Protein AF-A0A6I6FYN0-F1 (afdb_monomer)

Structure (mmCIF, N/CA/C/O backbone):
data_AF-A0A6I6FYN0-F1
#
_entry.id   AF-A0A6I6FYN0-F1
#
loop_
_atom_site.group_PDB
_atom_site.id
_atom_site.type_symbol
_atom_site.label_atom_id
_atom_site.label_alt_id
_atom_site.label_comp_id
_atom_site.label_asym_id
_atom_site.label_entity_id
_atom_site.label_seq_id
_atom_site.pdbx_PDB_ins_code
_atom_site.Cartn_x
_atom_site.Cartn_y
_atom_site.Cartn_z
_atom_site.occupancy
_atom_site.B_iso_or_equiv
_atom_site.auth_seq_id
_atom_site.auth_comp_id
_atom_site.auth_asym_id
_atom_site.auth_atom_id
_atom_site.pdbx_PDB_model_num
ATOM 1 N N . MET A 1 1 ? 8.498 13.682 -36.045 1.00 72.69 1 MET A N 1
ATOM 2 C CA . MET A 1 1 ? 9.141 12.798 -35.054 1.00 72.69 1 MET A CA 1
ATOM 3 C C . MET A 1 1 ? 9.109 13.540 -33.734 1.00 72.69 1 MET A C 1
ATOM 5 O O . MET A 1 1 ? 9.710 14.605 -33.679 1.00 72.69 1 MET A O 1
ATOM 9 N N . THR A 1 2 ? 8.340 13.063 -32.753 1.00 88.19 2 THR A N 1
ATOM 10 C CA . THR A 1 2 ? 8.022 13.858 -31.556 1.00 88.19 2 THR A CA 1
ATOM 11 C C . THR A 1 2 ? 8.066 12.993 -30.301 1.00 88.19 2 THR A C 1
ATOM 13 O O . THR A 1 2 ? 7.284 12.049 -30.195 1.00 88.19 2 THR A O 1
ATOM 16 N N . ALA A 1 3 ? 8.958 13.315 -29.365 1.00 92.88 3 ALA A N 1
ATOM 17 C CA . ALA A 1 3 ? 9.001 12.710 -28.037 1.00 92.88 3 ALA A CA 1
ATOM 18 C C . ALA A 1 3 ? 7.974 13.378 -27.110 1.00 92.88 3 ALA A C 1
ATOM 20 O O . ALA A 1 3 ? 7.922 14.606 -27.014 1.00 92.88 3 ALA A O 1
ATOM 21 N N . MET A 1 4 ? 7.154 12.580 -26.430 1.00 96.56 4 MET A N 1
ATOM 22 C CA . MET A 1 4 ? 6.106 13.081 -25.539 1.00 96.56 4 MET A CA 1
ATOM 23 C C . MET A 1 4 ? 6.605 13.076 -24.093 1.00 96.56 4 MET A C 1
ATOM 25 O O . MET A 1 4 ? 6.746 12.009 -23.505 1.00 96.56 4 MET A O 1
ATOM 29 N N . PHE A 1 5 ? 6.846 14.250 -23.515 1.00 95.75 5 PHE A N 1
ATOM 30 C CA . PHE A 1 5 ? 7.183 14.422 -22.101 1.00 95.75 5 PHE A CA 1
ATOM 31 C C . PHE A 1 5 ? 5.893 14.441 -21.291 1.00 95.75 5 PHE A C 1
ATOM 33 O O . PHE A 1 5 ? 5.166 15.433 -21.296 1.00 95.75 5 PHE A O 1
ATOM 40 N N . VAL A 1 6 ? 5.574 13.322 -20.651 1.00 95.44 6 VAL A N 1
ATOM 41 C CA . VAL A 1 6 ? 4.287 13.091 -19.998 1.00 95.44 6 VAL A CA 1
ATOM 42 C C . VAL A 1 6 ? 4.438 13.226 -18.492 1.00 95.44 6 VAL A C 1
ATOM 44 O O . VAL A 1 6 ? 5.145 12.440 -17.865 1.00 95.44 6 VAL A O 1
ATOM 47 N N . GLY A 1 7 ? 3.740 14.206 -17.918 1.00 92.50 7 GLY A N 1
ATOM 48 C CA . GLY A 1 7 ? 3.570 14.315 -16.475 1.00 92.50 7 GLY A CA 1
ATOM 49 C C . GLY A 1 7 ? 2.727 13.166 -15.943 1.00 92.50 7 GLY A C 1
ATOM 50 O O . GLY A 1 7 ? 1.570 13.020 -16.339 1.00 92.50 7 GLY A O 1
ATOM 51 N N . VAL A 1 8 ? 3.294 12.372 -15.039 1.00 88.12 8 VAL A N 1
ATOM 52 C CA . VAL A 1 8 ? 2.579 11.269 -14.369 1.00 88.12 8 VAL A CA 1
ATOM 53 C C . VAL A 1 8 ? 1.748 11.740 -13.177 1.00 88.12 8 VAL A C 1
ATOM 55 O O . VAL A 1 8 ? 1.083 10.941 -12.529 1.00 88.12 8 VAL A O 1
ATOM 58 N N . GLY A 1 9 ? 1.771 13.043 -12.891 1.00 83.94 9 GLY A N 1
ATOM 59 C CA . GLY A 1 9 ? 1.093 13.617 -11.747 1.00 83.94 9 GLY A CA 1
ATOM 60 C C . GLY A 1 9 ? 1.705 13.130 -10.443 1.00 83.94 9 GLY A C 1
ATOM 61 O O . GLY A 1 9 ? 2.921 12.952 -10.332 1.00 83.94 9 GLY A O 1
ATOM 62 N N . THR A 1 10 ? 0.866 12.907 -9.443 1.00 80.38 10 THR A N 1
ATOM 63 C CA . THR A 1 10 ? 1.329 12.459 -8.136 1.00 80.38 10 THR A CA 1
ATOM 64 C C . THR A 1 10 ? 1.976 11.091 -8.212 1.00 80.38 10 THR A C 1
ATOM 66 O O . THR A 1 10 ? 2.974 10.923 -7.538 1.00 80.38 10 THR A O 1
ATOM 69 N N . GLY A 1 11 ? 1.529 10.160 -9.056 1.00 71.56 11 GLY A N 1
ATOM 70 C CA . GLY A 1 11 ? 2.138 8.835 -9.243 1.00 71.56 11 GLY A CA 1
ATOM 71 C C . GLY A 1 11 ? 1.112 7.709 -9.375 1.00 71.56 11 GLY A C 1
ATOM 72 O O . GLY A 1 11 ? 1.402 6.713 -10.033 1.00 71.56 11 GLY A O 1
ATOM 73 N N . ASP A 1 12 ? -0.092 7.894 -8.834 1.00 78.00 12 ASP A N 1
ATOM 74 C CA . ASP A 1 12 ? -1.197 6.949 -9.014 1.00 78.00 12 ASP A CA 1
ATOM 75 C C . ASP A 1 12 ? -1.782 7.073 -10.428 1.00 78.00 12 ASP A C 1
ATOM 77 O O . ASP A 1 12 ? -1.873 8.167 -11.002 1.00 78.00 12 ASP A O 1
ATOM 81 N N . ALA A 1 13 ? -2.152 5.938 -11.029 1.00 79.69 13 ALA A N 1
ATOM 82 C CA . ALA A 1 13 ? -2.562 5.917 -12.432 1.00 79.69 13 ALA A CA 1
ATOM 83 C C . ALA A 1 13 ? -3.918 6.602 -12.679 1.00 79.69 13 ALA A C 1
ATOM 85 O O . ALA A 1 13 ? -4.194 7.021 -13.806 1.00 79.69 13 ALA A O 1
ATOM 86 N N . ASP A 1 14 ? -4.756 6.735 -11.651 1.00 84.06 14 ASP A N 1
ATOM 87 C CA . ASP A 1 14 ? -6.076 7.368 -11.721 1.00 84.06 14 ASP A CA 1
ATOM 88 C C . ASP A 1 14 ? -6.014 8.903 -11.813 1.00 84.06 14 ASP A C 1
ATOM 90 O O . ASP A 1 14 ? -6.942 9.527 -12.333 1.00 84.06 14 ASP A O 1
ATOM 94 N N . LEU A 1 15 ? -4.896 9.510 -11.406 1.00 86.19 15 LEU A N 1
ATOM 95 C CA . LEU A 1 15 ? -4.621 10.941 -11.560 1.00 86.19 15 LEU A CA 1
ATOM 96 C C . LEU A 1 15 ? -3.874 11.285 -12.855 1.00 86.19 15 LEU A C 1
ATOM 98 O O . LEU A 1 15 ? -3.553 12.453 -13.107 1.00 86.19 15 LEU A O 1
ATOM 102 N N . LEU A 1 16 ? -3.637 10.303 -13.729 1.00 90.25 16 LEU A N 1
ATOM 103 C CA . LEU A 1 16 ? -3.167 10.576 -15.081 1.00 90.25 16 LEU A CA 1
ATOM 104 C C . LEU A 1 16 ? -4.226 11.335 -15.875 1.00 90.25 16 LEU A C 1
ATOM 106 O O . LEU A 1 16 ? -5.413 11.010 -15.885 1.00 90.25 16 LEU A O 1
ATOM 110 N N . THR A 1 17 ? -3.778 12.306 -16.670 1.00 92.88 17 THR A N 1
ATOM 111 C CA . THR A 1 17 ? -4.678 12.908 -17.652 1.00 92.88 17 THR A CA 1
ATOM 112 C C . THR A 1 17 ? -5.102 11.860 -18.682 1.00 92.88 17 THR A C 1
ATOM 114 O O . THR A 1 17 ? -4.326 10.989 -19.082 1.00 92.88 17 THR A O 1
ATOM 117 N N . VAL A 1 18 ? -6.320 11.988 -19.215 1.00 93.19 18 VAL A N 1
ATOM 118 C CA . VAL A 1 18 ? -6.810 11.109 -20.296 1.00 93.19 18 VAL A CA 1
ATOM 119 C C . VAL A 1 18 ? -5.844 11.098 -21.492 1.00 93.19 18 VAL A C 1
ATOM 121 O O . VAL A 1 18 ? -5.673 10.076 -22.155 1.00 93.19 18 VAL A O 1
ATOM 124 N N . ARG A 1 19 ? -5.173 12.227 -21.766 1.00 92.38 19 ARG A N 1
ATOM 125 C CA . ARG A 1 19 ? -4.144 12.317 -22.811 1.00 92.38 19 ARG A CA 1
ATOM 126 C C . ARG A 1 19 ? -2.906 11.483 -22.465 1.00 92.38 19 ARG A C 1
ATOM 128 O O . ARG A 1 19 ? -2.425 10.776 -23.345 1.00 92.38 19 ARG A O 1
ATOM 135 N N . ALA A 1 20 ? -2.414 11.549 -21.227 1.00 94.81 20 ALA A N 1
ATOM 136 C CA . ALA A 1 20 ? -1.283 10.747 -20.758 1.00 94.81 20 ALA A CA 1
ATOM 137 C C . ALA A 1 20 ? -1.573 9.243 -20.871 1.00 94.81 20 ALA A C 1
ATOM 139 O O . ALA A 1 20 ? -0.805 8.522 -21.505 1.00 94.81 20 ALA A O 1
ATOM 140 N N . SER A 1 21 ? -2.724 8.797 -20.357 1.00 93.25 21 SER A N 1
ATOM 141 C CA . SER A 1 21 ? -3.153 7.392 -20.416 1.00 93.25 21 SER A CA 1
ATOM 142 C C . SER A 1 21 ? -3.234 6.865 -21.859 1.00 93.25 21 SER A C 1
ATOM 144 O O . SER A 1 21 ? -2.680 5.813 -22.170 1.00 93.25 21 SER A O 1
ATOM 146 N N . ARG A 1 22 ? -3.822 7.636 -22.788 1.00 94.12 22 ARG A N 1
ATOM 147 C CA . ARG A 1 22 ? -3.873 7.268 -24.219 1.00 94.12 22 ARG A CA 1
ATOM 148 C C . ARG A 1 22 ? -2.492 7.183 -24.867 1.00 94.12 22 ARG A C 1
ATOM 150 O O . ARG A 1 22 ? -2.252 6.309 -25.690 1.00 94.12 22 ARG A O 1
ATOM 157 N N . LEU A 1 23 ? -1.585 8.099 -24.529 1.00 95.25 23 LEU A N 1
ATOM 158 C CA . LEU A 1 23 ? -0.229 8.086 -25.080 1.00 95.25 23 LEU A CA 1
ATOM 159 C C . LEU A 1 23 ? 0.578 6.891 -24.578 1.00 95.25 23 LEU A C 1
ATOM 161 O O . LEU A 1 23 ? 1.295 6.294 -25.377 1.00 95.25 23 LEU A O 1
ATOM 165 N N . LEU A 1 24 ? 0.427 6.536 -23.301 1.00 94.44 24 LEU A N 1
ATOM 166 C CA . LEU A 1 24 ? 1.002 5.333 -22.701 1.00 94.44 24 LEU A CA 1
ATOM 167 C C . LEU A 1 24 ? 0.481 4.065 -23.384 1.00 94.44 24 LEU A C 1
ATOM 169 O O . LEU A 1 24 ? 1.285 3.258 -23.847 1.00 94.44 24 LEU A O 1
ATOM 173 N N . ALA A 1 25 ? -0.839 3.945 -23.545 1.00 93.44 25 ALA A N 1
ATOM 174 C CA . ALA A 1 25 ? -1.487 2.799 -24.189 1.00 93.44 25 ALA A CA 1
ATOM 175 C C . ALA A 1 25 ? -1.099 2.599 -25.666 1.00 93.44 25 ALA A C 1
ATOM 177 O O . ALA A 1 25 ? -1.212 1.494 -26.187 1.00 93.44 25 ALA A O 1
ATOM 178 N N . ASP A 1 26 ? -0.607 3.643 -26.334 1.00 94.25 26 ASP A N 1
ATOM 179 C CA . ASP A 1 26 ? -0.205 3.607 -27.744 1.00 94.25 26 ASP A CA 1
ATOM 180 C C . ASP A 1 26 ? 1.320 3.681 -27.950 1.00 94.25 26 ASP A C 1
ATOM 182 O O . ASP A 1 26 ? 1.783 3.765 -29.095 1.00 94.25 26 ASP A O 1
ATOM 186 N N . CYS A 1 27 ? 2.125 3.726 -26.884 1.00 95.81 27 CYS A N 1
ATOM 187 C CA . CYS A 1 27 ? 3.565 3.935 -27.027 1.00 95.81 27 CYS A CA 1
ATOM 188 C C . CYS A 1 27 ? 4.294 2.682 -27.545 1.00 95.81 27 CYS A C 1
ATOM 190 O O . CYS A 1 27 ? 3.915 1.543 -27.267 1.00 95.81 27 CYS A O 1
ATOM 192 N N . GLY A 1 28 ? 5.354 2.908 -28.325 1.00 94.56 28 GLY A N 1
ATOM 193 C CA . GLY A 1 28 ? 6.297 1.863 -28.744 1.00 94.56 28 GLY A CA 1
ATOM 194 C C . GLY A 1 28 ? 7.523 1.796 -27.834 1.00 94.56 28 GLY A C 1
ATOM 195 O O . GLY A 1 28 ? 8.063 0.720 -27.598 1.00 94.56 28 GLY A O 1
ATOM 196 N N . THR A 1 29 ? 7.924 2.935 -27.263 1.00 97.19 29 THR A N 1
ATOM 197 C CA . THR A 1 29 ? 8.996 3.028 -26.268 1.00 97.19 29 THR A CA 1
ATOM 198 C C . THR A 1 29 ? 8.580 4.001 -25.161 1.00 97.19 29 THR A C 1
ATOM 200 O O . THR A 1 29 ? 8.118 5.106 -25.449 1.00 97.19 29 THR A O 1
ATOM 203 N N . CYS A 1 30 ? 8.763 3.602 -23.902 1.00 96.62 30 CYS A N 1
ATOM 204 C CA . CYS A 1 30 ? 8.491 4.403 -22.713 1.00 96.62 30 CYS A CA 1
ATOM 205 C C . CYS A 1 30 ? 9.757 4.511 -21.852 1.00 96.62 30 CYS A C 1
ATOM 207 O O . CYS A 1 30 ? 10.247 3.509 -21.331 1.00 96.62 30 CYS A O 1
ATOM 209 N N . LEU A 1 31 ? 10.273 5.729 -21.697 1.00 95.69 31 LEU A N 1
ATOM 210 C CA . LEU A 1 31 ? 11.415 6.071 -20.856 1.00 95.69 31 LEU A CA 1
ATOM 211 C C . LEU A 1 31 ? 10.910 6.616 -19.518 1.00 95.69 31 LEU A C 1
ATOM 213 O O . LEU A 1 31 ? 10.039 7.483 -19.502 1.00 95.69 31 LEU A O 1
ATOM 217 N N . PHE A 1 32 ? 11.473 6.176 -18.401 1.00 91.81 32 PHE A N 1
ATOM 218 C CA . PHE A 1 32 ? 11.080 6.602 -17.052 1.00 91.81 32 PHE A CA 1
ATOM 219 C C . PHE A 1 32 ? 12.300 6.620 -16.132 1.00 91.81 32 PHE A C 1
ATOM 221 O O . PHE A 1 32 ? 13.275 5.940 -16.413 1.00 91.81 32 PHE A O 1
ATOM 228 N N . GLU A 1 33 ? 12.278 7.399 -15.054 1.00 82.62 33 GLU A N 1
ATOM 229 C CA . GLU A 1 33 ? 13.375 7.443 -14.080 1.00 82.62 33 GLU A CA 1
ATOM 230 C C . GLU A 1 33 ? 12.961 6.711 -12.801 1.00 82.62 33 GLU A C 1
ATOM 232 O O . GLU A 1 33 ? 12.175 7.229 -12.011 1.00 82.62 33 GLU A O 1
ATOM 237 N N . GLY A 1 34 ? 13.468 5.489 -12.623 1.00 72.94 34 GLY A N 1
ATOM 238 C CA . GLY A 1 34 ? 13.186 4.645 -11.466 1.00 72.94 34 GLY A CA 1
ATOM 239 C C . GLY A 1 34 ? 11.761 4.084 -11.462 1.00 72.94 34 GLY A C 1
ATOM 240 O O .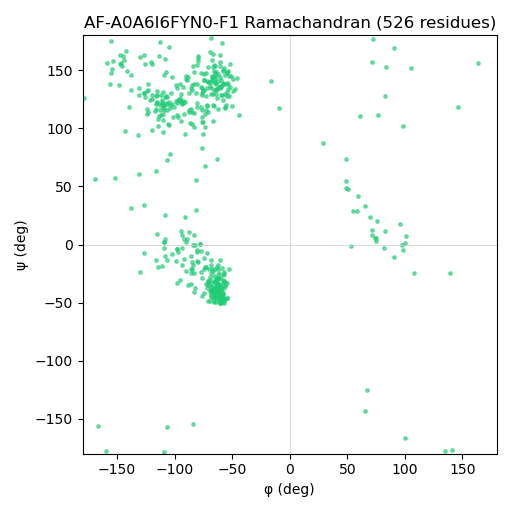 GLY A 1 34 ? 10.845 4.609 -12.082 1.00 72.94 34 GLY A O 1
ATOM 241 N N . VAL A 1 35 ? 11.543 2.969 -10.762 1.00 58.19 35 VAL A N 1
ATOM 242 C CA . VAL A 1 35 ? 10.230 2.283 -10.752 1.00 58.19 35 VAL A CA 1
ATOM 243 C C . VAL A 1 35 ? 9.355 2.616 -9.539 1.00 58.19 35 VAL A C 1
ATOM 245 O O . VAL A 1 35 ? 8.225 2.130 -9.454 1.00 58.19 35 VAL A O 1
ATOM 248 N N . HIS A 1 36 ? 9.850 3.408 -8.580 1.00 58.75 36 HIS A N 1
ATOM 249 C CA . HIS A 1 36 ? 9.108 3.684 -7.346 1.00 58.75 36 HIS A CA 1
ATOM 250 C C . HIS A 1 36 ? 7.836 4.486 -7.649 1.00 58.75 36 HIS A C 1
ATOM 252 O O . HIS A 1 36 ? 7.905 5.583 -8.193 1.00 58.75 36 HIS A O 1
ATOM 258 N N . GLY A 1 37 ? 6.671 3.923 -7.321 1.00 63.09 37 GLY A N 1
ATOM 259 C CA . GLY A 1 37 ? 5.376 4.566 -7.564 1.00 63.09 37 GLY A CA 1
ATOM 260 C C . GLY A 1 37 ? 4.937 4.633 -9.033 1.00 63.09 37 GLY A C 1
ATOM 261 O O . GLY A 1 37 ? 3.936 5.270 -9.308 1.00 63.09 37 GLY A O 1
ATOM 262 N N . LEU A 1 38 ? 5.638 3.985 -9.976 1.00 72.81 38 LEU A N 1
ATOM 263 C CA . LEU A 1 38 ? 5.268 3.987 -11.404 1.00 72.81 38 LEU A CA 1
ATOM 264 C C . LEU A 1 38 ? 4.737 2.643 -11.913 1.00 72.81 38 LEU A C 1
ATOM 266 O O . LEU A 1 38 ? 4.437 2.519 -13.097 1.00 72.81 38 LEU A O 1
ATOM 270 N N . HIS A 1 39 ? 4.616 1.622 -11.060 1.00 74.75 39 HIS A N 1
ATOM 271 C CA . HIS A 1 39 ? 4.225 0.276 -11.497 1.00 74.75 39 HIS A CA 1
ATOM 272 C C . HIS A 1 39 ? 2.876 0.259 -12.230 1.00 74.75 39 HIS A C 1
ATOM 274 O O . HIS A 1 39 ? 2.771 -0.312 -13.315 1.00 74.75 39 HIS A O 1
ATOM 280 N N . GLU A 1 40 ? 1.868 0.927 -11.669 1.00 77.94 40 GLU A N 1
ATOM 281 C CA . GLU A 1 40 ? 0.536 1.001 -12.266 1.00 77.94 40 GLU A CA 1
ATOM 282 C C . GLU A 1 40 ? 0.543 1.831 -13.558 1.00 77.94 40 GLU A C 1
ATOM 284 O O . GLU A 1 40 ? 0.005 1.398 -14.575 1.00 77.94 40 GLU A O 1
ATOM 289 N N . VAL A 1 41 ? 1.259 2.959 -13.577 1.00 85.69 41 VAL A N 1
ATOM 290 C CA . VAL A 1 41 ? 1.433 3.801 -14.773 1.00 85.69 41 VAL A CA 1
ATOM 291 C C . VAL A 1 41 ? 2.103 3.028 -15.915 1.00 85.69 41 VAL A C 1
ATOM 293 O O . VAL A 1 41 ? 1.633 3.064 -17.051 1.00 85.69 41 VAL A O 1
ATOM 296 N N . LEU A 1 42 ? 3.175 2.286 -15.624 1.00 87.62 42 LEU A N 1
ATOM 297 C CA . LEU A 1 42 ? 3.899 1.478 -16.609 1.00 87.62 42 LEU A CA 1
ATOM 298 C C . LEU A 1 42 ? 3.078 0.282 -17.102 1.00 87.62 42 LEU A C 1
ATOM 300 O O . LEU A 1 42 ? 3.300 -0.181 -18.219 1.00 87.62 42 LEU A O 1
ATOM 304 N N . SER A 1 43 ? 2.114 -0.201 -16.312 1.00 86.38 43 SER A N 1
ATOM 305 C CA . SER A 1 43 ? 1.208 -1.281 -16.723 1.00 86.38 43 SER A CA 1
ATOM 306 C C . SER A 1 43 ? 0.233 -0.869 -17.834 1.00 86.38 43 SER A C 1
ATOM 308 O O . SER A 1 43 ? -0.306 -1.732 -18.524 1.00 86.38 43 SER A O 1
ATOM 310 N N . LEU A 1 44 ? 0.047 0.441 -18.050 1.00 88.94 44 LEU A N 1
ATOM 311 C CA . LEU A 1 44 ? -0.749 0.976 -19.157 1.00 88.94 44 LEU A CA 1
ATOM 312 C C . LEU A 1 44 ? -0.034 0.855 -20.507 1.00 88.94 44 LEU A C 1
ATOM 314 O O . LEU A 1 44 ? -0.684 0.938 -21.548 1.00 88.94 44 LEU A O 1
ATOM 318 N N . CYS A 1 45 ? 1.289 0.673 -20.512 1.00 92.69 45 CYS A N 1
ATOM 319 C CA . CYS A 1 45 ? 2.047 0.469 -21.739 1.00 92.69 45 CYS A CA 1
ATOM 320 C C . CYS A 1 45 ? 1.685 -0.878 -22.391 1.00 92.69 45 CYS A C 1
ATOM 322 O O . CYS A 1 45 ? 1.526 -1.885 -21.696 1.00 92.69 45 CYS A O 1
ATOM 324 N N . PRO A 1 46 ? 1.632 -0.958 -23.733 1.00 90.62 46 PRO A N 1
ATOM 325 C CA . PRO A 1 46 ? 1.469 -2.223 -24.435 1.00 90.62 46 PRO A CA 1
ATOM 326 C C . PRO A 1 46 ? 2.521 -3.263 -24.028 1.00 90.62 46 PRO A C 1
ATOM 328 O O . PRO A 1 46 ? 3.684 -2.904 -23.856 1.00 90.62 46 PRO A O 1
ATOM 331 N N . PRO A 1 47 ? 2.200 -4.571 -24.047 1.00 87.06 47 PRO A N 1
ATOM 332 C CA . PRO A 1 47 ? 3.187 -5.630 -23.794 1.00 87.06 47 PRO A CA 1
ATOM 333 C C . PRO A 1 47 ? 4.395 -5.605 -24.744 1.00 87.06 47 PRO A C 1
ATOM 335 O O . PRO A 1 47 ? 5.460 -6.122 -24.423 1.00 87.06 47 PRO A O 1
ATOM 338 N N . ARG A 1 48 ? 4.216 -5.018 -25.934 1.00 87.75 48 ARG A N 1
ATOM 339 C CA . ARG A 1 48 ? 5.259 -4.836 -26.956 1.00 87.75 48 ARG A CA 1
ATOM 34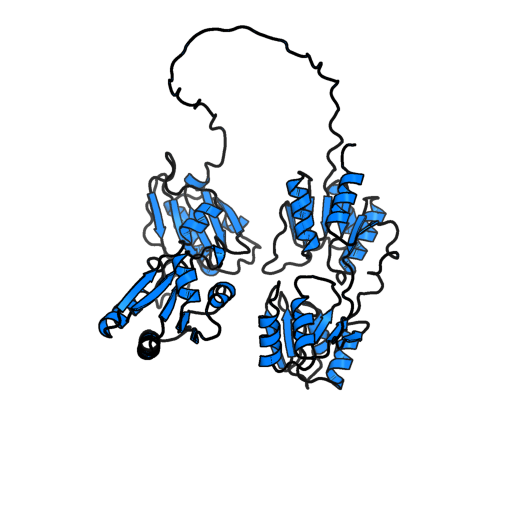0 C C . ARG A 1 48 ? 6.096 -3.568 -26.772 1.00 87.75 48 ARG A C 1
ATOM 342 O O . ARG A 1 48 ? 7.051 -3.384 -27.518 1.00 87.75 48 ARG A O 1
ATOM 349 N N . ALA A 1 49 ? 5.702 -2.673 -25.868 1.00 93.50 49 ALA A N 1
ATOM 350 C CA . ALA A 1 49 ? 6.402 -1.419 -25.662 1.00 93.50 49 ALA A CA 1
ATOM 351 C C . ALA A 1 49 ? 7.745 -1.677 -24.972 1.00 93.50 49 ALA A C 1
ATOM 353 O O . ALA A 1 49 ? 7.835 -2.424 -23.996 1.00 93.50 49 ALA A O 1
ATOM 354 N N . ARG A 1 50 ? 8.805 -1.038 -25.465 1.00 94.94 50 ARG A N 1
ATOM 355 C CA . ARG A 1 50 ? 10.119 -1.072 -24.826 1.00 94.94 50 ARG A CA 1
ATOM 356 C C . ARG A 1 50 ? 10.108 -0.141 -23.615 1.00 94.94 50 ARG A C 1
ATOM 358 O O . ARG A 1 50 ? 9.980 1.069 -23.768 1.00 94.94 50 ARG A O 1
ATOM 365 N N . LEU A 1 51 ? 10.265 -0.701 -22.421 1.00 94.12 51 LEU A N 1
ATOM 366 C CA . LEU A 1 51 ? 10.387 0.053 -21.173 1.00 94.12 51 LEU A CA 1
ATOM 367 C C . LEU A 1 51 ? 11.872 0.304 -20.869 1.00 94.12 51 LEU A C 1
ATOM 369 O O . LEU A 1 51 ? 12.648 -0.650 -20.796 1.00 94.12 51 LEU A O 1
ATOM 373 N N . VAL A 1 52 ? 12.272 1.568 -20.715 1.00 94.25 52 VAL A N 1
ATOM 374 C CA . VAL A 1 52 ? 13.669 1.974 -20.482 1.00 94.25 52 VAL A CA 1
ATOM 375 C C . VAL A 1 52 ? 13.761 2.787 -19.193 1.00 94.25 52 VAL A C 1
ATOM 377 O O . VAL A 1 52 ? 13.231 3.894 -19.116 1.00 94.25 52 VAL A O 1
ATOM 380 N N . ASP A 1 53 ? 14.452 2.240 -18.195 1.00 91.12 53 ASP A N 1
ATOM 381 C CA . ASP A 1 53 ? 14.784 2.967 -16.970 1.00 91.12 53 ASP A CA 1
ATOM 382 C C . ASP A 1 53 ? 16.003 3.861 -17.225 1.00 91.12 53 ASP A C 1
ATOM 384 O O . ASP A 1 53 ? 17.082 3.370 -17.560 1.00 91.12 53 ASP A O 1
ATOM 388 N N . THR A 1 54 ? 15.821 5.170 -17.081 1.00 90.25 54 THR A N 1
ATOM 389 C CA . THR A 1 54 ? 16.838 6.197 -17.304 1.00 90.25 54 THR A CA 1
ATOM 390 C C . THR A 1 54 ? 17.590 6.586 -16.036 1.00 90.25 54 THR A C 1
ATOM 392 O O . THR A 1 54 ? 18.334 7.565 -16.053 1.00 90.25 54 THR A O 1
ATOM 395 N N . THR A 1 55 ? 17.395 5.871 -14.925 1.00 85.44 55 THR A N 1
ATOM 396 C CA . THR A 1 55 ? 18.081 6.165 -13.659 1.00 85.44 55 THR A CA 1
ATOM 397 C C . THR A 1 55 ? 19.595 6.171 -13.853 1.00 85.44 55 THR A C 1
ATOM 399 O O . THR A 1 55 ? 20.193 5.171 -14.246 1.00 85.44 55 THR A O 1
ATOM 402 N N . GLY A 1 56 ? 20.226 7.311 -13.564 1.00 84.75 56 GLY A N 1
ATOM 403 C CA . GLY A 1 56 ? 21.673 7.487 -13.701 1.00 84.75 56 GLY A CA 1
ATOM 404 C C . GLY A 1 56 ? 22.178 7.614 -15.143 1.00 84.75 56 GLY A C 1
ATOM 405 O O . GLY A 1 56 ? 23.390 7.685 -15.341 1.00 84.75 56 GLY A O 1
ATOM 406 N N . MET A 1 57 ? 21.291 7.667 -16.143 1.00 88.44 57 MET A N 1
ATOM 407 C CA . MET A 1 57 ? 21.690 7.896 -17.531 1.00 88.44 57 MET A CA 1
ATOM 408 C C . MET A 1 57 ? 22.049 9.373 -17.766 1.00 88.44 57 MET A C 1
ATOM 410 O O . MET A 1 57 ? 21.274 10.264 -17.409 1.00 88.44 57 MET A O 1
ATOM 414 N N . PRO A 1 58 ? 23.187 9.665 -18.418 1.00 89.75 58 PRO A N 1
ATOM 415 C CA . PRO A 1 58 ? 23.473 10.994 -18.941 1.00 89.75 58 PRO A CA 1
ATOM 416 C C . PRO A 1 58 ? 22.397 11.464 -19.930 1.00 89.75 58 PRO A C 1
ATOM 418 O O . PRO A 1 58 ? 21.847 10.674 -20.696 1.00 89.75 58 PRO A O 1
ATOM 421 N N . VAL A 1 59 ? 22.161 12.780 -19.996 1.00 90.44 59 VAL A N 1
ATOM 422 C CA . VAL A 1 59 ? 21.189 13.376 -20.938 1.00 90.44 59 VAL A CA 1
ATOM 423 C C . VAL A 1 59 ? 21.491 13.002 -22.394 1.00 90.44 59 VAL A C 1
ATOM 425 O O . VAL A 1 59 ? 20.566 12.782 -23.171 1.00 90.44 59 VAL A O 1
ATOM 428 N N . SER A 1 60 ? 22.769 12.885 -22.771 1.00 91.69 60 SER A N 1
ATOM 429 C CA . SER A 1 60 ? 23.172 12.434 -24.111 1.00 91.69 60 SER A CA 1
ATOM 430 C C . SER A 1 60 ? 22.614 11.058 -24.461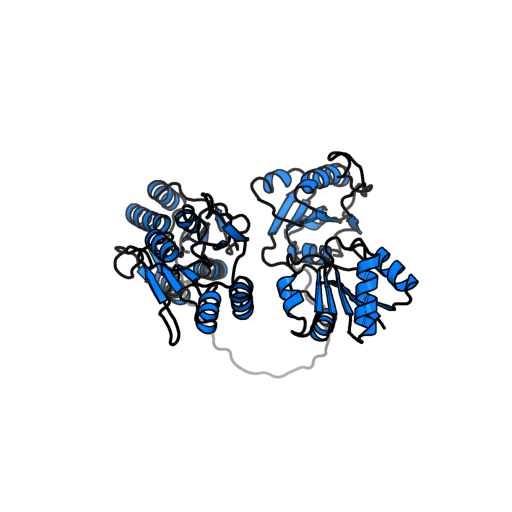 1.00 91.69 60 SER A C 1
ATOM 432 O O . SER A 1 60 ? 22.204 10.834 -25.599 1.00 91.69 60 SER A O 1
ATOM 434 N N . ASP A 1 61 ? 22.565 10.162 -23.481 1.00 94.38 61 ASP A N 1
ATOM 435 C CA . ASP A 1 61 ? 22.193 8.765 -23.671 1.00 94.38 61 ASP A CA 1
ATOM 436 C C . ASP A 1 61 ? 20.670 8.635 -23.701 1.00 94.38 61 ASP A C 1
ATOM 438 O O . ASP A 1 61 ? 20.127 7.915 -24.535 1.00 94.38 61 ASP A O 1
ATOM 442 N N . VAL A 1 62 ? 19.967 9.422 -22.878 1.00 93.25 62 VAL A N 1
ATOM 443 C CA . VAL A 1 62 ? 18.504 9.568 -22.961 1.00 93.25 62 VAL A CA 1
ATOM 444 C C . VAL A 1 62 ? 18.098 10.094 -24.342 1.00 93.25 62 VAL A C 1
ATOM 446 O O . VAL A 1 62 ? 17.202 9.546 -24.982 1.00 93.25 62 VAL A O 1
ATOM 449 N N . VAL A 1 63 ? 18.791 11.116 -24.854 1.00 93.38 63 VAL A N 1
ATOM 450 C CA . VAL A 1 63 ? 18.549 11.649 -26.204 1.00 93.38 63 VAL A CA 1
ATOM 451 C C . VAL A 1 63 ? 18.862 10.612 -27.282 1.00 93.38 63 VAL A C 1
ATOM 453 O O . VAL A 1 63 ? 18.107 10.499 -28.249 1.00 93.38 63 VAL A O 1
ATOM 456 N N . ALA A 1 64 ? 19.941 9.840 -27.136 1.00 94.00 64 ALA A N 1
ATOM 457 C CA . ALA A 1 64 ? 20.279 8.766 -28.066 1.00 94.00 64 ALA A CA 1
ATOM 458 C C . ALA A 1 64 ? 19.184 7.689 -28.112 1.00 94.00 64 ALA A C 1
ATOM 460 O O . ALA A 1 64 ? 18.755 7.313 -29.202 1.00 94.00 64 ALA A O 1
ATOM 461 N N . GLU A 1 65 ? 18.663 7.278 -26.955 1.00 95.44 65 GLU A N 1
ATOM 462 C CA . GLU A 1 65 ? 17.550 6.329 -26.852 1.00 95.44 65 GLU A CA 1
ATOM 463 C C . GLU A 1 65 ? 16.272 6.854 -27.512 1.00 95.44 65 GLU A C 1
ATOM 465 O O . GLU A 1 65 ? 15.630 6.150 -28.297 1.00 95.44 65 GLU A O 1
ATOM 470 N N . ILE A 1 66 ? 15.925 8.122 -27.266 1.00 94.69 66 ILE A N 1
ATOM 471 C CA . ILE A 1 66 ? 14.772 8.768 -27.905 1.00 94.69 66 ILE A CA 1
ATOM 472 C C . ILE A 1 66 ? 14.944 8.791 -29.430 1.00 94.69 66 ILE A C 1
ATOM 474 O O . ILE A 1 66 ? 13.992 8.503 -30.161 1.00 94.69 66 ILE A O 1
ATOM 478 N N . ARG A 1 67 ? 16.145 9.111 -29.928 1.00 93.19 67 ARG A N 1
ATOM 479 C CA . ARG A 1 67 ? 16.450 9.130 -31.368 1.00 93.19 67 ARG A CA 1
ATOM 480 C C . ARG A 1 67 ? 16.353 7.749 -31.992 1.00 93.19 67 ARG A C 1
ATOM 482 O O . ARG A 1 67 ? 15.762 7.618 -33.060 1.00 93.19 67 ARG A O 1
ATOM 489 N N . GLU A 1 68 ? 16.915 6.738 -31.341 1.00 93.88 68 GLU A N 1
ATOM 490 C CA . GLU A 1 68 ? 16.900 5.367 -31.840 1.00 93.88 68 GLU A CA 1
ATOM 491 C C . GLU A 1 68 ? 15.469 4.827 -31.907 1.00 93.88 68 GLU A C 1
ATOM 493 O O . GLU A 1 68 ? 15.036 4.352 -32.957 1.00 93.88 68 GLU A O 1
ATOM 498 N N . ALA A 1 69 ? 14.701 4.980 -30.824 1.00 93.88 69 ALA A N 1
ATOM 499 C CA . ALA A 1 69 ? 13.298 4.579 -30.779 1.00 93.88 69 ALA A CA 1
ATOM 500 C C . ALA A 1 69 ? 12.467 5.282 -31.846 1.00 93.88 69 ALA A C 1
ATOM 502 O O . ALA A 1 69 ? 11.708 4.654 -32.588 1.00 93.88 69 ALA A O 1
ATOM 503 N N . SER A 1 70 ? 12.690 6.579 -32.004 1.00 88.94 70 SER A N 1
ATOM 504 C CA . SER A 1 70 ? 12.019 7.336 -33.042 1.00 88.94 70 SER A CA 1
ATOM 505 C C . SER A 1 70 ? 12.419 6.891 -34.456 1.00 88.94 70 SER A C 1
ATOM 507 O O . SER A 1 70 ? 11.568 6.846 -35.343 1.00 88.94 70 SER A O 1
ATOM 509 N N . GLY A 1 71 ? 13.687 6.528 -34.683 1.00 87.81 71 GLY A N 1
ATOM 510 C CA . GLY A 1 71 ? 14.180 5.985 -35.954 1.00 87.81 71 GLY A CA 1
ATOM 511 C C . GLY A 1 71 ? 13.532 4.651 -36.341 1.00 87.81 71 GLY A C 1
ATOM 512 O O . GLY A 1 71 ? 13.390 4.366 -37.528 1.00 87.81 71 GLY A O 1
ATOM 513 N N . ARG A 1 72 ? 13.064 3.875 -35.354 1.00 91.19 72 ARG A N 1
ATOM 514 C CA . ARG A 1 72 ? 12.250 2.661 -35.559 1.00 91.19 72 ARG A CA 1
ATOM 515 C C . ARG A 1 72 ? 10.767 2.949 -35.828 1.00 91.19 72 ARG A C 1
ATOM 517 O O . ARG A 1 72 ? 10.013 2.023 -36.110 1.00 91.19 72 ARG A O 1
ATOM 524 N N . GLY A 1 73 ? 10.345 4.212 -35.758 1.00 89.38 73 GLY A N 1
ATOM 525 C CA . GLY A 1 73 ? 8.947 4.619 -35.895 1.00 89.38 73 GLY A CA 1
ATOM 526 C C . GLY A 1 73 ? 8.129 4.499 -34.607 1.00 89.38 73 GLY A C 1
ATOM 527 O O . GLY A 1 73 ? 6.904 4.618 -34.665 1.00 89.38 73 GLY A O 1
ATOM 528 N N . ASP A 1 74 ? 8.769 4.285 -33.450 1.00 92.50 74 ASP A N 1
ATOM 529 C CA . ASP A 1 74 ? 8.062 4.196 -32.175 1.00 92.50 74 ASP A CA 1
ATOM 530 C C . ASP A 1 74 ? 7.454 5.549 -31.796 1.00 92.50 74 ASP A C 1
ATOM 532 O O . ASP A 1 74 ? 8.071 6.611 -31.921 1.00 92.50 74 ASP A O 1
ATOM 536 N N . ARG A 1 75 ? 6.248 5.510 -31.226 1.00 94.69 75 ARG A N 1
ATOM 537 C CA . ARG A 1 75 ? 5.763 6.620 -30.406 1.00 94.69 75 ARG A CA 1
ATOM 538 C C . ARG A 1 75 ? 6.524 6.584 -29.082 1.00 94.69 75 ARG A C 1
ATOM 540 O O . ARG A 1 75 ? 6.348 5.643 -28.307 1.00 94.69 75 ARG A O 1
ATOM 547 N N . VAL A 1 76 ? 7.361 7.593 -28.851 1.00 97.31 76 VAL A N 1
ATOM 548 C CA . VAL A 1 76 ? 8.219 7.685 -27.665 1.00 97.31 76 VAL A CA 1
ATOM 549 C C . VAL A 1 76 ? 7.537 8.509 -26.576 1.00 97.31 76 VAL A C 1
ATOM 551 O O . VAL A 1 76 ? 7.177 9.667 -26.799 1.00 97.31 76 VAL A O 1
ATOM 554 N N . VAL A 1 77 ? 7.384 7.913 -25.397 1.00 97.50 77 VAL A N 1
ATOM 555 C CA . VAL A 1 77 ? 6.905 8.570 -24.176 1.00 97.50 77 VAL A CA 1
ATOM 556 C C . VAL A 1 77 ? 8.064 8.677 -23.189 1.00 97.50 77 VAL A C 1
ATOM 558 O O . VAL A 1 77 ? 8.762 7.699 -22.947 1.00 97.50 77 VAL A O 1
ATOM 561 N N . ARG A 1 78 ? 8.269 9.861 -22.615 1.00 95.38 78 ARG A N 1
ATOM 562 C CA . ARG A 1 78 ? 9.206 10.138 -21.524 1.00 95.38 78 ARG A CA 1
ATOM 563 C C . ARG A 1 78 ? 8.391 10.544 -20.302 1.00 95.38 78 ARG A C 1
ATOM 565 O O . ARG A 1 78 ? 7.798 11.620 -20.292 1.00 95.38 78 ARG A O 1
ATOM 572 N N . LEU A 1 79 ? 8.326 9.671 -19.303 1.00 93.69 79 LEU A N 1
ATOM 573 C CA . LEU A 1 79 ? 7.614 9.925 -18.056 1.00 93.69 79 LEU A CA 1
ATOM 574 C C . LEU A 1 79 ? 8.411 10.866 -17.170 1.00 93.69 79 LEU A C 1
ATOM 576 O O . LEU A 1 79 ? 9.597 10.643 -16.930 1.00 93.69 79 LEU A O 1
ATOM 580 N N . ILE A 1 80 ? 7.722 11.894 -16.685 1.00 90.06 80 ILE A N 1
ATOM 581 C CA . ILE A 1 80 ? 8.245 12.900 -15.773 1.00 90.06 80 ILE A CA 1
ATOM 582 C C . ILE A 1 80 ? 7.389 12.875 -14.500 1.00 90.06 80 ILE A C 1
ATOM 584 O O . ILE A 1 80 ? 6.166 13.023 -14.612 1.00 90.06 80 ILE A O 1
ATOM 588 N N . PRO A 1 81 ? 7.985 12.684 -13.307 1.00 79.38 81 PRO A N 1
ATOM 589 C CA . PRO A 1 81 ? 7.276 12.789 -12.034 1.00 79.38 81 PRO A CA 1
ATOM 590 C C . PRO A 1 81 ? 6.554 14.133 -11.885 1.00 79.38 81 PRO A C 1
ATOM 592 O O . PRO A 1 81 ? 7.102 15.179 -12.236 1.00 79.38 81 PRO A O 1
ATOM 595 N N . GLY A 1 82 ? 5.335 14.123 -11.343 1.00 79.75 82 GLY A N 1
ATOM 596 C CA . GLY A 1 82 ? 4.571 15.349 -11.143 1.00 79.75 82 GLY A CA 1
ATOM 597 C C . GLY A 1 82 ? 4.153 15.990 -12.461 1.00 79.75 82 GLY A C 1
ATOM 598 O O . GLY A 1 82 ? 3.498 15.389 -13.319 1.00 79.75 82 GLY A O 1
ATOM 599 N N . GLU A 1 83 ? 4.531 17.253 -12.595 1.00 87.25 83 GLU A N 1
ATOM 600 C CA . GLU A 1 83 ? 4.208 18.098 -13.729 1.00 87.25 83 GLU A CA 1
ATOM 601 C C . GLU A 1 83 ? 5.522 18.548 -14.408 1.00 87.25 83 GLU A C 1
ATOM 603 O O . GLU A 1 83 ? 6.426 19.034 -13.720 1.00 87.25 83 GLU A O 1
ATOM 608 N N . PRO A 1 84 ? 5.671 18.385 -15.742 1.00 88.25 84 PRO A N 1
ATOM 609 C CA . PRO A 1 84 ? 6.947 18.617 -16.420 1.00 88.25 84 PRO A CA 1
ATOM 610 C C . PRO A 1 84 ? 7.492 20.049 -16.350 1.00 88.25 84 PRO A C 1
ATOM 612 O O . PRO A 1 84 ? 8.707 20.223 -16.399 1.00 88.25 84 PRO A O 1
ATOM 615 N N . SER A 1 85 ? 6.639 21.072 -16.246 1.00 83.81 85 SER A N 1
ATOM 616 C CA . SER A 1 85 ? 7.060 22.471 -16.087 1.00 83.81 85 SER A CA 1
ATOM 617 C C . SER A 1 85 ? 7.612 22.787 -14.688 1.00 83.81 85 SER A C 1
ATOM 619 O O . SER A 1 85 ? 8.371 23.743 -14.531 1.00 83.81 85 SER A O 1
ATOM 621 N N . MET A 1 86 ? 7.296 21.958 -13.690 1.00 78.38 86 MET A N 1
ATOM 622 C CA . MET A 1 86 ? 7.758 22.064 -12.303 1.00 78.38 86 MET A CA 1
ATOM 623 C C . MET A 1 86 ? 8.890 21.081 -11.955 1.00 78.38 86 MET A C 1
ATOM 625 O O . MET A 1 86 ? 9.496 21.207 -10.888 1.00 78.38 86 MET A O 1
ATOM 629 N N . TYR A 1 87 ? 9.224 20.140 -12.847 1.00 71.50 87 TYR A N 1
ATOM 630 C CA . TYR A 1 87 ? 10.267 19.132 -12.627 1.00 71.50 87 TYR A CA 1
ATOM 631 C C . TYR A 1 87 ? 11.661 19.586 -13.099 1.00 71.50 87 TYR A C 1
ATOM 633 O O . TYR A 1 87 ? 11.834 20.220 -14.146 1.00 71.50 87 TYR A O 1
ATOM 641 N N . ARG A 1 88 ? 12.710 19.225 -12.347 1.00 69.75 88 ARG A N 1
ATOM 642 C CA . ARG A 1 88 ? 14.102 19.537 -12.715 1.00 69.75 88 ARG A CA 1
ATOM 643 C C . ARG A 1 88 ? 14.581 18.598 -13.829 1.00 69.75 88 ARG A C 1
ATOM 645 O O . ARG A 1 88 ? 14.443 17.393 -13.726 1.00 69.75 88 ARG A O 1
ATOM 652 N N . GLY A 1 89 ? 15.233 19.144 -14.857 1.00 76.75 89 GLY A N 1
ATOM 653 C CA . GLY A 1 89 ? 15.944 18.354 -15.879 1.00 76.75 89 GLY A CA 1
ATOM 654 C C . GLY A 1 89 ? 15.268 18.322 -17.250 1.00 76.75 89 GLY A C 1
ATOM 655 O O . GLY A 1 89 ? 15.972 18.262 -18.257 1.00 76.75 89 GLY A O 1
ATOM 656 N N . VAL A 1 90 ? 13.945 18.526 -17.323 1.00 86.81 90 VAL A N 1
ATOM 657 C CA . VAL A 1 90 ? 13.195 18.566 -18.597 1.00 86.81 90 VAL A CA 1
ATOM 658 C C . VAL A 1 90 ? 13.790 19.587 -19.568 1.00 86.81 90 VAL A C 1
ATOM 660 O O . VAL A 1 90 ? 14.053 19.264 -20.721 1.00 86.81 90 VAL A O 1
ATOM 663 N N . ALA A 1 91 ? 14.098 20.801 -19.101 1.00 86.94 91 ALA A N 1
ATOM 664 C CA . ALA A 1 91 ? 14.673 21.847 -19.950 1.00 86.94 91 ALA A CA 1
ATOM 665 C C . ALA A 1 91 ? 16.053 21.478 -20.533 1.00 86.94 91 ALA A C 1
ATOM 667 O O . ALA A 1 91 ? 16.423 21.962 -21.601 1.00 86.94 91 ALA A O 1
ATOM 668 N N . GLN A 1 92 ? 16.837 20.652 -19.833 1.00 87.69 92 GLN A N 1
ATOM 669 C CA . GLN A 1 92 ? 18.135 20.195 -20.327 1.00 87.69 92 GLN A CA 1
ATOM 670 C C . GLN A 1 92 ? 17.965 19.119 -21.403 1.00 87.69 92 GLN A C 1
ATOM 672 O O . GLN A 1 92 ? 18.618 19.213 -22.441 1.00 87.69 92 GLN A O 1
ATOM 677 N N . GLU A 1 93 ? 17.072 18.150 -21.182 1.00 90.62 93 GLU A N 1
ATOM 678 C CA . GLU A 1 93 ? 16.720 17.136 -22.184 1.00 90.62 93 GLU A CA 1
ATOM 679 C C . GLU A 1 93 ? 16.126 17.790 -23.442 1.00 90.62 93 GLU A C 1
ATOM 681 O O . GLU A 1 93 ? 16.566 17.497 -24.549 1.00 90.62 93 GLU A O 1
ATOM 686 N N . VAL A 1 94 ? 15.207 18.749 -23.280 1.00 91.25 94 VAL A N 1
ATOM 687 C CA . VAL A 1 94 ? 14.592 19.512 -24.380 1.00 91.25 94 VAL A CA 1
ATOM 688 C C . VAL A 1 94 ? 15.639 20.226 -25.236 1.00 91.25 94 VAL A C 1
ATOM 690 O O . VAL A 1 94 ? 15.654 20.033 -26.449 1.00 91.25 94 VAL A O 1
ATOM 693 N N . ARG A 1 95 ? 16.571 20.978 -24.632 1.00 92.62 95 ARG A N 1
ATOM 694 C CA . ARG A 1 95 ? 17.647 21.644 -25.392 1.00 92.62 95 ARG A CA 1
ATOM 695 C C . ARG A 1 95 ? 18.519 20.648 -26.156 1.00 92.62 95 ARG A C 1
ATOM 697 O O . ARG A 1 95 ? 18.949 20.928 -27.272 1.00 92.62 95 ARG A O 1
ATOM 704 N N . ALA A 1 96 ? 18.796 19.492 -25.557 1.00 92.69 96 ALA A N 1
ATOM 705 C CA . ALA A 1 96 ? 19.595 18.454 -26.196 1.00 92.69 96 ALA A CA 1
ATOM 706 C C . ALA A 1 96 ? 18.835 17.763 -27.348 1.00 92.69 96 ALA A C 1
ATOM 708 O O . ALA A 1 96 ? 19.439 17.453 -28.374 1.00 92.69 96 ALA A O 1
ATOM 709 N N . LEU A 1 97 ? 17.516 17.584 -27.225 1.00 91.94 97 LEU A N 1
ATOM 710 C CA . LEU A 1 97 ? 16.651 17.097 -28.304 1.00 91.94 97 LEU A CA 1
ATOM 711 C C . LEU A 1 97 ? 16.564 18.094 -29.463 1.00 91.94 97 LEU A C 1
ATOM 713 O O . LEU A 1 97 ? 16.693 17.688 -30.617 1.00 91.94 97 LEU A O 1
ATOM 717 N N . GLU A 1 98 ? 16.416 19.387 -29.168 1.00 93.00 98 GLU A N 1
ATOM 718 C CA . GLU A 1 98 ? 16.408 20.458 -30.171 1.00 93.00 98 GLU A CA 1
ATOM 719 C C . GLU A 1 98 ? 17.727 20.509 -30.946 1.00 93.00 98 GLU A C 1
ATOM 721 O O . GLU A 1 98 ? 17.719 20.518 -32.177 1.00 93.00 98 GLU A O 1
ATOM 726 N N . ALA A 1 99 ? 18.862 20.440 -30.243 1.00 92.62 99 ALA A N 1
ATOM 727 C CA . ALA A 1 99 ? 20.183 20.360 -30.866 1.00 92.62 99 ALA A CA 1
ATOM 728 C C . ALA A 1 99 ? 20.352 19.106 -31.745 1.00 92.62 99 ALA A C 1
ATOM 730 O O . ALA A 1 99 ? 21.100 19.125 -32.722 1.00 92.62 99 ALA A O 1
ATOM 731 N N . ALA A 1 100 ? 19.643 18.022 -31.422 1.00 88.56 100 ALA A N 1
ATOM 732 C CA . ALA A 1 100 ? 19.635 16.784 -32.191 1.00 88.56 100 ALA A CA 1
ATOM 733 C C . ALA A 1 100 ? 18.554 16.730 -33.292 1.00 88.56 100 ALA A C 1
ATOM 735 O O . ALA A 1 100 ? 18.427 15.701 -33.962 1.00 88.56 100 ALA A O 1
ATOM 736 N N . GLY A 1 101 ? 17.773 17.801 -33.482 1.00 89.88 101 GLY A N 1
ATOM 737 C CA . GLY A 1 101 ? 16.703 17.872 -34.481 1.00 89.88 101 GLY A CA 1
ATOM 738 C C . GLY A 1 101 ? 15.492 16.979 -34.179 1.00 89.88 101 GLY A C 1
ATOM 739 O O . GLY A 1 101 ? 14.768 16.596 -35.099 1.00 89.88 101 GLY A O 1
ATOM 740 N N . VAL A 1 102 ? 15.271 16.616 -32.913 1.00 89.88 102 VAL A N 1
ATOM 741 C CA . VAL A 1 102 ? 14.140 15.786 -32.478 1.00 89.88 102 VAL A CA 1
ATOM 742 C C . VAL A 1 102 ? 13.022 16.681 -31.954 1.00 89.88 102 VAL A C 1
ATOM 744 O O . VAL A 1 102 ? 13.224 17.467 -31.030 1.00 89.88 102 VAL A O 1
ATOM 747 N N . GLY A 1 103 ? 11.823 16.550 -32.524 1.00 92.06 103 GLY A N 1
ATOM 748 C CA . GLY A 1 103 ? 10.647 17.248 -32.013 1.00 92.06 103 GLY A CA 1
ATOM 749 C C . GLY A 1 103 ? 10.255 16.735 -30.629 1.00 92.06 103 GLY A C 1
ATOM 750 O O . GLY A 1 103 ? 10.471 15.570 -30.292 1.00 92.06 103 GLY A O 1
ATOM 751 N N . TRP A 1 104 ? 9.625 17.585 -29.831 1.00 94.31 104 TRP A N 1
ATOM 752 C CA . TRP A 1 104 ? 9.166 17.233 -28.493 1.00 94.31 104 TRP A CA 1
ATOM 753 C C . TRP A 1 104 ? 7.844 17.932 -28.180 1.00 94.31 104 TRP A C 1
ATOM 755 O O . TRP A 1 104 ? 7.483 18.925 -28.812 1.00 94.31 104 TRP A O 1
ATOM 765 N N . GLN A 1 105 ? 7.097 17.389 -27.223 1.00 95.12 105 GLN A N 1
ATOM 766 C CA . GLN A 1 105 ? 5.876 18.004 -26.721 1.00 95.12 105 GLN A CA 1
ATOM 767 C C . GLN A 1 105 ? 5.683 17.661 -25.245 1.00 95.12 105 GLN A C 1
ATOM 769 O O . GLN A 1 105 ? 5.839 16.507 -24.852 1.00 95.12 105 GLN A O 1
ATOM 774 N N . ILE A 1 106 ? 5.285 18.650 -24.443 1.00 95.06 106 ILE A N 1
ATOM 775 C CA . ILE A 1 106 ? 4.869 18.433 -23.055 1.00 95.06 106 ILE A CA 1
ATOM 776 C C . ILE A 1 106 ? 3.385 18.062 -23.004 1.00 95.06 106 ILE A C 1
ATOM 778 O O . ILE A 1 106 ? 2.528 18.682 -23.641 1.00 95.06 106 ILE A O 1
ATOM 782 N N . VAL A 1 107 ? 3.084 17.040 -22.214 1.00 95.62 107 VAL A N 1
ATOM 783 C CA . VAL A 1 107 ? 1.740 16.654 -21.805 1.00 95.62 107 VAL A CA 1
ATOM 784 C C . VAL A 1 107 ? 1.644 16.929 -20.307 1.00 95.62 107 VAL A C 1
ATOM 786 O O . VAL A 1 107 ? 2.335 16.261 -19.534 1.00 95.62 107 VAL A O 1
ATOM 789 N N . PRO A 1 108 ? 0.834 17.918 -19.892 1.00 93.38 108 PRO A N 1
ATOM 790 C CA . PRO A 1 108 ? 0.762 18.313 -18.493 1.00 93.38 108 PRO A CA 1
ATOM 791 C C . PRO A 1 108 ? 0.192 17.181 -17.631 1.00 93.38 108 PRO A C 1
ATOM 793 O O . PRO A 1 108 ? -0.660 16.407 -18.083 1.00 93.38 108 PRO A O 1
ATOM 796 N N . GLY A 1 109 ? 0.674 17.117 -16.392 1.00 91.19 109 GLY A N 1
ATOM 797 C CA . GLY A 1 109 ? 0.178 16.238 -15.334 1.00 91.19 109 GLY A CA 1
ATOM 798 C C . GLY A 1 109 ? -0.480 17.037 -14.210 1.00 91.19 109 GLY A C 1
ATOM 799 O O . GLY A 1 109 ? -0.446 18.269 -14.215 1.00 91.19 109 GLY A O 1
ATOM 800 N N . VAL A 1 110 ? -1.070 16.337 -13.241 1.00 91.00 110 VAL A N 1
ATOM 801 C CA . VAL A 1 110 ? -1.609 16.964 -12.025 1.00 91.00 110 VAL A CA 1
ATOM 802 C C . VAL A 1 110 ? -0.443 17.413 -11.131 1.00 91.00 110 VAL A C 1
ATOM 804 O O . VAL A 1 110 ? 0.354 16.571 -10.716 1.00 91.00 110 VAL A O 1
ATOM 807 N N . PRO A 1 111 ? -0.306 18.711 -10.805 1.00 89.69 111 PRO A N 1
ATOM 808 C CA . PRO A 1 111 ? 0.752 19.176 -9.918 1.00 89.69 111 PRO A CA 1
ATOM 809 C C . PRO A 1 111 ? 0.635 18.570 -8.523 1.00 89.69 111 PRO A C 1
ATOM 811 O O . PRO A 1 111 ? -0.452 18.560 -7.944 1.00 89.69 111 PRO A O 1
ATOM 814 N N . VAL A 1 112 ? 1.769 18.211 -7.921 1.00 88.12 112 VAL A N 1
ATOM 815 C CA . VAL A 1 112 ? 1.831 17.775 -6.516 1.00 88.12 112 VAL A CA 1
ATOM 816 C C . VAL A 1 112 ? 1.282 18.850 -5.558 1.00 88.12 112 VAL A C 1
ATOM 818 O O . VAL A 1 112 ? 0.657 18.538 -4.551 1.00 88.12 112 VAL A O 1
ATOM 821 N N . VAL A 1 113 ? 1.430 20.128 -5.929 1.00 90.44 113 VAL A N 1
ATOM 822 C CA . VAL A 1 113 ? 0.870 21.290 -5.220 1.00 90.44 113 VAL A CA 1
ATOM 823 C C . VAL A 1 113 ? -0.661 21.289 -5.237 1.00 90.44 113 VAL A C 1
ATOM 825 O O . VAL A 1 113 ? -1.288 21.543 -4.213 1.00 90.44 113 VAL A O 1
ATOM 828 N N . ALA A 1 114 ? -1.270 20.976 -6.384 1.00 90.88 114 ALA A N 1
ATOM 829 C CA . ALA A 1 114 ? -2.724 20.916 -6.514 1.00 90.88 114 ALA A CA 1
ATOM 830 C C . ALA A 1 114 ? -3.296 19.722 -5.739 1.00 90.88 114 ALA A C 1
ATOM 832 O O . ALA A 1 114 ? -4.314 19.857 -5.065 1.00 90.88 114 ALA A O 1
ATOM 833 N N . ALA A 1 115 ? -2.608 18.578 -5.782 1.00 89.88 115 ALA A N 1
ATOM 834 C CA . ALA A 1 115 ? -2.975 17.411 -4.990 1.00 89.88 115 ALA A CA 1
ATOM 835 C C . ALA A 1 115 ? -2.882 17.689 -3.480 1.00 89.88 115 ALA A C 1
ATOM 837 O O . ALA A 1 115 ? -3.809 17.368 -2.744 1.00 89.88 115 ALA A O 1
ATOM 838 N N . ALA A 1 116 ? -1.824 18.367 -3.021 1.00 90.50 116 ALA A N 1
ATOM 839 C CA . ALA A 1 116 ? -1.687 18.754 -1.619 1.00 90.50 116 ALA A CA 1
ATOM 840 C C . ALA A 1 116 ? -2.782 19.736 -1.167 1.00 90.50 116 ALA A C 1
ATOM 842 O O . ALA A 1 116 ? -3.326 19.588 -0.075 1.00 90.50 116 ALA A O 1
ATOM 843 N N . ALA A 1 117 ? -3.149 20.709 -2.007 1.00 90.50 117 ALA A N 1
ATOM 844 C CA . ALA A 1 117 ? -4.259 21.616 -1.720 1.00 90.50 117 ALA A CA 1
ATOM 845 C C . ALA A 1 117 ? -5.596 20.865 -1.585 1.00 90.50 117 ALA A C 1
ATOM 847 O O . ALA A 1 117 ? -6.344 21.109 -0.639 1.00 90.50 117 ALA A O 1
ATOM 848 N N . ALA A 1 118 ? -5.858 19.903 -2.479 1.00 89.81 118 ALA A N 1
ATOM 849 C CA . ALA A 1 118 ? -7.044 19.052 -2.418 1.00 89.81 118 ALA A CA 1
ATOM 850 C C . ALA A 1 118 ? -7.077 18.192 -1.141 1.00 89.81 118 ALA A C 1
ATOM 852 O O . ALA A 1 118 ? -8.110 18.139 -0.476 1.00 89.81 118 ALA A O 1
ATOM 853 N N . ALA A 1 119 ? -5.946 17.591 -0.760 1.00 86.44 119 ALA A N 1
ATOM 854 C CA . ALA A 1 119 ? -5.802 16.803 0.467 1.00 86.44 119 ALA A CA 1
ATOM 855 C C . ALA A 1 119 ? -6.055 17.634 1.736 1.00 86.44 119 ALA A C 1
ATOM 857 O O . ALA A 1 119 ? -6.729 17.200 2.670 1.00 86.44 119 ALA A O 1
ATOM 858 N N . LEU A 1 120 ? -5.551 18.871 1.755 1.00 84.81 120 LEU A N 1
ATOM 859 C CA . LEU A 1 120 ? -5.769 19.829 2.842 1.00 84.81 120 LEU A CA 1
ATOM 860 C C . LEU A 1 120 ? -7.185 20.429 2.834 1.00 84.81 120 LEU A C 1
ATOM 862 O O . LEU A 1 120 ? -7.588 21.055 3.816 1.00 84.81 120 LEU A O 1
ATOM 866 N N . GLY A 1 121 ? -7.950 20.228 1.757 1.00 84.75 121 GLY A N 1
ATOM 867 C CA . GLY A 1 121 ? -9.279 20.803 1.577 1.00 84.75 121 GLY A CA 1
ATOM 868 C C . GLY A 1 121 ? -9.256 22.327 1.474 1.00 84.75 121 GLY A C 1
ATOM 869 O O . GLY A 1 121 ? -10.185 22.970 1.958 1.00 84.75 121 GLY A O 1
ATOM 870 N N . ILE A 1 122 ? -8.193 22.895 0.894 1.00 83.19 122 ILE A N 1
ATOM 871 C CA . ILE A 1 122 ? -8.040 24.341 0.722 1.00 83.19 122 ILE A CA 1
ATOM 872 C C . ILE A 1 122 ? -8.169 24.762 -0.736 1.00 83.19 122 ILE A C 1
ATOM 874 O O . ILE A 1 122 ? -7.712 24.092 -1.663 1.00 83.19 122 ILE A O 1
ATOM 878 N N . GLU A 1 123 ? -8.736 25.943 -0.923 1.00 84.38 123 GLU A N 1
ATOM 879 C CA . GLU A 1 123 ? -8.752 26.634 -2.200 1.00 84.38 123 GLU A CA 1
ATOM 880 C C . GLU A 1 123 ? -7.560 27.592 -2.282 1.00 84.38 123 GLU A C 1
ATOM 882 O O . GLU A 1 123 ? -7.422 28.523 -1.490 1.00 84.38 123 GLU A O 1
ATOM 887 N N . LEU A 1 124 ? -6.701 27.386 -3.281 1.00 84.06 124 LEU A N 1
ATOM 888 C CA . LEU A 1 124 ? -5.516 28.220 -3.515 1.00 84.06 124 LEU A CA 1
ATOM 889 C C . LEU A 1 124 ? -5.851 29.649 -3.983 1.00 84.06 124 LEU A C 1
ATOM 891 O O . LEU A 1 124 ? -4.968 30.499 -4.009 1.00 84.06 124 LEU A O 1
ATOM 895 N N . ALA A 1 125 ? -7.101 29.902 -4.377 1.00 83.00 125 ALA A N 1
ATOM 896 C CA . ALA A 1 125 ? -7.566 31.174 -4.930 1.00 83.00 125 ALA A CA 1
ATOM 897 C C . ALA A 1 125 ? -8.941 31.600 -4.367 1.00 83.00 125 ALA A C 1
ATOM 899 O O . ALA A 1 125 ? -9.731 32.221 -5.079 1.00 83.00 125 ALA A O 1
ATOM 900 N N . ALA A 1 126 ? -9.250 31.240 -3.114 1.00 79.31 126 ALA A N 1
ATOM 901 C CA . ALA A 1 126 ? -10.530 31.583 -2.487 1.00 79.31 126 ALA A CA 1
ATOM 902 C C . ALA A 1 126 ? -10.692 33.105 -2.289 1.00 79.31 126 ALA A C 1
ATOM 904 O O . ALA A 1 126 ? -9.725 33.775 -1.910 1.00 79.31 126 ALA A O 1
ATOM 905 N N . PRO A 1 127 ? -11.906 33.668 -2.438 1.00 72.12 127 PRO A N 1
ATOM 906 C CA . PRO A 1 127 ? -12.220 35.003 -1.929 1.00 72.12 127 PRO A CA 1
ATOM 907 C C . PRO A 1 127 ? -11.981 35.063 -0.413 1.00 72.12 127 PRO A C 1
ATOM 909 O O . PRO A 1 127 ? -12.503 34.235 0.324 1.00 72.12 127 PRO A O 1
ATOM 912 N N . GLY A 1 128 ? -11.160 36.005 0.060 1.00 70.06 128 GLY A N 1
ATOM 913 C CA . GLY A 1 128 ? -10.735 36.044 1.471 1.00 70.06 128 GLY A CA 1
ATOM 914 C C . GLY A 1 128 ? -9.691 34.981 1.856 1.00 70.06 128 GLY A C 1
ATOM 915 O O . GLY A 1 128 ? -9.300 34.908 3.018 1.00 70.06 128 GLY A O 1
ATOM 916 N N . GLY A 1 129 ? -9.230 34.180 0.890 1.00 72.25 129 GLY A N 1
ATOM 917 C CA . GLY A 1 129 ? -8.112 33.249 1.016 1.00 72.25 129 GLY A CA 1
ATOM 918 C C . GLY A 1 129 ? -6.753 33.924 0.803 1.00 72.25 129 GLY A C 1
ATOM 919 O O . GLY A 1 129 ? -6.612 35.131 1.031 1.00 72.25 129 GLY A O 1
ATOM 920 N N . PRO A 1 130 ? -5.722 33.169 0.381 1.00 78.31 130 PRO A N 1
ATOM 921 C CA . PRO A 1 130 ? -4.387 33.723 0.278 1.00 78.31 130 PRO A CA 1
ATOM 922 C C . PRO A 1 130 ? -4.290 34.761 -0.840 1.00 78.31 130 PRO A C 1
ATOM 924 O O . PRO A 1 130 ? -4.763 34.538 -1.953 1.00 78.31 130 PRO A O 1
ATOM 927 N N . GLY A 1 131 ? -3.648 35.897 -0.547 1.00 77.00 131 GLY A N 1
ATOM 928 C CA . GLY A 1 131 ? -3.434 36.969 -1.528 1.00 77.00 131 GLY A CA 1
ATOM 929 C C . GLY A 1 131 ? -2.537 36.528 -2.686 1.00 77.00 131 GLY A C 1
ATOM 930 O O . GLY A 1 131 ? -2.708 36.971 -3.822 1.00 77.00 131 GLY A O 1
ATOM 931 N N . SER A 1 132 ? -1.608 35.615 -2.406 1.00 86.19 132 SER A N 1
ATOM 932 C CA . SER A 1 132 ? -0.782 34.945 -3.401 1.00 86.19 132 SER A CA 1
ATOM 933 C C . SER A 1 132 ? -0.316 33.562 -2.929 1.00 86.19 132 SER A C 1
ATOM 935 O O . SER A 1 132 ? -0.290 33.263 -1.731 1.00 86.19 132 SER A O 1
ATOM 937 N N . VAL A 1 133 ? 0.044 32.708 -3.893 1.00 89.44 133 VAL A N 1
ATOM 938 C CA . VAL A 1 133 ? 0.594 31.366 -3.653 1.00 89.44 133 VAL A CA 1
ATOM 939 C C . VAL A 1 133 ? 2.022 31.306 -4.180 1.00 89.44 133 VAL A C 1
ATOM 941 O O . VAL A 1 133 ? 2.256 31.423 -5.384 1.00 89.44 133 VAL A O 1
ATOM 944 N N . HIS A 1 134 ? 2.975 31.085 -3.280 1.00 89.44 134 HIS A N 1
ATOM 945 C CA . HIS A 1 134 ? 4.401 31.006 -3.589 1.00 89.44 134 HIS A CA 1
ATOM 946 C C . HIS A 1 134 ? 4.828 29.545 -3.638 1.00 89.44 134 HIS A C 1
ATOM 948 O O . HIS A 1 134 ? 4.879 28.886 -2.603 1.00 89.44 134 HIS A O 1
ATOM 954 N N . ILE A 1 135 ? 5.142 29.027 -4.827 1.00 89.19 135 ILE A N 1
ATOM 955 C CA . ILE A 1 135 ? 5.678 27.667 -4.982 1.00 89.19 135 ILE A CA 1
ATOM 956 C C . ILE A 1 135 ? 7.200 27.747 -4.952 1.00 89.19 135 ILE A C 1
ATOM 958 O O . ILE A 1 135 ? 7.825 28.298 -5.861 1.00 89.19 135 ILE A O 1
ATOM 962 N N . VAL A 1 136 ? 7.798 27.195 -3.903 1.00 87.94 136 VAL A N 1
ATOM 963 C CA . VAL A 1 136 ? 9.207 27.405 -3.581 1.00 87.94 136 VAL A CA 1
ATOM 964 C C . VAL A 1 136 ? 9.908 26.071 -3.421 1.00 87.94 136 VAL A C 1
ATOM 966 O O . VAL A 1 136 ? 9.440 25.200 -2.706 1.00 87.94 136 VAL A O 1
ATOM 969 N N . ARG A 1 137 ? 11.050 25.880 -4.078 1.00 78.38 137 ARG A N 1
ATOM 970 C CA . ARG A 1 137 ? 11.808 24.632 -3.939 1.00 78.38 137 ARG A CA 1
ATOM 971 C C . ARG A 1 137 ? 12.787 24.717 -2.765 1.00 78.38 137 ARG A C 1
ATOM 973 O O . ARG A 1 137 ? 13.424 25.762 -2.617 1.00 78.38 137 ARG A O 1
ATOM 980 N N . PRO A 1 138 ? 13.012 23.616 -2.028 1.00 70.06 138 PRO A N 1
ATOM 981 C CA . PRO A 1 138 ? 14.180 23.511 -1.163 1.00 70.06 138 PRO A CA 1
ATOM 982 C C . PRO A 1 138 ? 15.444 23.562 -2.041 1.00 70.06 138 PRO A C 1
ATOM 984 O O . PRO A 1 138 ? 15.494 22.936 -3.111 1.00 70.06 138 PRO A O 1
ATOM 987 N N . SER A 1 139 ? 16.447 24.363 -1.667 1.00 59.50 139 SER A N 1
ATOM 988 C CA . SER A 1 139 ? 17.676 24.451 -2.466 1.00 59.50 139 SER A CA 1
ATOM 989 C C . SER A 1 139 ? 18.474 23.149 -2.424 1.00 59.50 139 SER A C 1
ATOM 991 O O . SER A 1 139 ? 18.330 22.310 -1.543 1.00 59.50 139 SER A O 1
ATOM 993 N N . HIS A 1 140 ? 19.330 22.979 -3.427 1.00 52.75 140 HIS A N 1
ATOM 994 C CA . HIS A 1 140 ? 20.396 21.987 -3.427 1.00 52.75 140 HIS A CA 1
ATOM 995 C C . HIS A 1 140 ? 21.568 22.665 -4.129 1.00 52.75 140 HIS A C 1
ATOM 997 O O . HIS A 1 140 ? 21.563 22.770 -5.360 1.00 52.75 140 HIS A O 1
ATOM 1003 N N . GLU A 1 141 ? 22.509 23.223 -3.366 1.00 41.47 141 GLU A N 1
ATOM 1004 C CA . GLU A 1 141 ? 23.769 23.678 -3.949 1.00 41.47 141 GLU A CA 1
ATOM 1005 C C . GLU A 1 141 ? 24.694 22.470 -4.128 1.00 41.47 141 GLU A C 1
ATOM 1007 O O . GLU A 1 141 ? 24.999 21.775 -3.153 1.00 41.47 141 GLU A O 1
ATOM 1012 N N . PRO A 1 142 ? 25.155 22.185 -5.357 1.00 35.69 142 PRO A N 1
ATOM 1013 C CA . PRO A 1 142 ? 26.176 21.173 -5.570 1.00 35.69 142 PRO A CA 1
ATOM 1014 C C . PRO A 1 142 ? 27.466 21.583 -4.843 1.00 35.69 142 PRO A C 1
ATOM 1016 O O . PRO A 1 142 ? 28.072 22.592 -5.187 1.00 35.69 142 PRO A O 1
ATOM 1019 N N . GLY A 1 143 ? 27.887 20.792 -3.851 1.00 39.22 143 GLY A N 1
ATOM 1020 C CA . GLY A 1 143 ? 29.132 21.008 -3.098 1.00 39.22 143 GLY A CA 1
ATOM 1021 C C . GLY A 1 143 ? 28.978 21.678 -1.728 1.00 39.22 143 GLY A C 1
ATOM 1022 O O . GLY A 1 143 ? 29.983 21.871 -1.047 1.00 39.22 143 GLY A O 1
ATOM 1023 N N . ALA A 1 144 ? 27.757 21.993 -1.294 1.00 39.81 144 ALA A N 1
ATOM 1024 C CA . ALA A 1 144 ? 27.505 22.520 0.043 1.00 39.81 144 ALA A CA 1
ATOM 1025 C C . ALA A 1 144 ? 27.619 21.425 1.124 1.00 39.81 144 ALA A C 1
ATOM 1027 O O . ALA A 1 144 ? 27.185 20.286 0.932 1.00 39.81 144 ALA A O 1
ATOM 1028 N N . SER A 1 145 ? 28.192 21.778 2.280 1.00 43.72 145 SER A N 1
ATOM 1029 C CA . SER A 1 145 ? 28.183 20.925 3.476 1.00 43.72 145 SER A CA 1
ATOM 1030 C C . SER A 1 145 ? 26.726 20.657 3.911 1.00 43.72 145 SER A C 1
ATOM 1032 O O . SER A 1 145 ? 25.867 21.497 3.632 1.00 43.72 145 SER A O 1
ATOM 1034 N N . PRO A 1 146 ? 26.395 19.545 4.601 1.00 44.31 146 PRO A N 1
ATOM 1035 C CA . PRO A 1 146 ? 25.009 19.164 4.919 1.00 44.31 146 PRO A CA 1
ATOM 1036 C C . PRO A 1 146 ? 24.164 20.242 5.622 1.00 44.31 146 PRO A C 1
ATOM 1038 O O . PRO A 1 146 ? 22.944 20.184 5.558 1.00 44.31 146 PRO A O 1
ATOM 1041 N N . SER A 1 147 ? 24.796 21.226 6.270 1.00 46.88 147 SER A N 1
ATOM 1042 C CA . SER A 1 147 ? 24.147 22.364 6.934 1.00 46.88 147 SER A CA 1
ATOM 1043 C C . SER A 1 147 ? 23.807 23.552 6.021 1.00 46.88 147 SER A C 1
ATOM 1045 O O . SER A 1 147 ? 23.011 24.397 6.414 1.00 46.88 147 SER A O 1
ATOM 1047 N N . ASP A 1 148 ? 24.412 23.654 4.834 1.00 41.78 148 ASP A N 1
ATOM 1048 C CA . ASP A 1 148 ? 24.253 24.798 3.918 1.00 41.78 148 ASP A CA 1
ATOM 1049 C C . ASP A 1 148 ? 23.241 24.539 2.787 1.00 41.78 148 ASP A C 1
ATOM 1051 O O . ASP A 1 148 ? 22.792 25.476 2.125 1.00 41.78 148 ASP A O 1
ATOM 1055 N N . GLY A 1 149 ? 22.860 23.274 2.575 1.00 48.31 149 GLY A N 1
ATOM 1056 C CA . GLY A 1 149 ? 22.011 22.814 1.472 1.00 48.31 149 GLY A CA 1
ATOM 1057 C C . GLY A 1 149 ? 20.499 22.865 1.714 1.00 48.31 149 GLY A C 1
ATOM 1058 O O . GLY A 1 149 ? 19.766 22.295 0.915 1.00 48.31 149 GLY A O 1
ATOM 1059 N N . GLU A 1 150 ? 20.022 23.501 2.787 1.00 54.03 150 GLU A N 1
ATOM 1060 C CA . GLU A 1 150 ? 18.594 23.512 3.168 1.00 54.03 150 GLU A CA 1
ATOM 1061 C C . GLU A 1 150 ? 17.889 24.859 2.945 1.00 54.03 150 GLU A C 1
ATOM 1063 O O . GLU A 1 150 ? 16.710 24.968 3.263 1.00 54.03 150 GLU A O 1
ATOM 1068 N N . ARG A 1 151 ? 18.567 25.856 2.354 1.00 61.84 151 ARG A N 1
ATOM 1069 C CA . ARG A 1 151 ? 18.026 27.219 2.227 1.00 61.84 151 ARG A CA 1
ATOM 1070 C C . ARG A 1 151 ? 16.904 27.374 1.197 1.00 61.84 151 ARG A C 1
ATOM 1072 O O . ARG A 1 151 ? 17.069 27.046 0.026 1.00 61.84 151 ARG A O 1
ATOM 1079 N N . LEU A 1 152 ? 15.783 27.950 1.591 1.00 66.12 152 LEU A N 1
ATOM 1080 C CA . LEU A 1 152 ? 14.726 28.505 0.767 1.00 66.12 152 LEU A CA 1
ATOM 1081 C C . LEU A 1 152 ? 15.189 29.877 0.244 1.00 66.12 152 LEU A C 1
ATOM 1083 O O . LEU A 1 152 ? 15.942 30.590 0.916 1.00 66.12 152 LEU A O 1
ATOM 1087 N N . PRO A 1 153 ? 14.776 30.274 -0.969 1.00 70.44 153 PRO A N 1
ATOM 1088 C CA . PRO A 1 153 ? 14.940 31.649 -1.421 1.00 70.44 153 PRO A CA 1
ATOM 1089 C C . PRO A 1 153 ? 14.181 32.617 -0.495 1.00 70.44 153 PRO A C 1
ATOM 1091 O O . PRO A 1 153 ? 13.290 32.183 0.237 1.00 70.44 153 PRO A O 1
ATOM 1094 N N . PRO A 1 154 ? 14.495 33.927 -0.541 1.00 75.69 154 PRO A N 1
ATOM 1095 C CA . PRO A 1 154 ? 13.800 34.931 0.254 1.00 75.69 154 PRO A CA 1
ATOM 1096 C C . PRO A 1 154 ? 12.285 34.800 0.101 1.00 75.69 154 PRO A C 1
ATOM 1098 O O . PRO A 1 154 ? 11.752 34.909 -1.005 1.00 75.69 154 PRO A O 1
ATOM 1101 N N . LEU A 1 155 ? 11.615 34.537 1.218 1.00 79.25 155 LEU A N 1
ATOM 1102 C CA . LEU A 1 155 ? 10.169 34.418 1.276 1.00 79.25 155 LEU A CA 1
ATOM 1103 C C . LEU A 1 155 ? 9.556 35.789 1.573 1.00 79.25 155 LEU A C 1
ATOM 1105 O O . LEU A 1 155 ? 10.148 36.571 2.324 1.00 79.25 155 LEU A O 1
ATOM 1109 N N . PRO A 1 156 ? 8.381 36.096 1.010 1.00 72.50 156 PRO A N 1
ATOM 1110 C CA . PRO A 1 156 ? 7.652 37.295 1.383 1.00 72.50 156 PRO A CA 1
ATOM 1111 C C . PRO A 1 156 ? 7.287 37.245 2.870 1.00 72.50 156 PRO A C 1
ATOM 1113 O O . PRO A 1 156 ? 6.860 36.215 3.389 1.00 72.50 156 PRO A O 1
ATOM 1116 N N . THR A 1 157 ? 7.490 38.368 3.555 1.00 67.00 157 THR A N 1
ATOM 1117 C CA . THR A 1 157 ? 7.225 38.528 4.988 1.00 67.00 157 THR A CA 1
ATOM 1118 C C . THR A 1 157 ? 5.949 39.340 5.194 1.00 67.00 157 THR A C 1
ATOM 1120 O O . THR A 1 157 ? 5.892 40.493 4.763 1.00 67.00 157 THR A O 1
ATOM 1123 N N . GLY A 1 158 ? 4.976 38.773 5.912 1.00 59.81 158 GLY A N 1
ATOM 1124 C CA . GLY A 1 158 ? 3.715 39.431 6.277 1.00 59.81 158 GLY A CA 1
ATOM 1125 C C . GLY A 1 158 ? 2.639 39.396 5.181 1.00 59.81 158 GLY A C 1
ATOM 1126 O O . GLY A 1 158 ? 2.877 39.802 4.050 1.00 59.81 158 GLY A O 1
ATOM 1127 N N . GLY A 1 159 ? 1.431 38.939 5.534 1.00 63.53 159 GLY A N 1
ATOM 1128 C CA . GLY A 1 159 ? 0.267 38.884 4.641 1.00 63.53 159 GLY A CA 1
ATOM 1129 C C . GLY A 1 159 ? -0.577 37.619 4.824 1.00 63.53 159 GLY A C 1
ATOM 1130 O O . GLY A 1 159 ? -0.290 36.791 5.684 1.00 63.53 159 GLY A O 1
ATOM 1131 N N . ALA A 1 160 ? -1.618 37.468 3.999 1.00 70.12 160 ALA A N 1
ATOM 1132 C CA . ALA A 1 160 ? -2.452 36.263 3.935 1.00 70.12 160 ALA A CA 1
ATOM 1133 C C . ALA A 1 160 ? -1.850 35.151 3.043 1.00 70.12 160 ALA A C 1
ATOM 1135 O O . ALA A 1 160 ? -2.526 34.175 2.743 1.00 70.12 160 ALA A O 1
ATOM 1136 N N . ASP A 1 161 ? -0.612 35.309 2.573 1.00 84.69 161 ASP A N 1
ATOM 1137 C CA . ASP A 1 161 ? -0.009 34.474 1.531 1.00 84.69 161 ASP A CA 1
ATOM 1138 C C . ASP A 1 161 ? 0.204 33.013 1.949 1.00 84.69 161 ASP A C 1
ATOM 1140 O O . ASP A 1 161 ? 0.484 32.701 3.107 1.00 84.69 161 ASP A O 1
ATOM 1144 N N . LEU A 1 162 ? 0.130 32.112 0.967 1.00 89.00 162 LEU A N 1
ATOM 1145 C CA . LEU A 1 162 ? 0.411 30.691 1.139 1.00 89.00 162 LEU A CA 1
ATOM 1146 C C . LEU A 1 162 ? 1.755 30.347 0.496 1.00 89.00 162 LEU A C 1
ATOM 1148 O O . LEU A 1 162 ? 1.940 30.501 -0.709 1.00 89.00 162 LEU A O 1
ATOM 1152 N N . THR A 1 163 ? 2.696 29.837 1.283 1.00 92.19 163 THR A N 1
ATOM 1153 C CA . THR A 1 163 ? 3.940 29.253 0.769 1.00 92.19 163 THR A CA 1
ATOM 1154 C C . THR A 1 163 ? 3.785 27.746 0.647 1.00 92.19 163 THR A C 1
ATOM 1156 O O . THR A 1 163 ? 3.437 27.081 1.619 1.00 92.19 163 THR A O 1
ATOM 1159 N N . VAL A 1 164 ? 4.060 27.205 -0.537 1.00 92.00 164 VAL A N 1
ATOM 1160 C CA . VAL A 1 164 ? 4.043 25.771 -0.818 1.00 92.00 164 VAL A CA 1
ATOM 1161 C C . VAL A 1 164 ? 5.444 25.317 -1.196 1.00 92.00 164 VAL A C 1
ATOM 1163 O O . VAL A 1 164 ? 6.013 25.775 -2.186 1.00 92.00 164 VAL A O 1
ATOM 1166 N N . VAL A 1 165 ? 5.983 24.379 -0.427 1.00 91.25 165 VAL A N 1
ATOM 1167 C CA . VAL A 1 165 ? 7.284 23.760 -0.656 1.00 91.25 165 VAL A CA 1
ATOM 1168 C C . VAL A 1 165 ? 7.059 22.309 -1.078 1.00 91.25 165 VAL A C 1
ATOM 1170 O O . VAL A 1 165 ? 6.820 21.460 -0.216 1.00 91.25 165 VAL A O 1
ATOM 1173 N N . PRO A 1 166 ? 7.055 22.003 -2.390 1.00 88.69 166 PRO A N 1
ATOM 1174 C CA . PRO A 1 166 ? 6.933 20.638 -2.868 1.00 88.69 166 PRO A CA 1
ATOM 1175 C C . PRO A 1 166 ? 8.268 19.897 -2.787 1.00 88.69 166 PRO A C 1
ATOM 1177 O O . PRO A 1 166 ? 9.345 20.496 -2.758 1.00 88.69 166 PRO A O 1
ATOM 1180 N N . HIS A 1 167 ? 8.170 18.576 -2.842 1.00 83.25 167 HIS A N 1
ATOM 1181 C CA . HIS A 1 167 ? 9.291 17.649 -2.889 1.00 83.25 167 HIS A CA 1
ATOM 1182 C C . HIS A 1 167 ? 10.254 17.720 -1.692 1.00 83.25 167 HIS A C 1
ATOM 1184 O O . HIS A 1 167 ? 11.478 17.706 -1.844 1.00 83.25 167 HIS A O 1
ATOM 1190 N N . VAL A 1 168 ? 9.700 17.855 -0.485 1.00 83.88 168 VAL A N 1
ATOM 1191 C CA . VAL A 1 168 ? 10.466 17.927 0.764 1.00 83.88 168 VAL A CA 1
ATOM 1192 C C . VAL A 1 168 ? 10.751 16.518 1.271 1.00 83.88 168 VAL A C 1
ATOM 1194 O O . VAL A 1 168 ? 9.839 15.771 1.622 1.00 83.88 168 VAL A O 1
ATOM 1197 N N . GLY A 1 169 ? 12.031 16.152 1.332 1.00 78.25 169 GLY A N 1
ATOM 1198 C CA . GLY A 1 169 ? 12.461 14.889 1.922 1.00 78.25 169 GLY A CA 1
ATOM 1199 C C . GLY A 1 169 ? 12.507 14.931 3.460 1.00 78.25 169 GLY A C 1
ATOM 1200 O O . GLY A 1 169 ? 12.668 16.007 4.044 1.00 78.25 169 GLY A O 1
ATOM 1201 N N . PRO A 1 170 ? 12.488 13.770 4.146 1.00 75.06 170 PRO A N 1
ATOM 1202 C CA . PRO A 1 170 ? 12.498 13.699 5.615 1.00 75.06 170 PRO A CA 1
ATOM 1203 C C . PRO A 1 170 ? 13.676 14.429 6.271 1.00 75.06 170 PRO A C 1
ATOM 1205 O O . PRO A 1 170 ? 13.534 15.024 7.334 1.00 75.06 170 PRO A O 1
ATOM 1208 N N . ARG A 1 171 ? 14.846 14.417 5.617 1.00 75.06 171 ARG A N 1
ATOM 1209 C CA . ARG A 1 171 ? 16.044 15.118 6.105 1.00 75.06 171 ARG A CA 1
ATOM 1210 C C . ARG A 1 171 ? 15.923 16.639 5.997 1.00 75.06 171 ARG A C 1
ATOM 1212 O O . ARG A 1 171 ? 16.470 17.327 6.840 1.00 75.06 171 ARG A O 1
ATOM 1219 N N . GLN A 1 172 ? 15.196 17.139 4.996 1.00 78.50 172 GLN A N 1
ATOM 1220 C CA . GLN A 1 172 ? 15.078 18.570 4.691 1.00 78.50 172 GLN A CA 1
ATOM 1221 C C . GLN A 1 172 ? 13.974 19.259 5.496 1.00 78.50 172 GLN A C 1
ATOM 1223 O O . GLN A 1 172 ? 13.987 20.477 5.645 1.00 78.50 172 GLN A O 1
ATOM 1228 N N . LEU A 1 173 ? 13.010 18.493 6.006 1.00 82.56 173 LEU A N 1
ATOM 1229 C CA . LEU A 1 173 ? 11.817 19.016 6.663 1.00 82.56 173 LEU A CA 1
ATOM 1230 C C . LEU A 1 173 ? 12.138 19.975 7.820 1.00 82.56 173 LEU A C 1
ATOM 1232 O O . LEU A 1 173 ? 11.558 21.056 7.906 1.00 82.56 173 LEU A O 1
ATOM 1236 N N . ALA A 1 174 ? 13.085 19.605 8.686 1.00 82.75 174 ALA A N 1
ATOM 1237 C CA . ALA A 1 174 ? 13.480 20.442 9.817 1.00 82.75 174 ALA A CA 1
ATOM 1238 C C . ALA A 1 174 ? 14.093 21.780 9.367 1.00 82.75 174 ALA A C 1
ATOM 1240 O O . ALA A 1 174 ? 13.862 22.805 10.009 1.00 82.75 174 ALA A O 1
ATOM 1241 N N . GLY A 1 175 ? 14.856 21.779 8.269 1.00 83.56 175 GLY A N 1
ATOM 1242 C CA . GLY A 1 175 ? 15.385 22.990 7.642 1.00 83.56 175 GLY A CA 1
ATOM 1243 C C . GLY A 1 175 ? 14.281 23.871 7.068 1.00 83.56 175 GLY A C 1
ATOM 1244 O O . GLY A 1 175 ? 14.196 25.046 7.413 1.00 83.56 175 GLY A O 1
ATOM 1245 N N . VAL A 1 176 ? 13.373 23.274 6.292 1.00 87.62 176 VAL A N 1
ATOM 1246 C CA . VAL A 1 176 ? 12.225 23.969 5.689 1.00 87.62 176 VAL A CA 1
ATOM 1247 C C . VAL A 1 176 ? 11.362 24.650 6.755 1.00 87.62 176 VAL A C 1
ATOM 1249 O O . VAL A 1 176 ? 11.071 25.836 6.629 1.00 87.62 176 VAL A O 1
ATOM 1252 N N . ILE A 1 177 ? 10.996 23.953 7.838 1.00 87.81 177 ILE A N 1
ATOM 1253 C CA . ILE A 1 177 ? 10.202 24.544 8.932 1.00 87.81 177 ILE A CA 1
ATOM 1254 C C . ILE A 1 177 ? 10.943 25.732 9.559 1.00 87.81 177 ILE A C 1
ATOM 1256 O O . ILE A 1 177 ? 10.361 26.804 9.726 1.00 87.81 177 ILE A O 1
ATOM 1260 N N . ARG A 1 178 ? 12.237 25.566 9.865 1.00 86.81 178 ARG A N 1
ATOM 1261 C CA . ARG A 1 178 ? 13.068 26.606 10.495 1.00 86.81 178 ARG A CA 1
ATOM 1262 C C . ARG A 1 178 ? 13.111 27.895 9.677 1.00 86.81 178 ARG A C 1
ATOM 1264 O O . ARG A 1 178 ? 13.211 28.972 10.252 1.00 86.81 178 ARG A O 1
ATOM 1271 N N . GLU A 1 179 ? 13.038 27.788 8.359 1.00 86.50 179 GLU A N 1
ATOM 1272 C CA . GLU A 1 179 ? 13.112 28.931 7.449 1.00 86.50 179 GLU A CA 1
ATOM 1273 C C . GLU A 1 179 ? 11.757 29.553 7.123 1.00 86.50 179 GLU A C 1
ATOM 1275 O O . GLU A 1 179 ? 11.686 30.741 6.811 1.00 86.50 179 GLU A O 1
ATOM 1280 N N . LEU A 1 180 ? 10.673 28.791 7.267 1.00 89.06 180 LEU A N 1
ATOM 1281 C CA . LEU A 1 180 ? 9.318 29.331 7.203 1.00 89.06 180 LEU A CA 1
ATOM 1282 C C . LEU A 1 180 ? 8.985 30.180 8.442 1.00 89.06 180 LEU A C 1
ATOM 1284 O O . LEU A 1 180 ? 8.250 31.159 8.318 1.00 89.06 180 LEU A O 1
ATOM 1288 N N . VAL A 1 181 ? 9.544 29.858 9.619 1.00 89.06 181 VAL A N 1
ATOM 1289 C CA . VAL A 1 181 ? 9.253 30.562 10.887 1.00 89.06 181 VAL A CA 1
ATOM 1290 C C . VAL A 1 181 ? 9.546 32.073 10.826 1.00 89.06 181 VAL A C 1
ATOM 1292 O O . VAL A 1 181 ? 8.665 32.837 11.213 1.00 89.06 181 VAL A O 1
ATOM 1295 N N . PRO A 1 182 ? 10.704 32.561 10.334 1.00 86.12 182 PRO A N 1
ATOM 1296 C CA . PRO A 1 182 ? 10.946 34.000 10.195 1.00 86.12 182 PRO A CA 1
ATOM 1297 C C . PRO A 1 182 ? 9.994 34.714 9.227 1.00 86.12 182 PRO A C 1
ATOM 1299 O O . PRO A 1 182 ? 9.745 35.904 9.399 1.00 86.12 182 PRO A O 1
ATOM 1302 N N . ALA A 1 183 ? 9.486 34.011 8.209 1.00 85.00 183 ALA A N 1
ATOM 1303 C CA . ALA A 1 183 ? 8.627 34.594 7.179 1.00 85.00 183 ALA A CA 1
ATOM 1304 C C . ALA A 1 183 ? 7.156 34.683 7.611 1.00 85.00 183 ALA A C 1
ATOM 1306 O O . ALA A 1 183 ? 6.491 35.689 7.361 1.00 85.00 183 ALA A O 1
ATOM 1307 N N . HIS A 1 184 ? 6.671 33.637 8.284 1.00 86.62 184 HIS A N 1
ATOM 1308 C CA . HIS A 1 184 ? 5.256 33.447 8.611 1.00 86.62 184 HIS A CA 1
ATOM 1309 C C . HIS A 1 184 ? 4.931 33.584 10.104 1.00 86.62 184 HIS A C 1
ATOM 1311 O O . HIS A 1 184 ? 3.780 33.810 10.465 1.00 86.62 184 HIS A O 1
ATOM 1317 N N . GLY A 1 185 ? 5.930 33.477 10.979 1.00 88.00 185 GLY A N 1
ATOM 1318 C CA . GLY A 1 185 ? 5.761 33.425 12.431 1.00 88.00 185 GLY A CA 1
ATOM 1319 C C . GLY A 1 185 ? 5.448 32.011 12.953 1.00 88.00 185 GLY A C 1
ATOM 1320 O O . GLY A 1 185 ? 4.869 31.195 12.237 1.00 88.00 185 GLY A O 1
ATOM 1321 N N . PRO A 1 186 ? 5.809 31.692 14.211 1.00 89.25 186 PRO A N 1
ATOM 1322 C CA . PRO A 1 186 ? 5.656 30.345 14.778 1.00 89.25 186 PRO A CA 1
ATOM 1323 C C . PRO A 1 186 ? 4.194 29.898 14.931 1.00 89.25 186 PRO A C 1
ATOM 1325 O O . PRO A 1 186 ? 3.911 28.707 14.849 1.00 89.25 186 PRO A O 1
ATOM 1328 N N . GLU A 1 187 ? 3.261 30.838 15.094 1.00 88.75 187 GLU A N 1
ATOM 1329 C CA . GLU A 1 187 ? 1.824 30.553 15.222 1.00 88.75 187 GLU A CA 1
ATOM 1330 C C . GLU A 1 187 ? 1.131 30.312 13.871 1.00 88.75 187 GLU A C 1
ATOM 1332 O O . GLU A 1 187 ? -0.047 29.960 13.831 1.00 88.75 187 GLU A O 1
ATOM 1337 N N . CYS A 1 188 ? 1.833 30.507 12.747 1.00 89.31 188 CYS A N 1
ATOM 1338 C CA . CYS A 1 188 ? 1.243 30.312 11.429 1.00 89.31 188 CYS A CA 1
ATOM 1339 C C . CYS A 1 188 ? 0.852 28.850 11.219 1.00 89.31 188 CYS A C 1
ATOM 1341 O O . CYS A 1 188 ? 1.642 27.936 11.481 1.00 89.31 188 CYS A O 1
ATOM 1343 N N . THR A 1 189 ? -0.365 28.639 10.719 1.00 89.38 189 THR A N 1
ATOM 1344 C CA . THR A 1 189 ? -0.859 27.311 10.376 1.00 89.38 189 THR A CA 1
ATOM 1345 C C . THR A 1 189 ? -0.034 26.711 9.242 1.00 89.38 189 THR A C 1
ATOM 1347 O O . THR A 1 189 ? 0.239 27.350 8.223 1.00 89.38 189 THR A O 1
ATOM 1350 N N . VAL A 1 190 ? 0.336 25.449 9.420 1.00 91.56 190 VAL A N 1
ATOM 1351 C CA . VAL A 1 190 ? 1.086 24.659 8.451 1.00 91.56 190 VAL A CA 1
ATOM 1352 C C . VAL A 1 190 ? 0.406 23.309 8.259 1.00 91.56 190 VAL A C 1
ATOM 1354 O O . VAL A 1 190 ? -0.006 22.648 9.214 1.00 91.56 190 VAL A O 1
ATOM 1357 N N . GLY A 1 191 ? 0.271 22.913 7.000 1.00 90.19 191 GLY A N 1
ATOM 1358 C CA . GLY A 1 191 ? -0.213 21.616 6.566 1.00 90.19 191 GLY A CA 1
ATOM 1359 C C . GLY A 1 191 ? 0.899 20.880 5.836 1.00 90.19 191 GLY A C 1
ATOM 1360 O O . GLY A 1 191 ? 1.502 21.423 4.915 1.00 90.19 191 GLY A O 1
ATOM 1361 N N . ILE A 1 192 ? 1.174 19.645 6.232 1.00 89.88 192 ILE A N 1
ATOM 1362 C CA . ILE A 1 192 ? 2.142 18.775 5.571 1.00 89.88 192 ILE A CA 1
ATOM 1363 C C . ILE A 1 192 ? 1.386 17.593 4.996 1.00 89.88 192 ILE A C 1
ATOM 1365 O O . ILE A 1 192 ? 0.718 16.861 5.727 1.00 89.88 192 ILE A O 1
ATOM 1369 N N . VAL A 1 193 ? 1.496 17.421 3.683 1.00 88.06 193 VAL A N 1
ATOM 1370 C CA . VAL A 1 193 ? 0.906 16.292 2.968 1.00 88.06 193 VAL A CA 1
ATOM 1371 C C . VAL A 1 193 ? 2.022 15.372 2.508 1.00 88.06 193 VAL A C 1
ATOM 1373 O O . VAL A 1 193 ? 2.871 15.754 1.703 1.00 88.06 193 VAL A O 1
ATOM 1376 N N . VAL A 1 194 ? 2.031 14.157 3.039 1.00 84.44 194 VAL A N 1
ATOM 1377 C CA . VAL A 1 194 ? 2.935 13.083 2.628 1.00 84.44 194 VAL A CA 1
ATOM 1378 C C . VAL A 1 194 ? 2.279 12.342 1.476 1.00 84.44 194 VAL A C 1
ATOM 1380 O O . VAL A 1 194 ? 1.121 11.949 1.609 1.00 84.44 194 VAL A O 1
ATOM 1383 N N . ALA A 1 195 ? 3.015 12.132 0.381 1.00 80.62 195 ALA A N 1
ATOM 1384 C CA . ALA A 1 195 ? 2.529 11.404 -0.793 1.00 80.62 195 ALA A CA 1
ATOM 1385 C C . ALA A 1 195 ? 1.132 11.876 -1.279 1.00 80.62 195 ALA A C 1
ATOM 1387 O O . ALA A 1 195 ? 0.215 11.060 -1.384 1.00 80.62 195 ALA A O 1
ATOM 1388 N N . PRO A 1 196 ? 0.947 13.184 -1.551 1.00 84.75 196 PRO A N 1
ATOM 1389 C CA . PRO A 1 196 ? -0.347 13.736 -1.951 1.00 84.75 196 PRO A CA 1
ATOM 1390 C C . PRO A 1 196 ? -0.864 13.040 -3.209 1.00 84.75 196 PRO A C 1
ATOM 1392 O O . PRO A 1 196 ? -0.091 12.794 -4.131 1.00 84.75 196 PRO A O 1
ATOM 1395 N N . GLY A 1 197 ? -2.157 12.733 -3.247 1.00 78.19 197 GLY A N 1
ATOM 1396 C CA . GLY A 1 197 ? -2.823 12.017 -4.329 1.00 78.19 197 GLY A CA 1
ATOM 1397 C C . GLY A 1 197 ? -2.234 10.633 -4.598 1.00 78.19 197 GLY A C 1
ATOM 1398 O O . GLY A 1 197 ? -2.230 10.215 -5.751 1.00 78.19 197 GLY A O 1
ATOM 1399 N N . ARG A 1 198 ? -1.658 9.967 -3.590 1.00 76.50 198 ARG A N 1
ATOM 1400 C CA . ARG A 1 198 ? -1.238 8.564 -3.682 1.00 76.50 198 ARG A CA 1
ATOM 1401 C C . ARG A 1 198 ? -1.932 7.697 -2.639 1.00 76.50 198 ARG A C 1
ATOM 1403 O O . ARG A 1 198 ? -2.299 8.173 -1.561 1.00 76.50 198 ARG A O 1
ATOM 1410 N N . GLU A 1 199 ? -2.018 6.394 -2.896 1.00 67.19 199 GLU A N 1
ATOM 1411 C CA . GLU A 1 199 ? -2.390 5.423 -1.866 1.00 67.19 199 GLU A CA 1
ATOM 1412 C C . GLU A 1 199 ? -1.432 5.535 -0.659 1.00 67.19 199 GLU A C 1
ATOM 1414 O O . GLU A 1 199 ? -0.225 5.300 -0.759 1.00 67.19 199 GLU A O 1
ATOM 1419 N N . GLY A 1 200 ? -1.978 5.880 0.512 1.00 69.75 200 GLY A N 1
ATOM 1420 C CA . GLY A 1 200 ? -1.188 6.145 1.719 1.00 69.75 200 GLY A CA 1
ATOM 1421 C C . GLY A 1 200 ? -0.870 7.621 1.967 1.00 69.75 200 GLY A C 1
ATOM 1422 O O . GLY A 1 200 ? 0.023 7.896 2.767 1.00 69.75 200 GLY A O 1
ATOM 1423 N N . GLU A 1 201 ? -1.593 8.544 1.323 1.00 81.19 201 GLU A N 1
ATOM 1424 C CA . GLU A 1 201 ? -1.597 9.970 1.659 1.00 81.19 201 GLU A CA 1
ATOM 1425 C C . GLU A 1 201 ? -1.821 10.197 3.166 1.00 81.19 201 GLU A C 1
ATOM 1427 O O . GLU A 1 201 ? -2.728 9.623 3.777 1.00 81.19 201 GLU A O 1
ATOM 1432 N N . ILE A 1 202 ? -0.986 11.047 3.771 1.00 79.12 202 ILE A N 1
ATOM 1433 C CA . ILE A 1 202 ? -1.127 11.475 5.169 1.00 79.12 202 ILE A CA 1
ATOM 1434 C C . ILE A 1 202 ? -1.126 12.993 5.209 1.00 79.12 202 ILE A C 1
ATOM 1436 O O . ILE A 1 202 ? -0.211 13.630 4.692 1.00 79.12 202 ILE A O 1
ATOM 1440 N N . THR A 1 203 ? -2.108 13.564 5.898 1.00 83.94 203 THR A N 1
ATOM 1441 C CA . THR A 1 203 ? -2.194 15.001 6.144 1.00 83.94 203 THR A CA 1
ATOM 1442 C C . THR A 1 203 ? -1.956 15.286 7.620 1.00 83.94 203 THR A C 1
ATOM 1444 O O . THR A 1 203 ? -2.676 14.782 8.481 1.00 83.94 203 THR A O 1
ATOM 1447 N N . VAL A 1 204 ? -0.961 16.117 7.915 1.00 80.00 204 VAL A N 1
ATOM 1448 C CA . VAL A 1 204 ? -0.672 16.610 9.265 1.00 80.00 204 VAL A CA 1
ATOM 1449 C C . VAL A 1 204 ? -0.871 18.117 9.273 1.00 80.00 204 VAL A C 1
ATOM 1451 O O . VAL A 1 204 ? -0.305 18.812 8.436 1.00 80.00 204 VAL A O 1
ATOM 1454 N N . VAL A 1 205 ? -1.668 18.627 10.210 1.00 84.69 205 VAL A N 1
ATOM 1455 C CA . VAL A 1 205 ? -1.904 20.067 10.376 1.00 84.69 205 VAL A CA 1
ATOM 1456 C C . VAL A 1 205 ? -1.527 20.483 11.795 1.00 84.69 205 VAL A C 1
ATOM 1458 O O . VAL A 1 205 ? -1.828 19.782 12.769 1.00 84.69 205 VAL A O 1
ATOM 1461 N N . GLY A 1 206 ? -0.861 21.626 11.898 1.00 86.19 206 GLY A N 1
ATOM 1462 C CA . GLY A 1 206 ? -0.410 22.232 13.146 1.00 86.19 206 GLY A CA 1
ATOM 1463 C C . GLY A 1 206 ? 0.009 23.680 12.919 1.00 86.19 206 GLY A C 1
ATOM 1464 O O . GLY A 1 206 ? -0.427 24.318 11.958 1.00 86.19 206 GLY A O 1
ATOM 1465 N N . THR A 1 207 ? 0.871 24.188 13.785 1.00 90.44 207 THR A N 1
ATOM 1466 C CA . THR A 1 207 ? 1.551 25.474 13.625 1.00 90.44 207 THR A CA 1
ATOM 1467 C C . THR A 1 207 ? 3.025 25.246 13.320 1.00 90.44 207 THR A C 1
ATOM 1469 O O . THR A 1 207 ? 3.575 24.185 13.612 1.00 90.44 207 THR A O 1
ATOM 1472 N N . LEU A 1 208 ? 3.710 26.234 12.747 1.00 89.56 208 LEU A N 1
ATOM 1473 C CA . LEU A 1 208 ? 5.156 26.126 12.527 1.00 89.56 208 LEU A CA 1
ATOM 1474 C C . LEU A 1 208 ? 5.941 25.872 13.830 1.00 89.56 208 LEU A C 1
ATOM 1476 O O . LEU A 1 208 ? 7.015 25.274 13.779 1.00 89.56 208 LEU A O 1
ATOM 1480 N N . GLY A 1 209 ? 5.403 26.284 14.983 1.00 85.88 209 GLY A N 1
ATOM 1481 C CA . GLY A 1 209 ? 5.976 26.042 16.305 1.00 85.88 209 GLY A CA 1
ATOM 1482 C C . GLY A 1 209 ? 5.788 24.621 16.849 1.00 85.88 209 GLY A C 1
ATOM 1483 O O . GLY A 1 209 ? 6.639 24.176 17.612 1.00 85.88 209 GLY A O 1
ATOM 1484 N N . ASP A 1 210 ? 4.724 23.901 16.464 1.00 86.50 210 ASP A N 1
ATOM 1485 C CA . ASP A 1 210 ? 4.383 22.583 17.034 1.00 86.50 210 ASP A CA 1
ATOM 1486 C C . ASP A 1 210 ? 4.443 21.413 16.032 1.00 86.50 210 ASP A C 1
ATOM 1488 O O . ASP A 1 210 ? 4.450 20.244 16.428 1.00 86.50 210 ASP A O 1
ATOM 1492 N N . ILE A 1 211 ? 4.517 21.704 14.728 1.00 83.19 211 ILE A N 1
ATOM 1493 C CA . ILE A 1 211 ? 4.408 20.689 13.675 1.00 83.19 211 ILE A CA 1
ATOM 1494 C C . ILE A 1 211 ? 5.540 19.662 13.742 1.00 83.19 211 ILE A C 1
ATOM 1496 O O . ILE A 1 211 ? 5.318 18.485 13.475 1.00 83.19 211 ILE A O 1
ATOM 1500 N N . ALA A 1 212 ? 6.741 20.079 14.151 1.00 78.69 212 ALA A N 1
ATOM 1501 C CA . ALA A 1 212 ? 7.878 19.178 14.306 1.00 78.69 212 ALA A CA 1
ATOM 1502 C C . ALA A 1 212 ? 7.600 18.108 15.375 1.00 78.69 212 ALA A C 1
ATOM 1504 O O . ALA A 1 212 ? 7.832 16.924 15.127 1.00 78.69 212 ALA A O 1
ATOM 1505 N N . ASP A 1 213 ? 7.021 18.501 16.512 1.00 76.44 213 ASP A N 1
ATOM 1506 C CA . ASP A 1 213 ? 6.646 17.584 17.591 1.00 76.44 213 ASP A CA 1
ATOM 1507 C C . ASP A 1 213 ? 5.508 16.660 17.152 1.00 76.44 213 ASP A C 1
ATOM 1509 O O . ASP A 1 213 ? 5.573 15.452 17.375 1.00 76.44 213 ASP A O 1
ATOM 1513 N N . ARG A 1 214 ? 4.508 17.182 16.430 1.00 72.56 214 ARG A N 1
ATOM 1514 C CA . ARG A 1 214 ? 3.418 16.367 15.855 1.00 72.56 214 ARG A CA 1
ATOM 1515 C C . ARG A 1 214 ? 3.909 15.326 14.851 1.00 72.56 214 ARG A C 1
ATOM 1517 O O . ARG A 1 214 ? 3.237 14.321 14.636 1.00 72.56 214 ARG A O 1
ATOM 1524 N N . MET A 1 215 ? 5.065 15.565 14.240 1.00 69.25 215 MET A N 1
ATOM 1525 C CA . MET A 1 215 ? 5.696 14.641 13.304 1.00 69.25 215 MET A CA 1
ATOM 1526 C C . MET A 1 215 ? 6.688 13.679 13.972 1.00 69.25 215 MET A C 1
ATOM 1528 O O . MET A 1 215 ? 7.058 12.678 13.350 1.00 69.25 215 MET A O 1
ATOM 1532 N N . THR A 1 216 ? 7.087 13.902 15.233 1.00 55.88 216 THR A N 1
ATOM 1533 C CA . THR A 1 216 ? 7.962 12.963 15.956 1.00 55.88 216 THR A CA 1
ATOM 1534 C C . THR A 1 216 ? 7.304 11.589 16.124 1.00 55.88 216 THR A C 1
ATOM 1536 O O . THR A 1 216 ? 6.122 11.463 16.431 1.00 55.88 216 THR A O 1
ATOM 1539 N N . GLY A 1 217 ? 8.072 10.523 15.876 1.00 46.53 217 GLY A N 1
ATOM 1540 C CA . GLY A 1 217 ? 7.569 9.143 15.902 1.00 46.53 217 GLY A CA 1
ATOM 1541 C C . GLY A 1 217 ? 6.849 8.687 14.626 1.00 46.53 217 GLY A C 1
ATOM 1542 O O . GLY A 1 217 ? 6.491 7.513 14.531 1.00 46.53 217 GLY A O 1
ATOM 1543 N N . THR A 1 218 ? 6.687 9.566 13.631 1.00 48.66 218 THR A N 1
ATOM 1544 C CA . THR A 1 218 ? 6.244 9.184 12.285 1.00 48.66 218 THR A CA 1
ATOM 1545 C C . THR A 1 218 ? 7.476 8.808 11.465 1.00 48.66 218 THR A C 1
ATOM 1547 O O . THR A 1 218 ? 8.330 9.654 11.207 1.00 48.66 218 THR A O 1
ATOM 1550 N N . ASP A 1 219 ? 7.608 7.541 11.069 1.00 45.41 219 ASP A N 1
ATOM 1551 C CA . ASP A 1 219 ? 8.672 7.116 10.149 1.00 45.41 219 ASP A CA 1
ATOM 1552 C C . ASP A 1 219 ? 8.262 7.561 8.736 1.00 45.41 219 ASP A C 1
ATOM 1554 O O . ASP A 1 219 ? 7.578 6.841 8.011 1.00 45.41 219 ASP A O 1
ATOM 1558 N N . LEU A 1 220 ? 8.539 8.829 8.416 1.00 56.53 220 LEU A N 1
ATOM 1559 C CA . LEU A 1 220 ? 8.067 9.500 7.206 1.00 56.53 220 LEU A CA 1
ATOM 1560 C C . LEU A 1 220 ? 8.892 9.019 6.017 1.00 56.53 220 LEU A C 1
ATOM 1562 O O . LEU A 1 220 ? 10.079 9.343 5.929 1.00 56.53 220 LEU A O 1
ATOM 1566 N N . PRO A 1 221 ? 8.315 8.229 5.106 1.00 53.62 221 PRO A N 1
ATOM 1567 C CA . PRO A 1 221 ? 9.162 7.407 4.282 1.00 53.62 221 PRO A CA 1
ATOM 1568 C C . PRO A 1 221 ? 9.673 8.156 3.048 1.00 53.62 221 PRO A C 1
ATOM 1570 O O . PRO A 1 221 ? 10.808 7.891 2.675 1.00 53.62 221 PRO A O 1
ATOM 1573 N N . GLU A 1 222 ? 8.917 9.084 2.438 1.00 66.75 222 GLU A N 1
ATOM 1574 C CA . GLU A 1 222 ? 9.298 9.809 1.206 1.00 66.75 222 GLU A CA 1
ATOM 1575 C C . GLU A 1 222 ? 8.514 11.135 1.011 1.00 66.75 222 GLU A C 1
ATOM 1577 O O . GLU A 1 222 ? 7.729 11.527 1.872 1.00 66.75 222 GLU A O 1
ATOM 1582 N N . ASP A 1 223 ? 8.798 11.801 -0.119 1.00 74.75 223 ASP A N 1
ATOM 1583 C CA . ASP A 1 223 ? 8.293 13.058 -0.705 1.00 74.75 223 ASP A CA 1
ATOM 1584 C C . ASP A 1 223 ? 7.061 13.718 -0.050 1.00 74.75 223 ASP A C 1
ATOM 1586 O O . ASP A 1 223 ? 5.950 13.177 -0.052 1.00 74.75 223 ASP A O 1
ATOM 1590 N N . MET A 1 224 ? 7.259 14.932 0.470 1.00 86.31 224 MET A N 1
ATOM 1591 C CA . MET A 1 224 ? 6.232 15.720 1.158 1.00 86.31 224 MET A CA 1
ATOM 1592 C C . MET A 1 224 ? 5.983 17.053 0.457 1.00 86.31 224 MET A C 1
ATOM 1594 O O . MET A 1 224 ? 6.866 17.620 -0.191 1.00 86.31 224 MET A O 1
ATOM 1598 N N . VAL A 1 225 ? 4.786 17.593 0.658 1.00 90.62 225 VAL A N 1
ATOM 1599 C CA . VAL A 1 225 ? 4.459 18.982 0.343 1.00 90.62 225 VAL A CA 1
ATOM 1600 C C . VAL A 1 225 ? 4.148 19.713 1.639 1.00 90.62 225 VAL A C 1
ATOM 1602 O O . VAL A 1 225 ? 3.263 19.300 2.387 1.00 90.62 225 VAL A O 1
ATOM 1605 N N . VAL A 1 226 ? 4.882 20.792 1.902 1.00 91.81 226 VAL A N 1
ATOM 1606 C CA . VAL A 1 226 ? 4.674 21.665 3.064 1.00 91.81 226 VAL A CA 1
ATOM 1607 C C . VAL A 1 226 ? 3.942 22.918 2.604 1.00 91.81 226 VAL A C 1
ATOM 1609 O O . VAL A 1 226 ? 4.442 23.648 1.755 1.00 91.81 226 VAL A O 1
ATOM 1612 N N . CYS A 1 227 ? 2.772 23.181 3.168 1.00 92.75 227 CYS A N 1
ATOM 1613 C CA . CYS A 1 227 ? 1.959 24.364 2.919 1.00 92.75 227 CYS A CA 1
ATOM 1614 C C . CYS A 1 227 ? 1.924 25.200 4.201 1.00 92.75 227 CYS A C 1
ATOM 1616 O O . CYS A 1 227 ? 1.462 24.699 5.218 1.00 92.75 227 CYS A O 1
ATOM 1618 N N . ALA A 1 228 ? 2.384 26.449 4.180 1.00 91.62 228 ALA A N 1
ATOM 1619 C CA . ALA A 1 228 ? 2.362 27.349 5.335 1.00 91.62 228 ALA A CA 1
ATOM 1620 C C . ALA A 1 228 ? 1.668 28.663 4.976 1.00 91.62 228 ALA A C 1
ATOM 1622 O O . ALA A 1 228 ? 2.025 29.300 3.982 1.00 91.62 228 ALA A O 1
ATOM 1623 N N . GLY A 1 229 ? 0.669 29.047 5.766 1.00 87.38 229 GLY A N 1
ATOM 1624 C CA . GLY A 1 229 ? -0.092 30.274 5.561 1.00 87.38 229 GLY A CA 1
ATOM 1625 C C . GLY A 1 229 ? -1.415 30.287 6.339 1.00 87.38 229 GLY A C 1
ATOM 1626 O O . GLY A 1 229 ? -1.983 29.230 6.628 1.00 87.38 229 GLY A O 1
ATOM 1627 N N . PRO A 1 230 ? -1.960 31.476 6.643 1.00 71.50 230 PRO A N 1
ATOM 1628 C CA . PRO A 1 230 ? -3.175 31.630 7.450 1.00 71.50 230 PRO A CA 1
ATOM 1629 C C . PRO A 1 230 ? -4.435 31.048 6.789 1.00 71.50 230 PRO A C 1
ATOM 1631 O O . PRO A 1 230 ? -5.378 30.691 7.490 1.00 71.50 230 PRO A O 1
ATOM 1634 N N . ALA A 1 231 ? -4.432 30.863 5.463 1.00 67.38 231 ALA A N 1
ATOM 1635 C CA . ALA A 1 231 ? -5.512 30.217 4.708 1.00 67.38 231 ALA A CA 1
ATOM 1636 C C . ALA A 1 231 ? -5.792 28.754 5.120 1.00 67.38 231 ALA A C 1
ATOM 1638 O O . ALA A 1 231 ? -6.811 28.189 4.737 1.00 67.38 231 ALA A O 1
ATOM 1639 N N . LEU A 1 232 ? -4.894 28.130 5.889 1.00 65.06 232 LEU A N 1
ATOM 1640 C CA . LEU A 1 232 ? -5.076 26.783 6.437 1.00 65.06 232 LEU A CA 1
ATOM 1641 C C . LEU A 1 232 ? -5.859 26.774 7.764 1.00 65.06 232 LEU A C 1
ATOM 1643 O O . LEU A 1 232 ? -6.390 25.732 8.146 1.00 65.06 232 LEU A O 1
ATOM 1647 N N . GLY A 1 233 ? -5.913 27.907 8.476 1.00 55.00 233 GLY A N 1
ATOM 1648 C CA . GLY A 1 233 ? -6.534 28.034 9.800 1.00 55.00 233 GLY A CA 1
ATOM 1649 C C . GLY A 1 233 ? -8.046 28.281 9.772 1.00 55.00 233 GLY A C 1
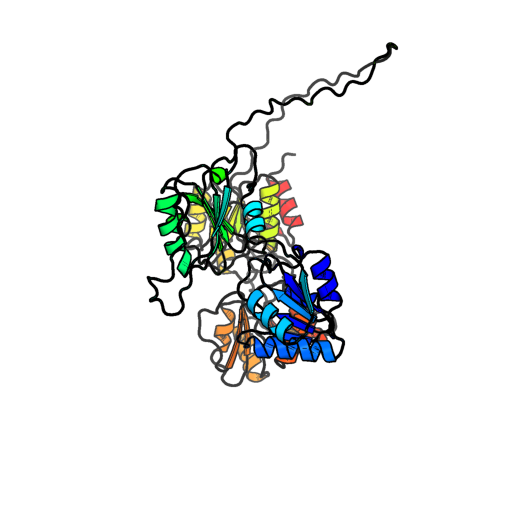ATOM 1650 O O . GLY A 1 233 ? -8.720 28.067 10.773 1.00 55.00 233 GLY A O 1
ATOM 1651 N N . SER A 1 234 ? -8.611 28.666 8.627 1.00 51.69 234 SER A N 1
ATOM 1652 C CA . SER A 1 234 ? -10.028 29.020 8.444 1.00 51.69 234 SER A CA 1
ATOM 1653 C C . SER A 1 234 ? -10.972 27.814 8.267 1.00 51.69 234 SER A C 1
ATOM 1655 O O . SER A 1 234 ? -12.027 27.908 7.637 1.00 51.69 234 SER A O 1
ATOM 1657 N N . ARG A 1 235 ? -10.649 26.651 8.850 1.00 42.78 235 ARG A N 1
ATOM 1658 C CA . ARG A 1 235 ? -11.562 25.495 8.857 1.00 42.78 235 ARG A CA 1
ATOM 1659 C C . ARG A 1 235 ? -12.701 25.695 9.870 1.00 42.78 235 ARG A C 1
ATOM 1661 O O . ARG A 1 235 ? -12.579 25.289 11.015 1.00 42.78 235 ARG A O 1
ATOM 1668 N N . ARG A 1 236 ? -13.830 26.206 9.357 1.00 44.69 236 ARG A N 1
ATOM 1669 C CA . ARG A 1 236 ? -15.211 26.108 9.881 1.00 44.69 236 ARG A CA 1
ATOM 1670 C C . ARG A 1 236 ? -15.403 26.448 11.368 1.00 44.69 236 ARG A C 1
ATOM 1672 O O . ARG A 1 236 ? -15.772 25.569 12.140 1.00 44.69 236 ARG A O 1
ATOM 1679 N N . ASP A 1 237 ? -15.325 27.732 11.688 1.00 30.86 237 ASP A N 1
ATOM 1680 C CA . ASP A 1 237 ? -16.211 28.331 12.688 1.00 30.86 237 ASP A CA 1
ATOM 1681 C C . ASP A 1 237 ? -17.156 29.278 11.928 1.00 30.86 237 ASP A C 1
ATOM 1683 O O . ASP A 1 237 ? -16.684 30.139 11.194 1.00 30.86 237 ASP A O 1
ATOM 1687 N N . ASP A 1 238 ? -18.467 29.035 12.022 1.00 36.94 238 ASP A N 1
ATOM 1688 C CA . ASP A 1 238 ? -19.580 29.905 11.596 1.00 36.94 238 ASP A CA 1
ATOM 1689 C C . ASP A 1 238 ? -19.339 30.869 10.412 1.00 36.94 238 ASP A C 1
ATOM 1691 O O . ASP A 1 238 ? -19.139 32.069 10.591 1.00 36.94 238 ASP A O 1
ATOM 1695 N N . GLU A 1 239 ? -19.550 30.391 9.183 1.00 33.09 239 GLU A N 1
ATOM 1696 C CA . GLU A 1 239 ? -20.199 31.240 8.178 1.00 33.09 239 GLU A CA 1
ATOM 1697 C C . GLU A 1 239 ? -21.631 30.744 8.008 1.00 33.09 239 GLU A C 1
ATOM 1699 O O . GLU A 1 239 ? -21.904 29.696 7.414 1.00 33.09 239 GLU A O 1
ATOM 1704 N N . GLY A 1 240 ? -22.555 31.489 8.615 1.00 31.23 240 GLY A N 1
ATOM 1705 C CA . GLY A 1 240 ? -23.977 31.320 8.398 1.00 31.23 240 GLY A CA 1
ATOM 1706 C C . GLY A 1 240 ? -24.285 31.353 6.905 1.00 31.23 240 GLY A C 1
ATOM 1707 O O . GLY A 1 240 ? -23.806 32.212 6.167 1.00 31.23 240 GLY A O 1
ATOM 1708 N N . LEU A 1 241 ? -25.122 30.416 6.469 1.00 37.50 241 LEU A N 1
ATOM 1709 C CA . LEU A 1 241 ? -25.852 30.501 5.211 1.00 37.50 241 LEU A CA 1
ATOM 1710 C C . LEU A 1 241 ? -26.807 31.704 5.274 1.00 37.50 241 LEU A C 1
ATOM 1712 O O . LEU A 1 241 ? -28.013 31.526 5.420 1.00 37.50 241 LEU A O 1
ATOM 1716 N N . ASP A 1 242 ? -26.281 32.923 5.177 1.00 39.94 242 ASP A N 1
ATOM 1717 C CA . ASP A 1 242 ? -27.067 34.119 4.892 1.00 39.94 242 ASP A CA 1
ATOM 1718 C C . ASP A 1 242 ? -26.826 34.497 3.430 1.00 39.94 242 ASP A C 1
ATOM 1720 O O . ASP A 1 242 ? -25.995 35.316 3.051 1.00 39.94 242 ASP A O 1
ATOM 1724 N N . GLY A 1 243 ? -27.512 33.745 2.578 1.00 32.09 243 GLY A N 1
ATOM 1725 C CA . GLY A 1 243 ? -27.396 33.800 1.131 1.00 32.09 243 GLY A CA 1
ATOM 1726 C C . GLY A 1 243 ? -28.516 32.983 0.513 1.00 32.09 243 GLY A C 1
ATOM 1727 O O . GLY A 1 243 ? -28.271 32.017 -0.206 1.00 32.09 243 GLY A O 1
ATOM 1728 N N . GLY A 1 244 ? -29.761 33.324 0.860 1.00 32.19 244 GLY A N 1
ATOM 1729 C CA . GLY A 1 244 ? -30.932 32.785 0.177 1.00 32.19 244 GLY A CA 1
ATOM 1730 C C . GLY A 1 244 ? -30.795 32.965 -1.344 1.00 32.19 244 GLY A C 1
ATOM 1731 O O . GLY A 1 244 ? -30.216 33.959 -1.794 1.00 32.19 244 GLY A O 1
ATOM 1732 N N . PRO A 1 245 ? -31.293 32.020 -2.158 1.00 34.84 245 PRO A N 1
ATOM 1733 C CA . PRO A 1 245 ? -31.177 32.123 -3.604 1.00 34.84 245 PRO A CA 1
ATOM 1734 C C . PRO A 1 245 ? -31.870 33.400 -4.093 1.00 34.84 245 PRO A C 1
ATOM 1736 O O . PRO A 1 245 ? -33.029 33.659 -3.763 1.00 34.84 245 PRO A O 1
ATOM 1739 N N . ALA A 1 246 ? -31.149 34.195 -4.887 1.00 32.50 246 ALA A N 1
ATOM 1740 C CA . ALA A 1 246 ? -31.702 35.356 -5.571 1.00 32.50 246 ALA A CA 1
ATOM 1741 C C . ALA A 1 246 ? -32.940 34.937 -6.395 1.00 32.50 246 ALA A C 1
ATOM 1743 O O . ALA A 1 246 ? -32.892 33.914 -7.089 1.00 32.50 246 ALA A O 1
ATOM 1744 N N . PRO A 1 247 ? -34.056 35.686 -6.336 1.00 31.45 247 PRO A N 1
ATOM 1745 C CA . PRO A 1 247 ? -35.293 35.271 -6.973 1.00 31.45 247 PRO A CA 1
ATOM 1746 C C . PRO A 1 247 ? -35.162 35.379 -8.494 1.00 31.45 247 PRO A C 1
ATOM 1748 O O . PRO A 1 247 ? -35.067 36.470 -9.058 1.00 31.45 247 PRO A O 1
ATOM 1751 N N . VAL A 1 248 ? -35.199 34.231 -9.168 1.00 34.72 248 VAL A N 1
ATOM 1752 C CA . VAL A 1 248 ? -35.441 34.168 -10.610 1.00 34.72 248 VAL A CA 1
ATOM 1753 C C . VAL A 1 248 ? -36.928 34.432 -10.822 1.00 34.72 248 VAL A C 1
ATOM 1755 O O . VAL A 1 248 ? -37.778 33.601 -10.510 1.00 34.72 248 VAL A O 1
ATOM 1758 N N . GLY A 1 249 ? -37.242 35.630 -11.308 1.00 30.81 249 GLY A N 1
ATOM 1759 C CA . GLY A 1 249 ? -38.598 36.012 -11.676 1.00 30.81 249 GLY A CA 1
ATOM 1760 C C . GLY A 1 249 ? -39.103 35.192 -12.860 1.00 30.81 249 GLY A C 1
ATOM 1761 O O . GLY A 1 249 ? -38.421 35.054 -13.873 1.00 30.81 249 GLY A O 1
ATOM 1762 N N . SER A 1 250 ? -40.321 34.674 -12.748 1.00 26.61 250 SER A N 1
ATOM 1763 C CA . SER A 1 250 ? -41.169 34.283 -13.877 1.00 26.61 250 SER A CA 1
ATOM 1764 C C . SER A 1 250 ? -42.638 34.317 -13.431 1.00 26.61 250 SER A C 1
ATOM 1766 O O . SER A 1 250 ? -42.913 34.146 -12.243 1.00 26.61 250 SER A O 1
ATOM 1768 N N . PRO A 1 251 ? -43.566 34.652 -14.340 1.00 30.25 251 PRO A N 1
ATOM 1769 C CA . PRO A 1 251 ? -44.772 35.404 -14.015 1.00 30.25 251 PRO A CA 1
ATOM 1770 C C . PRO A 1 251 ? -45.914 34.533 -13.480 1.00 30.25 251 PRO A C 1
ATOM 1772 O O . PRO A 1 251 ? -46.050 33.364 -13.835 1.00 30.25 251 PRO A O 1
ATOM 1775 N N . SER A 1 252 ? -46.780 35.157 -12.679 1.00 28.05 252 SER A N 1
ATOM 1776 C CA . SER A 1 252 ? -48.106 34.647 -12.311 1.00 28.05 252 SER A CA 1
ATOM 1777 C C . SER A 1 252 ? -48.966 34.382 -13.557 1.00 28.05 252 SER A C 1
ATOM 1779 O O . SER A 1 252 ? -48.841 35.099 -14.555 1.00 28.05 252 SER A O 1
ATOM 1781 N N . PRO A 1 253 ? -49.908 33.426 -13.486 1.00 34.44 253 PRO A N 1
ATOM 1782 C CA . PRO A 1 253 ? -51.276 33.859 -13.209 1.00 34.44 253 PRO A CA 1
ATOM 1783 C C . PRO A 1 253 ? -52.083 32.933 -12.285 1.00 34.44 253 PRO A C 1
ATOM 1785 O O . PRO A 1 253 ? -51.721 31.804 -11.966 1.00 34.44 253 PRO A O 1
ATOM 1788 N N . GLU A 1 254 ? -53.193 33.511 -11.842 1.00 27.72 254 GLU A N 1
ATOM 1789 C CA . GLU A 1 254 ? -54.168 33.049 -10.866 1.00 27.72 254 GLU A CA 1
ATOM 1790 C C . GLU A 1 254 ? -54.905 31.735 -11.178 1.00 27.72 254 GLU A C 1
ATOM 1792 O O . GLU A 1 254 ? -55.225 31.400 -12.315 1.00 27.72 254 GLU A O 1
ATOM 1797 N N . SER A 1 255 ? -55.384 31.160 -10.069 1.00 28.25 255 SER A N 1
ATOM 1798 C CA . SER A 1 255 ? -56.628 30.397 -9.896 1.00 28.25 255 SER A CA 1
ATOM 1799 C C . SER A 1 255 ? -56.683 28.953 -10.414 1.00 28.25 255 SER A C 1
ATOM 1801 O O . SER A 1 255 ? -56.806 28.687 -11.599 1.00 28.25 255 SER A O 1
ATOM 1803 N N . ALA A 1 256 ? -56.758 27.998 -9.481 1.00 28.16 256 ALA A N 1
ATOM 1804 C CA . ALA A 1 256 ? -58.013 27.298 -9.188 1.00 28.16 256 ALA A CA 1
ATOM 1805 C C . ALA A 1 256 ? -57.834 26.265 -8.058 1.00 28.16 256 ALA A C 1
ATOM 1807 O O . ALA A 1 256 ? -56.982 25.387 -8.087 1.00 28.16 256 ALA A O 1
ATOM 1808 N N . ARG A 1 257 ? -58.701 26.434 -7.060 1.00 30.05 257 ARG A N 1
ATOM 1809 C CA . ARG A 1 257 ? -59.167 25.534 -5.995 1.00 30.05 257 ARG A CA 1
ATOM 1810 C C . ARG A 1 257 ? -58.903 24.027 -6.173 1.00 30.05 257 ARG A C 1
ATOM 1812 O O . ARG A 1 257 ? -59.290 23.453 -7.183 1.00 30.05 257 ARG A O 1
ATOM 1819 N N . GLY A 1 258 ? -58.548 23.375 -5.059 1.00 27.17 258 GLY A N 1
ATOM 1820 C CA . GLY A 1 258 ? -59.141 22.081 -4.704 1.00 27.17 258 GLY A CA 1
ATOM 1821 C C . GLY A 1 258 ? -58.239 21.072 -3.987 1.00 27.17 258 GLY A C 1
ATOM 1822 O O . GLY A 1 258 ? -57.337 20.513 -4.588 1.00 27.17 258 GLY A O 1
ATOM 1823 N N . SER A 1 259 ? -58.656 20.724 -2.763 1.00 29.19 259 SER A N 1
ATOM 1824 C CA . SER A 1 259 ? -58.691 19.350 -2.230 1.00 29.19 259 SER A CA 1
ATOM 1825 C C . SER A 1 259 ? -57.558 18.830 -1.318 1.00 29.19 259 SER A C 1
ATOM 1827 O O . SER A 1 259 ? -56.533 18.343 -1.771 1.00 29.19 259 SER A O 1
ATOM 1829 N N . VAL A 1 260 ? -57.902 18.820 -0.020 1.00 30.75 260 VAL A N 1
ATOM 1830 C CA . VAL A 1 260 ? -57.786 17.731 0.981 1.00 30.75 260 VAL A CA 1
ATOM 1831 C C . VAL A 1 260 ? -56.397 17.166 1.326 1.00 30.75 260 VAL A C 1
ATOM 1833 O O . VAL A 1 260 ? -55.800 16.386 0.594 1.00 30.75 260 VAL A O 1
ATOM 1836 N N . ALA A 1 261 ? -55.978 17.461 2.560 1.00 33.28 261 ALA A N 1
ATOM 1837 C CA . ALA A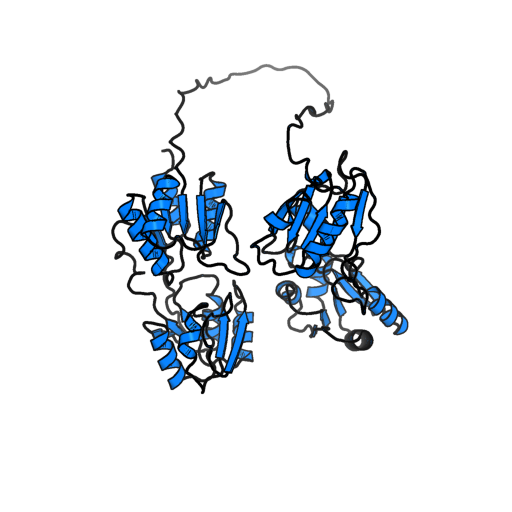 1 261 ? -54.955 16.740 3.315 1.00 33.28 261 ALA A CA 1
ATOM 1838 C C . ALA A 1 261 ? -55.516 15.458 3.962 1.00 33.28 261 ALA A C 1
ATOM 1840 O O . ALA A 1 261 ? -56.694 15.434 4.329 1.00 33.28 261 ALA A O 1
ATOM 1841 N N . PRO A 1 262 ? -54.661 14.475 4.291 1.00 30.55 262 PRO A N 1
ATOM 1842 C CA . PRO A 1 262 ? -54.828 13.695 5.500 1.00 30.55 262 PRO A CA 1
ATOM 1843 C C . PRO A 1 262 ? -53.776 14.100 6.537 1.00 30.55 262 PRO A C 1
ATOM 1845 O O . PRO A 1 262 ? -52.569 14.117 6.300 1.00 30.55 262 PRO A O 1
ATOM 1848 N N . SER A 1 263 ? -54.287 14.421 7.717 1.00 29.39 263 SER A N 1
ATOM 1849 C CA . SER A 1 263 ? -53.571 14.549 8.976 1.00 29.39 263 SER A CA 1
ATOM 1850 C C . SER A 1 263 ? -52.875 13.241 9.359 1.00 29.39 263 SER A C 1
ATOM 1852 O O . SER A 1 263 ? -53.537 12.207 9.466 1.00 29.39 263 SER A O 1
ATOM 1854 N N . VAL A 1 264 ? -51.578 13.304 9.663 1.00 32.56 264 VAL A N 1
ATOM 1855 C CA . VAL A 1 264 ? -50.882 12.275 10.445 1.00 32.56 264 VAL A CA 1
ATOM 1856 C C . VAL A 1 264 ? -50.378 12.925 11.728 1.00 32.56 264 VAL A C 1
ATOM 1858 O O . VAL A 1 264 ? -49.559 13.841 11.713 1.00 32.56 264 VAL A O 1
ATOM 1861 N N . THR A 1 265 ? -50.935 12.467 12.841 1.00 29.42 265 THR A N 1
ATOM 1862 C CA . THR A 1 265 ? -50.577 12.818 14.217 1.00 29.42 265 THR A CA 1
ATOM 1863 C C . THR A 1 265 ? -49.149 12.340 14.524 1.00 29.42 265 THR A C 1
ATOM 1865 O O . THR A 1 265 ? -48.814 11.215 14.144 1.00 29.42 265 THR A O 1
ATOM 1868 N N . PRO A 1 266 ? -48.298 13.106 15.234 1.00 32.62 266 PRO A N 1
ATOM 1869 C CA . PRO A 1 266 ? -46.989 12.609 15.632 1.00 32.62 266 PRO A CA 1
ATOM 1870 C C . PRO A 1 266 ? -47.153 11.572 16.747 1.00 32.62 266 PRO A C 1
ATOM 1872 O O . PRO A 1 266 ? -47.634 11.874 17.840 1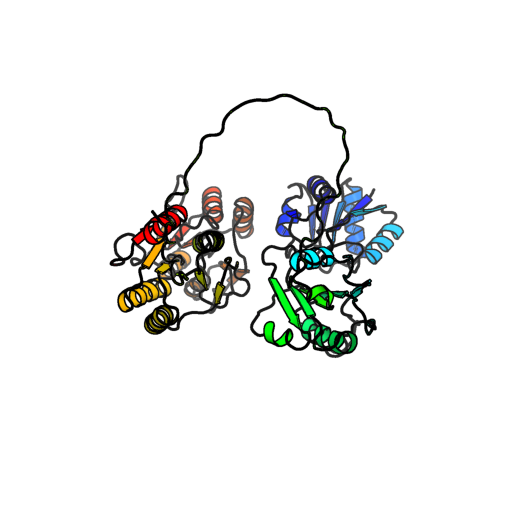.00 32.62 266 PRO A O 1
ATOM 1875 N N . SER A 1 267 ? -46.763 10.333 16.447 1.00 31.48 267 SER A N 1
ATOM 1876 C CA . SER A 1 267 ? -46.592 9.274 17.438 1.00 31.48 267 SER A CA 1
ATOM 1877 C C . SER A 1 267 ? -45.422 9.607 18.363 1.00 31.48 267 SER A C 1
ATOM 1879 O O . SER A 1 267 ? -44.413 10.169 17.938 1.00 31.48 267 SER A O 1
ATOM 1881 N N . ALA A 1 268 ? -45.592 9.240 19.630 1.00 34.78 268 ALA A N 1
ATOM 1882 C CA . ALA A 1 268 ? -44.727 9.529 20.761 1.00 34.78 268 ALA A CA 1
ATOM 1883 C C . ALA A 1 268 ? -43.228 9.297 20.501 1.00 34.78 268 ALA A C 1
ATOM 1885 O O . ALA A 1 268 ? -42.815 8.333 19.855 1.00 34.78 268 ALA A O 1
ATOM 1886 N N . SER A 1 269 ? -42.433 10.189 21.093 1.00 39.22 269 SER A N 1
ATOM 1887 C CA . SER A 1 269 ? -40.978 10.149 21.197 1.00 39.22 269 SER A CA 1
ATOM 1888 C C . SER A 1 269 ? -40.462 8.756 21.563 1.00 39.22 269 SER A C 1
ATOM 1890 O O . SER A 1 269 ? -40.625 8.289 22.694 1.00 39.22 269 SER A O 1
ATOM 1892 N N . ARG A 1 270 ? -39.786 8.112 20.615 1.00 38.88 270 ARG A N 1
ATOM 1893 C CA . ARG A 1 270 ? -38.966 6.929 20.861 1.00 38.88 270 ARG A CA 1
ATOM 1894 C C . ARG A 1 270 ? -37.593 7.425 21.303 1.00 38.88 270 ARG A C 1
ATOM 1896 O O . ARG A 1 270 ? -36.910 8.105 20.542 1.00 38.88 270 ARG A O 1
ATOM 1903 N N . MET A 1 271 ? -37.225 7.148 22.553 1.00 34.00 271 MET A N 1
ATOM 1904 C CA . MET A 1 271 ? -35.869 7.415 23.029 1.00 34.00 271 MET A CA 1
ATOM 1905 C C . MET A 1 271 ? -34.852 6.693 22.129 1.00 34.00 271 MET A C 1
ATOM 1907 O O . MET A 1 271 ? -35.103 5.538 21.770 1.00 34.00 271 MET A O 1
ATOM 1911 N N . PRO A 1 272 ? -33.724 7.329 21.762 1.00 39.16 272 PRO A N 1
ATOM 1912 C CA . PRO A 1 272 ? -32.661 6.638 21.047 1.00 39.16 272 PRO A CA 1
ATOM 1913 C C . PRO A 1 272 ? -32.147 5.485 21.918 1.00 39.16 272 PRO A C 1
ATOM 1915 O O . PRO A 1 272 ? -31.951 5.656 23.125 1.00 39.16 272 PRO A O 1
ATOM 1918 N N . ALA A 1 273 ? -31.963 4.302 21.322 1.00 48.59 273 ALA A N 1
ATOM 1919 C CA . ALA A 1 273 ? -31.261 3.211 21.990 1.00 48.59 273 ALA A CA 1
ATOM 1920 C C . ALA A 1 273 ? -29.880 3.713 22.445 1.00 48.59 273 ALA A C 1
ATOM 1922 O O . ALA A 1 273 ? -29.316 4.588 21.780 1.00 48.59 273 ALA A O 1
ATOM 1923 N N . PRO A 1 274 ? -29.332 3.202 23.563 1.00 47.50 274 PRO A N 1
ATOM 1924 C CA . PRO A 1 274 ? -28.015 3.619 24.013 1.00 47.50 274 PRO A CA 1
ATOM 1925 C C . PRO A 1 274 ? -27.020 3.378 22.880 1.00 47.50 274 PRO A C 1
ATOM 1927 O O . PRO A 1 274 ? -26.833 2.241 22.444 1.00 47.50 274 PRO A O 1
ATOM 1930 N N . THR A 1 275 ? -26.409 4.455 22.390 1.00 55.03 275 THR A N 1
ATOM 1931 C CA . THR A 1 275 ? -25.283 4.370 21.468 1.00 55.03 275 THR A CA 1
ATOM 1932 C C . THR A 1 275 ? -24.255 3.446 22.116 1.00 55.03 275 THR A C 1
ATOM 1934 O O . THR A 1 275 ? -23.951 3.631 23.302 1.00 55.03 275 THR A O 1
ATOM 1937 N N . PRO A 1 276 ? -23.769 2.408 21.416 1.00 64.25 276 PRO A N 1
ATOM 1938 C CA . PRO A 1 276 ? -22.793 1.509 22.003 1.00 64.25 276 PRO A CA 1
ATOM 1939 C C . PRO A 1 276 ? -21.603 2.307 22.527 1.00 64.25 276 PRO A C 1
ATOM 1941 O O . PRO A 1 276 ? -21.130 3.235 21.872 1.00 64.25 276 PRO A O 1
ATOM 1944 N N . GLY A 1 277 ? -21.120 1.934 23.715 1.00 76.75 277 GLY A N 1
ATOM 1945 C CA . GLY A 1 277 ? -19.818 2.402 24.184 1.00 76.75 277 GLY A CA 1
ATOM 1946 C C . GLY A 1 277 ? -18.711 1.994 23.207 1.00 76.75 277 GLY A C 1
ATOM 1947 O O . GLY A 1 277 ? -18.941 1.220 22.276 1.00 76.75 277 GLY A O 1
ATOM 1948 N N . ARG A 1 278 ? -17.494 2.469 23.444 1.00 92.69 278 ARG A N 1
ATOM 1949 C CA . ARG A 1 278 ? -16.334 2.265 22.570 1.00 92.69 278 ARG A CA 1
ATOM 1950 C C . ARG A 1 278 ? -16.142 0.807 22.122 1.00 92.69 278 ARG A C 1
ATOM 1952 O O . ARG A 1 278 ? -16.198 -0.110 22.937 1.00 92.69 278 ARG A O 1
ATOM 1959 N N . ILE A 1 279 ? -15.891 0.571 20.840 1.00 94.88 279 ILE A N 1
ATOM 1960 C CA . ILE A 1 279 ? -15.596 -0.751 20.272 1.00 94.88 279 ILE A CA 1
ATOM 1961 C C . ILE A 1 279 ? -14.093 -0.846 20.009 1.00 94.88 279 ILE A C 1
ATOM 1963 O O . ILE A 1 279 ? -13.509 0.033 19.377 1.00 94.88 279 ILE A O 1
ATOM 1967 N N . LEU A 1 280 ? -13.458 -1.928 20.459 1.00 96.38 280 LEU A N 1
ATOM 1968 C CA . LEU A 1 280 ? -12.073 -2.230 20.099 1.00 96.38 280 LEU A CA 1
ATOM 1969 C C . LEU A 1 280 ? -12.032 -3.161 18.895 1.00 96.38 280 LEU A C 1
ATOM 1971 O O . LEU A 1 280 ? -12.518 -4.285 18.975 1.00 96.38 280 LEU A O 1
ATOM 1975 N N . LEU A 1 281 ? -11.373 -2.744 17.822 1.00 96.31 281 LEU A N 1
ATOM 1976 C CA . LEU A 1 281 ? -11.094 -3.588 16.667 1.00 96.31 281 LEU A CA 1
ATOM 1977 C C . LEU A 1 281 ? -9.612 -3.974 16.643 1.00 96.31 281 LEU A C 1
ATOM 1979 O O . LEU A 1 281 ? -8.746 -3.123 16.471 1.00 96.31 281 LEU A O 1
ATOM 1983 N N . LEU A 1 282 ? -9.295 -5.259 16.779 1.00 94.88 282 LEU A N 1
ATOM 1984 C CA . LEU A 1 282 ? -7.933 -5.766 16.596 1.00 94.88 282 LEU A CA 1
ATOM 1985 C C . LEU A 1 282 ? -7.693 -5.994 15.101 1.00 94.88 282 LEU A C 1
ATOM 1987 O O . LEU A 1 282 ? -8.343 -6.841 14.487 1.00 94.88 282 LEU A O 1
ATOM 1991 N N . GLY A 1 283 ? -6.797 -5.199 14.519 1.00 88.88 283 GLY A N 1
ATOM 1992 C CA . GLY A 1 283 ? -6.630 -5.070 13.076 1.00 88.88 283 GLY A CA 1
ATOM 1993 C C . GLY A 1 283 ? -5.377 -5.727 12.497 1.00 88.88 283 GLY A C 1
ATOM 1994 O O . GLY A 1 283 ? -4.809 -6.667 13.052 1.00 88.88 283 GLY A O 1
ATOM 1995 N N . GLY A 1 284 ? -4.964 -5.225 11.329 1.00 83.50 284 GLY A N 1
ATOM 1996 C CA . GLY A 1 284 ? -3.841 -5.752 10.541 1.00 83.50 284 GLY A CA 1
ATOM 1997 C C . GLY A 1 284 ? -4.255 -6.627 9.353 1.00 83.50 284 GLY A C 1
ATOM 1998 O O . GLY A 1 284 ? -3.398 -7.224 8.705 1.00 83.50 284 GLY A O 1
ATOM 1999 N N . THR A 1 285 ? -5.554 -6.705 9.057 1.00 87.12 285 THR A N 1
ATOM 2000 C CA . THR A 1 285 ? -6.116 -7.431 7.911 1.00 87.12 285 THR A CA 1
ATOM 2001 C C . THR A 1 285 ? -7.016 -6.524 7.077 1.00 87.12 285 THR A C 1
ATOM 2003 O O . THR A 1 285 ? -7.467 -5.471 7.534 1.00 87.12 285 THR A O 1
ATOM 2006 N N . GLU A 1 286 ? -7.304 -6.953 5.851 1.00 85.62 286 GLU A N 1
ATOM 2007 C CA . GLU A 1 286 ? -8.254 -6.265 4.977 1.00 85.62 286 GLU A CA 1
ATOM 2008 C C . GLU A 1 286 ? -9.680 -6.314 5.546 1.00 85.62 286 GLU A C 1
ATOM 2010 O O . GLU A 1 286 ? -10.405 -5.324 5.489 1.00 85.62 286 GLU A O 1
ATOM 2015 N N . GLU A 1 287 ? -10.071 -7.429 6.171 1.00 88.88 287 GLU A N 1
ATOM 2016 C CA . GLU A 1 287 ? -11.371 -7.551 6.832 1.00 88.88 287 GLU A CA 1
ATOM 2017 C C . GLU A 1 287 ? -11.525 -6.538 7.968 1.00 88.88 287 GLU A C 1
ATOM 2019 O O . GLU A 1 287 ? -12.567 -5.893 8.068 1.00 88.88 287 GLU A O 1
ATOM 2024 N N . ALA A 1 288 ? -10.480 -6.350 8.783 1.00 91.81 288 ALA A N 1
ATOM 2025 C CA . ALA A 1 288 ? -10.482 -5.332 9.826 1.00 91.81 288 ALA A CA 1
ATOM 2026 C C . ALA A 1 288 ? -10.652 -3.931 9.230 1.00 91.81 288 ALA A C 1
ATOM 2028 O O . ALA A 1 288 ? -11.484 -3.159 9.694 1.00 91.81 288 ALA A O 1
ATOM 2029 N N . ARG A 1 289 ? -9.910 -3.611 8.165 1.00 89.50 289 ARG A N 1
ATOM 2030 C CA . ARG A 1 289 ? -9.969 -2.295 7.517 1.00 89.50 289 ARG A CA 1
ATOM 2031 C C . ARG A 1 289 ? -11.367 -1.984 6.975 1.00 89.50 289 ARG A C 1
ATOM 2033 O O . ARG A 1 289 ? -11.900 -0.913 7.255 1.00 89.50 289 ARG A O 1
ATOM 2040 N N . ARG A 1 290 ? -11.977 -2.934 6.258 1.00 90.12 290 ARG A N 1
ATOM 2041 C CA . ARG A 1 290 ? -13.347 -2.793 5.733 1.00 90.12 290 ARG A CA 1
ATOM 2042 C C . ARG A 1 290 ? -14.373 -2.683 6.859 1.00 90.12 290 ARG A C 1
ATOM 2044 O O . ARG A 1 290 ? -15.297 -1.885 6.767 1.00 90.12 290 ARG A O 1
ATOM 2051 N N . LEU A 1 291 ? -14.203 -3.444 7.941 1.00 92.62 291 LEU A N 1
ATOM 2052 C CA . LEU A 1 291 ? -15.110 -3.372 9.083 1.00 92.62 291 LEU A CA 1
ATOM 2053 C C . LEU A 1 291 ? -14.986 -2.037 9.834 1.00 92.62 291 LEU A C 1
ATOM 2055 O O . LEU A 1 291 ? -16.007 -1.475 10.217 1.00 92.62 291 LEU A O 1
ATOM 2059 N N . ALA A 1 292 ? -13.773 -1.498 9.996 1.00 91.44 292 ALA A N 1
ATOM 2060 C CA . ALA A 1 292 ? -13.551 -0.168 10.568 1.00 91.44 292 ALA A CA 1
ATOM 2061 C C . ALA A 1 292 ? -14.284 0.916 9.768 1.00 91.44 292 ALA A C 1
ATOM 2063 O O . ALA A 1 292 ? -15.006 1.727 10.340 1.00 91.44 292 ALA A O 1
ATOM 2064 N N . GLU A 1 293 ? -14.161 0.885 8.439 1.00 88.38 293 GLU A N 1
ATOM 2065 C CA . GLU A 1 293 ? -14.852 1.813 7.543 1.00 88.38 293 GLU A CA 1
ATOM 2066 C C . GLU A 1 293 ? -16.377 1.739 7.687 1.00 88.38 293 GLU A C 1
ATOM 2068 O O . GLU A 1 293 ? -17.022 2.782 7.821 1.00 88.38 293 GLU A O 1
ATOM 2073 N N . LEU A 1 294 ? -16.947 0.530 7.736 1.00 88.00 294 LEU A N 1
ATOM 2074 C CA . LEU A 1 294 ? -18.384 0.338 7.952 1.00 88.00 294 LEU A CA 1
ATOM 2075 C C . LEU A 1 294 ? -18.835 0.880 9.314 1.00 88.00 294 LEU A C 1
ATOM 2077 O O . LEU A 1 294 ? -19.849 1.569 9.389 1.00 88.00 294 LEU A O 1
ATOM 2081 N N . MET A 1 295 ? -18.080 0.606 10.382 1.00 89.69 295 MET A N 1
ATOM 2082 C CA . MET A 1 295 ? -18.416 1.057 11.735 1.00 89.69 295 MET A CA 1
ATOM 2083 C C . MET A 1 295 ? -18.339 2.581 11.876 1.00 89.69 295 MET A C 1
ATOM 2085 O O . MET A 1 295 ? -19.268 3.187 12.405 1.00 89.69 295 MET A O 1
ATOM 2089 N N . VAL A 1 296 ? -17.281 3.209 11.352 1.00 86.94 296 VAL A N 1
ATOM 2090 C CA . VAL A 1 296 ? -17.125 4.674 11.361 1.00 86.94 296 VAL A CA 1
ATOM 2091 C C . VAL A 1 296 ? -18.217 5.343 10.531 1.00 86.94 296 VAL A C 1
ATOM 2093 O O . VAL A 1 296 ? -18.810 6.323 10.971 1.00 86.94 296 VAL A O 1
ATOM 2096 N N . THR A 1 297 ? -18.528 4.801 9.351 1.00 83.69 297 THR A N 1
ATOM 2097 C CA . THR A 1 297 ? -19.614 5.312 8.496 1.00 83.69 297 THR A CA 1
ATOM 2098 C C . THR A 1 297 ? -20.975 5.209 9.185 1.00 83.69 297 THR A C 1
ATOM 2100 O O . THR A 1 297 ? -21.814 6.090 9.027 1.00 83.69 297 THR A O 1
ATOM 2103 N N . ALA A 1 298 ? -21.180 4.168 9.993 1.00 81.62 298 ALA A N 1
ATOM 2104 C CA . ALA A 1 298 ? -22.378 3.991 10.807 1.00 81.62 298 ALA A CA 1
ATOM 2105 C C . ALA A 1 298 ? -22.399 4.854 12.088 1.00 81.62 298 ALA A C 1
ATOM 2107 O O . ALA A 1 298 ? -23.357 4.767 12.854 1.00 81.62 298 ALA A O 1
ATOM 2108 N N . GLY A 1 299 ? -21.369 5.672 12.339 1.00 83.62 299 GLY A N 1
ATOM 2109 C CA . GLY A 1 299 ? -21.285 6.549 13.511 1.00 83.62 299 GLY A CA 1
ATOM 2110 C C . GLY A 1 299 ? -20.934 5.836 14.821 1.00 83.62 299 GLY A C 1
ATOM 2111 O O . GLY A 1 299 ? -21.216 6.366 15.894 1.00 83.62 299 GLY A O 1
ATOM 2112 N N . LEU A 1 300 ? -20.349 4.636 14.760 1.00 87.81 300 LEU A N 1
ATOM 2113 C CA . LEU A 1 300 ? -19.909 3.897 15.945 1.00 87.81 300 LEU A CA 1
ATOM 2114 C C . LEU A 1 300 ? -18.548 4.415 16.439 1.00 87.81 300 LEU A C 1
ATOM 2116 O O . LEU A 1 300 ? -17.637 4.634 15.640 1.00 87.81 300 LEU A O 1
ATOM 2120 N N . ASP A 1 301 ? -18.389 4.553 17.760 1.00 90.56 301 ASP A N 1
ATOM 2121 C CA . ASP A 1 301 ? -17.098 4.873 18.388 1.00 90.56 301 ASP A CA 1
ATOM 2122 C C . ASP A 1 301 ? -16.193 3.639 18.341 1.00 90.56 301 ASP A C 1
ATOM 2124 O O . ASP A 1 301 ? -16.369 2.697 19.116 1.00 90.56 301 ASP A O 1
ATOM 2128 N N . VAL A 1 302 ? -15.248 3.618 17.400 1.00 92.69 302 VAL A N 1
ATOM 2129 C CA . VAL A 1 302 ? -14.325 2.501 17.200 1.00 92.69 302 VAL A CA 1
ATOM 2130 C C . VAL A 1 302 ? -12.872 2.944 17.279 1.00 92.69 302 VAL A C 1
ATOM 2132 O O . VAL A 1 302 ? -12.451 3.891 16.617 1.00 92.69 302 VAL A O 1
ATOM 2135 N N . VAL A 1 303 ? -12.094 2.187 18.052 1.00 93.88 303 VAL A N 1
ATOM 2136 C CA . VAL A 1 303 ? -10.636 2.278 18.096 1.00 93.88 303 VAL A CA 1
ATOM 2137 C C . VAL A 1 303 ? -10.054 1.037 17.442 1.00 93.88 303 VAL A C 1
ATOM 2139 O O . VAL A 1 303 ? -10.266 -0.082 17.914 1.00 93.88 303 VAL A O 1
ATOM 2142 N N . THR A 1 304 ? -9.287 1.220 16.369 1.00 92.81 304 THR A N 1
ATOM 2143 C CA . THR A 1 304 ? -8.573 0.114 15.726 1.00 92.81 304 THR A CA 1
ATOM 2144 C C . THR A 1 304 ? -7.165 -0.013 16.291 1.00 92.81 304 THR A C 1
ATOM 2146 O O . THR A 1 304 ? -6.371 0.917 16.206 1.00 92.81 304 THR A O 1
ATOM 2149 N N . SER A 1 305 ? -6.820 -1.175 16.841 1.00 90.12 305 SER A N 1
ATOM 2150 C CA . SER A 1 305 ? -5.467 -1.489 17.294 1.00 90.12 305 SER A CA 1
ATOM 2151 C C . SER A 1 305 ? -4.694 -2.253 16.223 1.00 90.12 305 SER A C 1
ATOM 2153 O O . SER A 1 305 ? -5.122 -3.316 15.772 1.00 90.12 305 SER A O 1
ATOM 2155 N N . LEU A 1 306 ? -3.532 -1.730 15.837 1.00 84.25 306 LEU A N 1
ATOM 2156 C CA . LEU A 1 306 ? -2.588 -2.385 14.936 1.00 84.25 306 LEU A CA 1
ATOM 2157 C C . LEU A 1 306 ? -1.365 -2.856 15.726 1.00 84.25 306 LEU A C 1
ATOM 2159 O O . LEU A 1 306 ? -0.734 -2.088 16.455 1.00 84.25 306 LEU A O 1
ATOM 2163 N N . THR A 1 307 ? -1.014 -4.135 15.584 1.00 70.12 307 THR A N 1
ATOM 2164 C CA . THR A 1 307 ? 0.158 -4.705 16.256 1.00 70.12 307 THR A CA 1
ATOM 2165 C C . THR A 1 307 ? 1.437 -4.474 15.460 1.00 70.12 307 THR A C 1
ATOM 2167 O O . THR A 1 307 ? 1.492 -4.799 14.275 1.00 70.12 307 THR A O 1
ATOM 2170 N N . GLY A 1 308 ? 2.485 -4.018 16.150 1.00 57.31 308 GLY A N 1
ATOM 2171 C CA . GLY A 1 308 ? 3.767 -3.632 15.554 1.00 57.31 308 GLY A CA 1
ATOM 2172 C C . GLY A 1 308 ? 3.803 -2.153 15.167 1.00 57.31 308 GLY A C 1
ATOM 2173 O O . GLY A 1 308 ? 2.770 -1.490 15.179 1.00 57.31 308 GLY A O 1
ATOM 2174 N N . THR A 1 309 ? 4.991 -1.658 14.820 1.00 46.84 309 THR A N 1
ATOM 2175 C CA . THR A 1 309 ? 5.204 -0.329 14.223 1.00 46.84 309 THR A CA 1
ATOM 2176 C C . THR A 1 309 ? 5.537 -0.534 12.747 1.00 46.84 309 THR A C 1
ATOM 2178 O O . THR A 1 309 ? 6.709 -0.491 12.371 1.00 46.84 309 THR A O 1
ATOM 2181 N N . PRO A 1 310 ? 4.548 -0.902 11.914 1.00 46.66 310 PRO A N 1
ATOM 2182 C CA . PRO A 1 310 ? 4.800 -1.081 10.499 1.00 46.66 310 PRO A CA 1
ATOM 2183 C C . PRO A 1 310 ? 5.307 0.226 9.886 1.00 46.66 310 PRO A C 1
ATOM 2185 O O . PRO A 1 310 ? 4.807 1.292 10.225 1.00 46.66 310 PRO A O 1
ATOM 2188 N N . SER A 1 311 ? 6.263 0.161 8.960 1.00 42.88 311 SER A N 1
ATOM 2189 C CA . SER A 1 311 ? 6.846 1.365 8.341 1.00 42.88 311 SER A CA 1
ATOM 2190 C C . SER A 1 311 ? 5.838 2.135 7.470 1.00 42.88 311 SER A C 1
ATOM 2192 O O . SER A 1 311 ? 6.029 3.312 7.205 1.00 42.88 311 SER A O 1
ATOM 2194 N N . ARG A 1 312 ? 4.779 1.459 6.976 1.00 49.09 312 ARG A N 1
ATOM 2195 C CA . ARG A 1 312 ? 3.729 2.020 6.087 1.00 49.09 312 ARG A CA 1
ATOM 2196 C C . ARG A 1 312 ? 2.354 1.312 6.222 1.00 49.09 312 ARG A C 1
ATOM 2198 O O . ARG A 1 312 ? 1.905 0.688 5.254 1.00 49.09 312 ARG A O 1
ATOM 2205 N N . PRO A 1 313 ? 1.704 1.234 7.403 1.00 54.94 313 PRO A N 1
ATOM 2206 C CA . PRO A 1 313 ? 0.418 0.540 7.539 1.00 54.94 313 PRO A CA 1
ATOM 2207 C C . PRO A 1 313 ? -0.638 1.166 6.625 1.00 54.94 313 PRO A C 1
ATOM 2209 O O . PRO A 1 313 ? -0.787 2.382 6.599 1.00 54.94 313 PRO A O 1
ATOM 2212 N N . ARG A 1 314 ? -1.420 0.337 5.923 1.00 62.59 314 ARG A N 1
ATOM 2213 C CA . ARG A 1 314 ? -2.680 0.809 5.338 1.00 62.59 314 ARG A CA 1
ATOM 2214 C C . ARG A 1 314 ? -3.615 1.139 6.496 1.00 62.59 314 ARG A C 1
ATOM 2216 O O . ARG A 1 314 ? -4.066 0.227 7.192 1.00 62.59 314 ARG A O 1
ATOM 2223 N N . MET A 1 315 ? -3.825 2.427 6.742 1.00 73.56 315 MET A N 1
ATOM 2224 C CA . MET A 1 315 ? -4.562 2.876 7.915 1.00 73.56 315 MET A CA 1
ATOM 2225 C C . MET A 1 315 ? -6.066 2.621 7.749 1.00 73.56 315 MET A C 1
ATOM 2227 O O . MET A 1 315 ? -6.635 2.924 6.699 1.00 73.56 315 MET A O 1
ATOM 2231 N N . PRO A 1 316 ? -6.732 2.045 8.762 1.00 78.50 316 PRO A N 1
ATOM 2232 C CA . PRO A 1 316 ? -8.185 1.997 8.805 1.00 78.50 316 PRO A CA 1
ATOM 2233 C C . PRO A 1 316 ? -8.751 3.396 9.079 1.00 78.50 316 PRO A C 1
ATOM 2235 O O . PRO A 1 316 ? -8.102 4.224 9.716 1.00 78.50 316 PRO A O 1
ATOM 2238 N N . ARG A 1 317 ? -9.980 3.658 8.618 1.00 77.69 317 ARG A N 1
ATOM 2239 C CA . ARG A 1 317 ? -10.721 4.864 9.016 1.00 77.69 317 ARG A CA 1
ATOM 2240 C C . ARG A 1 317 ? -10.980 4.854 10.529 1.00 77.69 317 ARG A C 1
ATOM 2242 O O . ARG A 1 317 ? -11.261 3.798 11.091 1.00 77.69 317 ARG A O 1
ATOM 2249 N N . GLY A 1 318 ? -10.982 6.037 11.143 1.00 79.56 318 GLY A N 1
ATOM 2250 C CA . GLY A 1 318 ? -11.326 6.236 12.557 1.00 79.56 318 GLY A CA 1
ATOM 2251 C C . GLY A 1 318 ? -10.114 6.387 13.477 1.00 79.56 318 GLY A C 1
ATOM 2252 O O . GLY A 1 318 ? -8.998 6.617 13.017 1.00 79.56 318 GLY A O 1
ATOM 2253 N N . GLU A 1 319 ? -10.346 6.285 14.787 1.00 86.44 319 GLU A N 1
ATOM 2254 C CA . GLU A 1 319 ? -9.284 6.343 15.796 1.00 86.44 319 GLU A CA 1
ATOM 2255 C C . GLU A 1 319 ? -8.397 5.092 15.686 1.00 86.44 319 GLU A C 1
ATOM 2257 O O . GLU A 1 319 ? -8.887 3.957 15.659 1.00 86.44 319 GLU A O 1
ATOM 2262 N N . VAL A 1 320 ? -7.078 5.285 15.622 1.00 85.50 320 VAL A N 1
ATOM 2263 C CA . VAL A 1 320 ? -6.104 4.195 15.483 1.00 85.50 320 VAL A CA 1
ATOM 2264 C C . VAL A 1 320 ? -5.105 4.233 16.626 1.00 85.50 320 VAL A C 1
ATOM 2266 O O . VAL A 1 320 ? -4.513 5.265 16.931 1.00 85.50 320 VAL A O 1
ATOM 2269 N N . ARG A 1 321 ? -4.867 3.066 17.222 1.00 86.00 321 ARG A N 1
ATOM 2270 C CA . ARG A 1 321 ? -3.802 2.822 18.190 1.00 86.00 321 ARG A CA 1
ATOM 2271 C C . ARG A 1 321 ? -2.745 1.915 17.571 1.00 86.00 321 ARG A C 1
ATOM 2273 O O . ARG A 1 321 ? -3.043 0.789 17.173 1.00 86.00 321 ARG A O 1
ATOM 2280 N N . ILE A 1 322 ? -1.498 2.370 17.563 1.00 78.31 322 ILE A N 1
ATOM 2281 C CA . ILE A 1 322 ? -0.349 1.572 17.126 1.00 78.31 322 ILE A CA 1
ATOM 2282 C C . ILE A 1 322 ? 0.364 1.004 18.351 1.00 78.31 322 ILE A C 1
ATOM 2284 O O . ILE A 1 322 ? 0.575 1.702 19.342 1.00 78.31 322 ILE A O 1
ATOM 2288 N N . GLY A 1 323 ? 0.746 -0.268 18.271 1.00 68.56 323 GLY A N 1
ATOM 2289 C CA . GLY A 1 323 ? 1.476 -0.958 19.327 1.00 68.56 323 GLY A CA 1
ATOM 2290 C C . GLY A 1 323 ? 0.603 -1.929 20.117 1.00 68.56 323 GLY A C 1
ATOM 2291 O O . GLY A 1 323 ? -0.616 -1.791 20.226 1.00 68.56 323 GLY A O 1
ATOM 2292 N N . GLY A 1 324 ? 1.256 -2.962 20.652 1.00 75.69 324 GLY A N 1
ATOM 2293 C CA . GLY A 1 324 ? 0.593 -3.963 21.482 1.00 75.69 324 GLY A CA 1
ATOM 2294 C C . GLY A 1 324 ? 0.095 -3.383 22.808 1.00 75.69 324 GLY A C 1
ATOM 2295 O O . GLY A 1 324 ? 0.521 -2.316 23.247 1.00 75.69 324 GLY A O 1
ATOM 2296 N N . PHE A 1 325 ? -0.799 -4.115 23.469 1.00 83.50 325 PHE A N 1
ATOM 2297 C CA . PHE A 1 325 ? -1.323 -3.713 24.776 1.00 83.50 325 PHE A CA 1
ATOM 2298 C C . PHE A 1 325 ? -0.381 -4.023 25.941 1.00 83.50 325 PHE A C 1
ATOM 2300 O O . PHE A 1 325 ? -0.587 -3.463 27.000 1.00 83.50 325 PHE A O 1
ATOM 2307 N N . GLY A 1 326 ? 0.641 -4.867 25.758 1.00 82.81 326 GLY A N 1
ATOM 2308 C CA . GLY A 1 326 ? 1.506 -5.342 26.851 1.00 82.81 326 GLY A CA 1
ATOM 2309 C C . GLY A 1 326 ? 1.125 -6.725 27.389 1.00 82.81 326 GLY A C 1
ATOM 2310 O O . GLY A 1 326 ? 1.864 -7.312 28.167 1.00 82.81 326 GLY A O 1
ATOM 2311 N N . GLY A 1 327 ? 0.024 -7.302 26.900 1.00 88.50 327 GLY A N 1
ATOM 2312 C CA . GLY A 1 327 ? -0.453 -8.630 27.285 1.00 88.50 327 GLY A CA 1
ATOM 2313 C C . GLY A 1 327 ? -1.960 -8.638 27.549 1.00 88.50 327 GLY A C 1
ATOM 2314 O O . GLY A 1 327 ? -2.624 -7.615 27.353 1.00 88.50 327 GLY A O 1
ATOM 2315 N N . PRO A 1 328 ? -2.526 -9.782 27.967 1.00 90.69 328 PRO A N 1
ATOM 2316 C CA . PRO A 1 328 ? -3.945 -9.888 28.294 1.00 90.69 328 PRO A CA 1
ATOM 2317 C C . PRO A 1 328 ? -4.362 -9.021 29.487 1.00 90.69 328 PRO A C 1
ATOM 2319 O O . PRO A 1 328 ? -5.459 -8.475 29.463 1.00 90.69 328 PRO A O 1
ATOM 2322 N N . GLU A 1 329 ? -3.512 -8.869 30.504 1.00 94.00 329 GLU A N 1
ATOM 2323 C CA . GLU A 1 329 ? -3.814 -8.081 31.706 1.00 94.00 329 GLU A CA 1
ATOM 2324 C C . GLU A 1 329 ? -3.944 -6.584 31.383 1.00 94.00 329 GLU A C 1
ATOM 2326 O O . GLU A 1 329 ? -4.896 -5.922 31.800 1.00 94.00 329 GLU A O 1
ATOM 2331 N N . ASP A 1 330 ? -3.018 -6.051 30.586 1.00 92.25 330 ASP A N 1
ATOM 2332 C CA . ASP A 1 330 ? -3.046 -4.649 30.166 1.00 92.25 330 ASP A CA 1
ATOM 2333 C C . ASP A 1 330 ? -4.151 -4.381 29.136 1.00 92.25 330 ASP A C 1
ATOM 2335 O O . ASP A 1 330 ? -4.793 -3.330 29.176 1.00 92.25 330 ASP A O 1
ATOM 2339 N N . LEU A 1 331 ? -4.451 -5.353 28.265 1.00 94.44 331 LEU A N 1
ATOM 2340 C CA . LEU A 1 331 ? -5.630 -5.285 27.403 1.00 94.44 331 LEU A CA 1
ATOM 2341 C C . LEU A 1 331 ? -6.918 -5.251 28.241 1.00 94.44 331 LEU A C 1
ATOM 2343 O O . LEU A 1 331 ? -7.790 -4.429 27.977 1.00 94.44 331 LEU A O 1
ATOM 2347 N N . ALA A 1 332 ? -7.034 -6.076 29.285 1.00 95.75 332 ALA A N 1
ATOM 2348 C CA . ALA A 1 332 ? -8.180 -6.054 30.194 1.00 95.75 332 ALA A CA 1
ATOM 2349 C C . ALA A 1 332 ? -8.307 -4.712 30.929 1.00 95.75 332 ALA A C 1
ATOM 2351 O O . ALA A 1 332 ? -9.418 -4.209 31.107 1.00 95.75 332 ALA A O 1
ATOM 2352 N N . ARG A 1 333 ? -7.186 -4.101 31.336 1.00 95.31 333 ARG A N 1
ATOM 2353 C CA . ARG A 1 333 ? -7.178 -2.747 31.911 1.00 95.31 333 ARG A CA 1
ATOM 2354 C C . ARG A 1 333 ? -7.725 -1.725 30.917 1.00 95.31 333 ARG A C 1
ATOM 2356 O O . ARG A 1 333 ? -8.668 -1.013 31.254 1.00 95.31 333 ARG A O 1
ATOM 2363 N N . TRP A 1 334 ? -7.218 -1.734 29.684 1.00 94.81 334 TRP A N 1
ATOM 2364 C CA . TRP A 1 334 ? -7.678 -0.828 28.633 1.00 94.81 334 TRP A CA 1
ATOM 2365 C C . TRP A 1 334 ? -9.178 -0.981 28.359 1.00 94.81 334 TRP A C 1
ATOM 2367 O O . TRP A 1 334 ? -9.884 0.019 28.256 1.00 94.81 334 TRP A O 1
ATOM 2377 N N . LEU A 1 335 ? -9.697 -2.214 28.298 1.00 95.25 335 LEU A N 1
ATOM 2378 C CA . LEU A 1 335 ? -11.129 -2.468 28.084 1.00 95.25 335 LEU A CA 1
ATOM 2379 C C . LEU A 1 335 ? -12.003 -1.859 29.192 1.00 95.25 335 LEU A C 1
ATOM 2381 O O . LEU A 1 335 ? -13.074 -1.330 28.901 1.00 95.25 335 LEU A O 1
ATOM 2385 N N . ARG A 1 336 ? -11.548 -1.888 30.452 1.00 94.25 336 ARG A N 1
ATOM 2386 C CA . ARG A 1 336 ? -12.268 -1.267 31.579 1.00 94.25 336 ARG A CA 1
ATOM 2387 C C . ARG A 1 336 ? -12.213 0.257 31.523 1.00 94.25 336 ARG A C 1
ATOM 2389 O O . ARG A 1 336 ? -13.246 0.905 31.660 1.00 94.25 336 ARG A O 1
ATOM 2396 N N . GLU A 1 337 ? -11.023 0.817 31.320 1.00 93.50 337 GLU A N 1
ATOM 2397 C CA . GLU A 1 337 ? -10.789 2.269 31.305 1.00 93.50 337 GLU A CA 1
ATOM 2398 C C . GLU A 1 337 ? -11.522 2.952 30.147 1.00 93.50 337 GLU A C 1
ATOM 2400 O O . GLU A 1 337 ? -12.174 3.975 30.339 1.00 93.50 337 GLU A O 1
ATOM 2405 N N . SER A 1 338 ? -11.487 2.336 28.964 1.00 90.38 338 SER A N 1
ATOM 2406 C CA . SER A 1 338 ? -12.197 2.806 27.768 1.00 90.38 338 SER A CA 1
ATOM 2407 C C . SER A 1 338 ? -13.697 2.495 27.776 1.00 90.38 338 SER A C 1
ATOM 2409 O O . SER A 1 338 ? -14.409 2.932 26.873 1.00 90.38 338 SER A O 1
ATOM 2411 N N . ARG A 1 339 ? -14.183 1.745 28.780 1.00 91.81 339 ARG A N 1
ATOM 2412 C CA . ARG A 1 339 ? -15.565 1.243 28.874 1.00 91.81 339 ARG A CA 1
ATOM 2413 C C . ARG A 1 339 ? -16.003 0.539 27.587 1.00 91.81 339 ARG A C 1
ATOM 2415 O O . ARG A 1 339 ? -17.082 0.807 27.054 1.00 91.81 339 ARG A O 1
ATOM 2422 N N . ALA A 1 340 ? -15.145 -0.347 27.088 1.00 93.38 340 ALA A N 1
ATOM 2423 C CA . ALA A 1 340 ? -15.358 -0.995 25.809 1.00 93.38 340 ALA A CA 1
ATOM 2424 C C . ALA A 1 340 ? -16.623 -1.870 25.821 1.00 93.38 340 ALA A C 1
ATOM 2426 O O . ALA A 1 340 ? -16.777 -2.758 26.666 1.00 93.38 340 ALA A O 1
ATOM 2427 N N . SER A 1 341 ? -17.515 -1.640 24.859 1.00 93.38 341 SER A N 1
ATOM 2428 C CA . SER A 1 341 ? -18.782 -2.363 24.710 1.00 93.38 341 SER A CA 1
ATOM 2429 C C . SER A 1 341 ? -18.628 -3.692 23.967 1.00 93.38 341 SER A C 1
ATOM 2431 O O . SER A 1 341 ? -19.438 -4.601 24.156 1.00 93.38 341 SER A O 1
ATOM 2433 N N . ALA A 1 342 ? -17.585 -3.822 23.142 1.00 94.31 342 ALA A N 1
ATOM 2434 C CA . ALA A 1 342 ? -17.204 -5.050 22.455 1.00 94.31 342 ALA A CA 1
ATOM 2435 C C . ALA A 1 342 ? -15.730 -5.024 22.027 1.00 94.31 342 ALA A C 1
ATOM 2437 O O . ALA A 1 342 ? -15.140 -3.967 21.795 1.00 94.31 342 ALA A O 1
ATOM 2438 N N . VAL A 1 343 ? -15.170 -6.221 21.862 1.00 95.44 343 VAL A N 1
ATOM 2439 C CA . VAL A 1 343 ? -13.918 -6.472 21.151 1.00 95.44 343 VAL A CA 1
ATOM 2440 C C . VAL A 1 343 ? -14.241 -7.237 19.876 1.00 95.44 343 VAL A C 1
ATOM 2442 O O . VAL A 1 343 ? -14.905 -8.271 19.912 1.00 95.44 343 VAL A O 1
ATOM 2445 N N . ILE A 1 344 ? -13.747 -6.750 18.748 1.00 96.06 344 ILE A N 1
ATOM 2446 C CA . ILE A 1 344 ? -13.777 -7.453 17.475 1.00 96.06 344 ILE A CA 1
ATOM 2447 C C . ILE A 1 344 ? -12.351 -7.853 17.135 1.00 96.06 344 ILE A C 1
ATOM 2449 O O . ILE A 1 344 ? -11.494 -7.018 16.859 1.00 96.06 344 ILE A O 1
ATOM 2453 N N . ASP A 1 345 ? -12.092 -9.149 17.150 1.00 95.25 345 ASP A N 1
ATOM 2454 C CA . ASP A 1 345 ? -10.822 -9.713 16.743 1.00 95.25 345 ASP A CA 1
ATOM 2455 C C . ASP A 1 345 ? -10.859 -10.057 15.252 1.00 95.25 345 ASP A C 1
ATOM 2457 O O . ASP A 1 345 ? -11.326 -11.122 14.846 1.00 95.25 345 ASP A O 1
ATOM 2461 N N . ALA A 1 346 ? -10.371 -9.127 14.434 1.00 94.50 346 ALA A N 1
ATOM 2462 C CA . ALA A 1 346 ? -10.179 -9.294 12.997 1.00 94.50 346 ALA A CA 1
ATOM 2463 C C . ALA A 1 346 ? -8.683 -9.407 12.644 1.00 94.50 346 ALA A C 1
ATOM 2465 O O . ALA A 1 346 ? -8.267 -9.082 11.529 1.00 94.50 346 ALA A O 1
ATOM 2466 N N . SER A 1 347 ? -7.857 -9.863 13.591 1.00 91.56 347 SER A N 1
ATOM 2467 C CA . SER A 1 347 ? -6.422 -10.064 13.382 1.00 91.56 347 SER A CA 1
ATOM 2468 C C . SER A 1 347 ? -6.136 -11.229 12.422 1.00 91.56 347 SER A C 1
ATOM 2470 O O . SER A 1 347 ? -7.002 -12.054 12.114 1.00 91.56 347 SER A O 1
ATOM 2472 N N . ASP A 1 348 ? -4.901 -11.324 11.921 1.00 89.69 348 ASP A N 1
ATOM 2473 C CA . ASP A 1 348 ? -4.508 -12.425 11.035 1.00 89.69 348 ASP A CA 1
ATOM 2474 C C . ASP A 1 348 ? -4.662 -13.801 11.733 1.00 89.69 348 ASP A C 1
ATOM 2476 O O . ASP A 1 348 ? -4.391 -13.907 12.931 1.00 89.69 348 ASP A O 1
ATOM 2480 N N . PRO A 1 349 ? -5.056 -14.887 11.034 1.00 90.56 349 PRO A N 1
ATOM 2481 C CA . PRO A 1 349 ? -5.209 -16.215 11.646 1.00 90.56 349 PRO A CA 1
ATOM 2482 C C . PRO A 1 349 ? -3.940 -16.777 12.307 1.00 90.56 349 PRO A C 1
ATOM 2484 O O . PRO A 1 349 ? -4.037 -17.685 13.136 1.00 90.56 349 PRO A O 1
ATOM 2487 N N . PHE A 1 350 ? -2.760 -16.261 11.943 1.00 90.00 350 PHE A N 1
ATOM 2488 C CA . PHE A 1 350 ? -1.475 -16.619 12.548 1.00 90.00 350 PHE A CA 1
ATOM 2489 C C . PHE A 1 350 ? -1.064 -15.683 13.700 1.00 90.00 350 PHE A C 1
ATOM 2491 O O . PHE A 1 350 ? -0.047 -15.931 14.344 1.00 90.00 350 PHE A O 1
ATOM 2498 N N . ALA A 1 351 ? -1.841 -14.637 14.009 1.00 87.81 351 ALA A N 1
ATOM 2499 C CA . ALA A 1 351 ? -1.634 -13.745 15.154 1.00 87.81 351 ALA A CA 1
ATOM 2500 C C . ALA A 1 351 ? -2.191 -14.358 16.458 1.00 87.81 351 ALA A C 1
ATOM 2502 O O . ALA A 1 351 ? -3.019 -13.771 17.162 1.00 87.81 351 ALA A O 1
ATOM 2503 N N . THR A 1 352 ? -1.741 -15.569 16.795 1.00 87.12 352 THR A N 1
ATOM 2504 C CA . THR A 1 352 ? -2.266 -16.358 17.926 1.00 87.12 352 THR A CA 1
ATOM 2505 C C . THR A 1 352 ? -2.125 -15.644 19.268 1.00 87.12 352 THR A C 1
ATOM 2507 O O . THR A 1 352 ? -3.043 -15.699 20.080 1.00 87.12 352 THR A O 1
ATOM 2510 N N . GLY A 1 353 ? -1.025 -14.916 19.489 1.00 87.38 353 GLY A N 1
ATOM 2511 C CA . GLY A 1 353 ? -0.805 -14.150 20.721 1.00 87.38 353 GLY A CA 1
ATOM 2512 C C . GLY A 1 353 ? -1.815 -13.016 20.926 1.00 87.38 353 GLY A C 1
ATOM 2513 O O . GLY A 1 353 ? -2.308 -12.825 22.038 1.00 87.38 353 GLY A O 1
ATOM 2514 N N . VAL A 1 354 ? -2.177 -12.305 19.852 1.00 88.50 354 VAL A N 1
ATOM 2515 C CA . VAL A 1 354 ? -3.196 -11.237 19.877 1.00 88.50 354 VAL A CA 1
ATOM 2516 C C . VAL A 1 354 ? -4.561 -11.835 20.202 1.00 88.50 354 VAL A C 1
ATOM 2518 O O . VAL A 1 354 ? -5.232 -11.394 21.130 1.00 88.50 354 VAL A O 1
ATOM 2521 N N . SER A 1 355 ? -4.904 -12.911 19.497 1.00 89.75 355 SER A N 1
ATOM 2522 C CA . SER A 1 355 ? -6.180 -13.621 19.629 1.00 89.75 355 SER A CA 1
ATOM 2523 C C . SER A 1 355 ? -6.376 -14.213 21.034 1.00 89.75 355 SER A C 1
ATOM 2525 O O . SER A 1 355 ? -7.439 -14.091 21.649 1.00 89.75 355 SER A O 1
ATOM 2527 N N . ALA A 1 356 ? -5.321 -14.820 21.589 1.00 89.44 356 ALA A N 1
ATOM 2528 C CA . ALA A 1 356 ? -5.320 -15.361 22.946 1.00 89.44 356 ALA A CA 1
ATOM 2529 C C . ALA A 1 356 ? -5.438 -14.251 24.000 1.00 89.44 356 ALA A C 1
ATOM 2531 O O . ALA A 1 356 ? -6.191 -14.396 24.966 1.00 89.44 356 ALA A O 1
ATOM 2532 N N . SER A 1 357 ? -4.743 -13.127 23.790 1.00 90.81 357 SER A N 1
ATOM 2533 C CA . SER A 1 357 ? -4.827 -11.970 24.686 1.00 90.81 357 SER A CA 1
ATOM 2534 C C . SER A 1 357 ? -6.238 -11.387 24.703 1.00 90.81 357 SER A C 1
ATOM 2536 O O . SER A 1 357 ? -6.787 -11.161 25.778 1.00 90.81 357 SER A O 1
ATOM 2538 N N . ALA A 1 358 ? -6.853 -11.232 23.527 1.00 92.44 358 ALA A N 1
ATOM 2539 C CA . ALA A 1 358 ? -8.227 -10.764 23.370 1.00 92.44 358 ALA A CA 1
ATOM 2540 C C . ALA A 1 358 ? -9.226 -11.666 24.095 1.00 92.44 358 ALA A C 1
ATOM 2542 O O . ALA A 1 358 ? -10.034 -11.187 24.886 1.00 92.44 358 ALA A O 1
ATOM 2543 N N . THR A 1 359 ? -9.116 -12.982 23.891 1.00 92.12 359 THR A N 1
ATOM 2544 C CA . THR A 1 359 ? -9.983 -13.980 24.534 1.00 92.12 359 THR A CA 1
ATOM 2545 C C . THR A 1 359 ? -9.890 -13.913 26.056 1.00 92.12 359 THR A C 1
ATOM 2547 O O . THR A 1 359 ? -10.909 -13.917 26.750 1.00 92.12 359 THR A O 1
ATOM 2550 N N . ARG A 1 360 ? -8.669 -13.827 26.598 1.00 92.12 360 ARG A N 1
ATOM 2551 C CA . ARG A 1 360 ? -8.454 -13.758 28.046 1.00 92.12 360 ARG A CA 1
ATOM 2552 C C . ARG A 1 360 ? -8.959 -12.438 28.632 1.00 92.12 360 ARG A C 1
ATOM 2554 O O . ARG A 1 360 ? -9.676 -12.475 29.628 1.00 92.12 360 ARG A O 1
ATOM 2561 N N . ALA A 1 361 ? -8.653 -11.309 27.996 1.00 93.88 361 ALA A N 1
ATOM 2562 C CA . ALA A 1 361 ? -9.076 -9.987 28.450 1.00 93.88 361 ALA A CA 1
ATOM 2563 C C . ALA A 1 361 ? -10.602 -9.805 28.402 1.00 93.88 361 ALA A C 1
ATOM 2565 O O . ALA A 1 361 ? -11.201 -9.329 29.365 1.00 93.88 361 ALA A O 1
ATOM 2566 N N . ALA A 1 362 ? -11.244 -10.248 27.318 1.00 93.38 362 ALA A N 1
ATOM 2567 C CA . ALA A 1 362 ? -12.697 -10.247 27.170 1.00 93.38 362 ALA A CA 1
ATOM 2568 C C . ALA A 1 362 ? -13.373 -11.095 28.259 1.00 93.38 362 ALA A C 1
ATOM 2570 O O . ALA A 1 362 ? -14.319 -10.656 28.909 1.00 93.38 362 ALA A O 1
ATOM 2571 N N . ARG A 1 363 ? -12.833 -12.290 28.538 1.00 91.88 363 ARG A N 1
ATOM 2572 C CA . ARG A 1 363 ? -13.333 -13.150 29.618 1.00 91.88 363 ARG A CA 1
ATOM 2573 C C . ARG A 1 363 ? -13.192 -12.501 30.998 1.00 91.88 363 ARG A C 1
ATOM 2575 O O . ARG A 1 363 ? -14.087 -12.654 31.820 1.00 91.88 363 ARG A O 1
ATOM 2582 N N . GLU A 1 364 ? -12.078 -11.826 31.264 1.00 93.31 364 GLU A N 1
ATOM 2583 C CA . GLU A 1 364 ? -11.799 -11.193 32.560 1.00 93.31 364 GLU A CA 1
ATOM 2584 C C . GLU A 1 364 ? -12.673 -9.957 32.823 1.00 93.31 364 GLU A C 1
ATOM 2586 O O . GLU A 1 364 ? -13.026 -9.665 33.964 1.00 93.31 364 GLU A O 1
ATOM 2591 N N . THR A 1 365 ? -13.019 -9.221 31.770 1.00 94.75 365 THR A N 1
ATOM 2592 C CA . THR A 1 365 ? -13.812 -7.984 31.848 1.00 94.75 365 THR A CA 1
ATOM 2593 C C . THR A 1 365 ? -15.306 -8.212 31.650 1.00 94.75 365 THR A C 1
ATOM 2595 O O . THR A 1 365 ? -16.107 -7.350 31.997 1.00 94.75 365 THR A O 1
ATOM 2598 N N . GLY A 1 366 ? -15.689 -9.365 31.096 1.00 92.06 366 GLY A N 1
ATOM 2599 C CA . GLY A 1 366 ? -17.050 -9.621 30.639 1.00 92.06 366 GLY A CA 1
ATOM 2600 C C . GLY A 1 366 ? -17.395 -8.904 29.330 1.00 92.06 366 GLY A C 1
ATOM 2601 O O . GLY A 1 366 ? -18.545 -8.982 28.896 1.00 92.06 366 GLY A O 1
ATOM 2602 N N . THR A 1 367 ? -16.434 -8.227 28.689 1.00 93.56 367 THR A N 1
ATOM 2603 C CA . THR A 1 367 ? -16.645 -7.567 27.399 1.00 93.56 367 THR A CA 1
ATOM 2604 C C . THR A 1 367 ? -16.894 -8.620 26.313 1.00 93.56 367 THR A C 1
ATOM 2606 O O . THR A 1 367 ? -16.113 -9.564 26.178 1.00 93.56 367 THR A O 1
ATOM 2609 N N . PRO A 1 368 ? -17.962 -8.489 25.512 1.00 92.69 368 PRO A N 1
ATOM 2610 C CA . PRO A 1 368 ? -18.225 -9.385 24.395 1.00 92.69 368 PRO A CA 1
ATOM 2611 C C . PRO A 1 368 ? -17.086 -9.428 23.378 1.00 92.69 368 PRO A C 1
ATOM 2613 O O . PRO A 1 368 ? -16.551 -8.386 23.008 1.00 92.69 368 PRO A O 1
ATOM 2616 N N . LEU A 1 369 ? -16.769 -10.625 22.881 1.00 93.88 369 LEU A N 1
ATOM 2617 C CA . LEU A 1 369 ? -15.756 -10.843 21.851 1.00 93.88 369 LEU A CA 1
ATOM 2618 C C . LEU A 1 369 ? -16.381 -11.482 20.608 1.00 93.88 369 LEU A C 1
ATOM 2620 O O . LEU A 1 369 ? -16.983 -12.553 20.702 1.00 93.88 369 LEU A O 1
ATOM 2624 N N . LEU A 1 370 ? -16.180 -10.843 19.458 1.00 94.88 370 LEU A N 1
ATOM 2625 C CA . LEU A 1 370 ? -16.466 -11.386 18.132 1.00 94.88 370 LEU A CA 1
ATOM 2626 C C . LEU A 1 370 ? -15.146 -11.701 17.425 1.00 94.88 370 LEU A C 1
ATOM 2628 O O . LEU A 1 370 ? -14.307 -10.816 17.277 1.00 94.88 370 LEU A O 1
ATOM 2632 N N . ARG A 1 371 ? -14.971 -12.926 16.929 1.00 93.88 371 ARG A N 1
ATOM 2633 C CA . ARG A 1 371 ? -13.847 -13.285 16.056 1.00 93.88 371 ARG A CA 1
ATOM 2634 C C . ARG A 1 371 ? -14.281 -13.244 14.595 1.00 93.88 371 ARG A C 1
ATOM 2636 O O . ARG A 1 371 ? -15.149 -14.009 14.183 1.00 93.88 371 ARG A O 1
ATOM 2643 N N . VAL A 1 372 ? -13.613 -12.422 13.791 1.00 93.94 372 VAL A N 1
ATOM 2644 C CA . VAL A 1 372 ? -13.742 -12.431 12.329 1.00 93.94 372 VAL A CA 1
ATOM 2645 C C . VAL A 1 372 ? -12.635 -13.319 11.770 1.00 93.94 372 VAL A C 1
ATOM 2647 O O . VAL A 1 372 ? -11.451 -12.982 11.800 1.00 93.94 372 VAL A O 1
ATOM 2650 N N . LEU A 1 373 ? -13.009 -14.507 11.303 1.00 91.25 373 LEU A N 1
ATOM 2651 C CA . LEU A 1 373 ? -12.087 -15.522 10.813 1.00 91.25 373 LEU A CA 1
ATOM 2652 C C . LEU A 1 373 ? -12.553 -16.058 9.462 1.00 91.25 373 LEU A C 1
ATOM 2654 O O . LEU A 1 373 ? -13.321 -17.018 9.377 1.00 91.25 373 LEU A O 1
ATOM 2658 N N . ARG A 1 374 ? -12.019 -15.464 8.394 1.00 89.88 374 ARG A N 1
ATOM 2659 C CA . ARG A 1 374 ? -12.234 -15.929 7.019 1.00 89.88 374 ARG A CA 1
ATOM 2660 C C . ARG A 1 374 ? -11.854 -17.413 6.839 1.00 89.88 374 ARG A C 1
ATOM 2662 O O . ARG A 1 374 ? -10.896 -17.869 7.484 1.00 89.88 374 ARG A O 1
ATOM 2669 N N . PRO A 1 375 ? -12.532 -18.177 5.962 1.00 90.56 375 PRO A N 1
ATOM 2670 C CA . PRO A 1 375 ? -12.203 -19.581 5.700 1.00 90.56 375 PRO A CA 1
ATOM 2671 C C . PRO A 1 375 ? -10.754 -19.775 5.217 1.00 90.56 375 PRO A C 1
ATOM 2673 O O . PRO A 1 375 ? -10.182 -18.852 4.630 1.00 90.56 375 PRO A O 1
ATOM 2676 N N . PRO A 1 376 ? -10.112 -20.926 5.493 1.00 92.56 376 PRO A N 1
ATOM 2677 C CA . PRO A 1 376 ? -8.836 -21.264 4.863 1.00 92.56 376 PRO A CA 1
ATOM 2678 C C . PRO A 1 376 ? -9.030 -21.458 3.358 1.00 92.56 376 PRO A C 1
ATOM 2680 O O . PRO A 1 376 ? -10.117 -21.829 2.914 1.00 92.56 376 PRO A O 1
ATOM 2683 N N . TRP A 1 377 ? -7.977 -21.241 2.572 1.00 94.06 377 TRP A N 1
ATOM 2684 C CA . TRP A 1 377 ? -8.007 -21.681 1.184 1.00 94.06 377 TRP A CA 1
ATOM 2685 C C . TRP A 1 377 ? -8.024 -23.212 1.135 1.00 94.06 377 TRP A C 1
ATOM 2687 O O . TRP A 1 377 ? -7.372 -23.876 1.951 1.00 94.06 377 TRP A O 1
ATOM 2697 N N . ALA A 1 378 ? -8.737 -23.745 0.148 1.00 92.38 378 ALA A N 1
ATOM 2698 C CA . ALA A 1 378 ? -8.725 -25.152 -0.216 1.00 92.38 378 ALA A CA 1
ATOM 2699 C C . ALA A 1 378 ? -7.970 -25.325 -1.546 1.00 92.38 378 ALA A C 1
ATOM 2701 O O . ALA A 1 378 ? -8.006 -24.407 -2.369 1.00 92.38 378 ALA A O 1
ATOM 2702 N N . PRO A 1 379 ? -7.282 -26.460 -1.755 1.00 92.81 379 PRO A N 1
ATOM 2703 C CA . PRO A 1 379 ? -6.663 -26.755 -3.040 1.00 92.81 379 PRO A CA 1
ATOM 2704 C C . PRO A 1 379 ? -7.737 -26.900 -4.126 1.00 92.81 379 PRO A C 1
ATOM 2706 O O . PRO A 1 379 ? -8.777 -27.521 -3.904 1.00 92.81 379 PRO A O 1
ATOM 2709 N N . GLU A 1 380 ? -7.462 -26.338 -5.297 1.00 93.38 380 GLU A N 1
ATOM 2710 C CA . GLU A 1 380 ? -8.267 -26.470 -6.512 1.00 93.38 380 GLU A CA 1
ATOM 2711 C C . GLU A 1 380 ? -7.582 -27.430 -7.500 1.00 93.38 380 GLU A C 1
ATOM 2713 O O . GLU A 1 380 ? -6.418 -27.810 -7.335 1.00 93.38 380 GLU A O 1
ATOM 2718 N N . ASP A 1 381 ? -8.284 -27.815 -8.566 1.00 94.12 381 ASP A N 1
ATOM 2719 C CA . ASP A 1 381 ? -7.710 -28.670 -9.605 1.00 94.12 381 ASP A CA 1
ATOM 2720 C C . ASP A 1 381 ? -6.427 -28.060 -10.194 1.00 94.12 381 ASP A C 1
ATOM 2722 O O . ASP A 1 381 ? -6.371 -26.897 -10.598 1.00 94.12 381 ASP A O 1
ATOM 2726 N N . GLY A 1 382 ? -5.368 -28.873 -10.243 1.00 92.19 382 GLY A N 1
ATOM 2727 C CA . GLY A 1 382 ? -4.040 -28.463 -10.704 1.00 92.19 382 GLY A CA 1
ATOM 2728 C C . GLY A 1 382 ? -3.113 -27.933 -9.606 1.00 92.19 382 GLY A C 1
ATOM 2729 O O . GLY A 1 382 ? -1.911 -27.807 -9.855 1.00 92.19 382 GLY A O 1
ATOM 2730 N N . ASP A 1 383 ? -3.617 -27.682 -8.394 1.00 95.69 383 ASP A N 1
ATOM 2731 C CA . ASP A 1 383 ? -2.776 -27.319 -7.256 1.00 95.69 383 ASP A CA 1
ATOM 2732 C C . ASP A 1 383 ? -1.887 -28.482 -6.796 1.00 95.69 383 ASP A C 1
ATOM 2734 O O . ASP A 1 383 ? -2.293 -29.640 -6.718 1.00 95.69 383 ASP A O 1
ATOM 2738 N N . ARG A 1 384 ? -0.638 -28.158 -6.446 1.00 96.62 384 ARG A N 1
ATOM 2739 C CA . ARG A 1 384 ? 0.362 -29.110 -5.935 1.00 96.62 384 ARG A CA 1
ATOM 2740 C C . ARG A 1 384 ? 0.751 -28.762 -4.506 1.00 96.62 384 ARG A C 1
ATOM 2742 O O . ARG A 1 384 ? 1.887 -28.367 -4.240 1.00 96.62 384 ARG A O 1
ATOM 2749 N N . TRP A 1 385 ? -0.216 -28.828 -3.598 1.00 97.44 385 TRP A N 1
ATOM 2750 C CA . TRP A 1 385 ? -0.003 -28.416 -2.214 1.00 97.44 385 TRP A CA 1
ATOM 2751 C C . TRP A 1 385 ? 0.636 -29.527 -1.381 1.00 97.44 385 TRP A C 1
ATOM 2753 O O . TRP A 1 385 ? 0.265 -30.694 -1.476 1.00 97.44 385 TRP A O 1
ATOM 2763 N N . ILE A 1 386 ? 1.590 -29.139 -0.539 1.00 98.06 386 ILE A N 1
ATOM 2764 C CA . ILE A 1 386 ? 2.235 -29.986 0.458 1.00 98.06 386 ILE A CA 1
ATOM 2765 C C . ILE A 1 386 ? 1.942 -29.353 1.824 1.00 98.06 386 ILE A C 1
ATOM 2767 O O . ILE A 1 386 ? 2.595 -28.366 2.177 1.00 98.06 386 ILE A O 1
ATOM 2771 N N . PRO A 1 387 ? 0.938 -29.850 2.566 1.00 97.44 387 PRO A N 1
ATOM 2772 C CA . PRO A 1 387 ? 0.582 -29.282 3.859 1.00 97.44 387 PRO A CA 1
ATOM 2773 C C . PRO A 1 387 ? 1.664 -29.587 4.899 1.00 97.44 387 PRO A C 1
ATOM 2775 O O . PRO A 1 387 ? 2.216 -30.689 4.940 1.00 97.44 387 PRO A O 1
ATOM 2778 N N . VAL A 1 388 ? 1.964 -28.605 5.746 1.00 97.38 388 VAL A N 1
ATOM 2779 C CA . VAL A 1 388 ? 2.899 -28.730 6.871 1.00 97.38 388 VAL A CA 1
ATOM 2780 C C . VAL A 1 388 ? 2.340 -28.022 8.101 1.00 97.38 388 VAL A C 1
ATOM 2782 O O . VAL A 1 388 ? 1.686 -26.989 7.990 1.00 97.38 388 VAL A O 1
ATOM 2785 N N . ALA A 1 389 ? 2.624 -28.565 9.286 1.00 94.56 389 ALA A N 1
ATOM 2786 C CA . ALA A 1 389 ? 2.049 -28.069 10.537 1.00 94.56 389 ALA A CA 1
ATOM 2787 C C . ALA A 1 389 ? 2.531 -26.658 10.922 1.00 94.56 389 ALA A C 1
ATOM 2789 O O . ALA A 1 389 ? 1.782 -25.891 11.523 1.00 94.56 389 ALA A O 1
ATOM 2790 N N . ASP A 1 390 ? 3.781 -26.322 10.596 1.00 94.56 390 ASP A N 1
ATOM 2791 C CA . ASP A 1 390 ? 4.429 -25.072 10.982 1.00 94.56 390 ASP A CA 1
ATOM 2792 C C . ASP A 1 390 ? 5.569 -24.689 10.016 1.00 94.56 390 ASP A C 1
ATOM 2794 O O . ASP A 1 390 ? 5.904 -25.405 9.065 1.00 94.56 390 ASP A O 1
ATOM 2798 N N . VAL A 1 391 ? 6.153 -23.509 10.242 1.00 95.12 391 VAL A N 1
ATOM 2799 C CA . VAL A 1 391 ? 7.231 -22.961 9.404 1.00 95.12 391 VAL A CA 1
ATOM 2800 C C . VAL A 1 391 ? 8.536 -23.759 9.559 1.00 95.12 391 VAL A C 1
ATOM 2802 O O . VAL A 1 391 ? 9.308 -23.848 8.605 1.00 95.12 391 VAL A O 1
ATOM 2805 N N . ASP A 1 392 ? 8.774 -24.401 10.704 1.00 95.12 392 ASP A N 1
ATOM 2806 C CA . ASP A 1 392 ? 9.958 -25.243 10.917 1.00 95.12 392 ASP A CA 1
ATOM 2807 C C . ASP A 1 392 ? 9.872 -26.556 10.126 1.00 95.12 392 ASP A C 1
ATOM 2809 O O . ASP A 1 392 ? 10.859 -27.033 9.562 1.00 95.12 392 ASP A O 1
ATOM 2813 N N . ALA A 1 393 ? 8.680 -27.143 10.028 1.00 97.12 393 ALA A N 1
ATOM 2814 C CA . ALA A 1 393 ? 8.406 -28.267 9.147 1.00 97.12 393 ALA A CA 1
ATOM 2815 C C . ALA A 1 393 ? 8.571 -27.864 7.675 1.00 97.12 393 ALA A C 1
ATOM 2817 O O . ALA A 1 393 ? 9.175 -28.615 6.903 1.00 97.12 393 ALA A O 1
ATOM 2818 N N . ALA A 1 394 ? 8.124 -26.658 7.302 1.00 97.75 394 ALA A N 1
ATOM 2819 C CA . ALA A 1 394 ? 8.367 -26.103 5.973 1.00 97.75 394 ALA A CA 1
ATOM 2820 C C . ALA A 1 394 ? 9.870 -25.967 5.675 1.00 97.75 394 ALA A C 1
ATOM 2822 O O . ALA A 1 394 ? 10.316 -26.349 4.594 1.00 97.75 394 ALA A O 1
ATOM 2823 N N . SER A 1 395 ? 10.668 -25.465 6.625 1.00 97.12 395 SER A N 1
ATOM 2824 C CA . SER A 1 395 ? 12.105 -25.242 6.422 1.00 97.12 395 SER A CA 1
ATOM 2825 C C . SER A 1 395 ? 12.888 -26.541 6.235 1.00 97.12 395 SER A C 1
ATOM 2827 O O . SER A 1 395 ? 13.731 -26.619 5.336 1.00 97.12 395 SER A O 1
ATOM 2829 N N . ARG A 1 396 ? 12.565 -27.589 7.006 1.00 96.94 396 ARG A N 1
ATOM 2830 C CA . ARG A 1 396 ? 13.144 -28.933 6.829 1.00 96.94 396 ARG A CA 1
ATOM 2831 C C . ARG A 1 396 ? 12.827 -29.501 5.446 1.00 96.94 396 ARG A C 1
ATOM 2833 O O . ARG A 1 396 ? 13.740 -29.913 4.733 1.00 96.94 396 ARG A O 1
ATOM 2840 N N . LEU A 1 397 ? 11.557 -29.448 5.044 1.00 97.69 397 LEU A N 1
ATOM 2841 C CA . LEU A 1 397 ? 11.104 -29.945 3.744 1.00 97.69 397 LEU A CA 1
ATOM 2842 C C . LEU A 1 397 ? 11.769 -29.199 2.576 1.00 97.69 397 LEU A C 1
ATOM 2844 O O . LEU A 1 397 ? 12.207 -29.822 1.606 1.00 97.69 397 LEU A O 1
ATOM 2848 N N . VAL A 1 398 ? 11.863 -27.869 2.674 1.00 97.31 398 VAL A N 1
ATOM 2849 C CA . VAL A 1 398 ? 12.500 -27.025 1.655 1.00 97.31 398 VAL A CA 1
ATOM 2850 C C . VAL A 1 398 ? 13.971 -27.365 1.491 1.00 97.31 398 VAL A C 1
ATOM 2852 O O . VAL A 1 398 ? 14.419 -27.575 0.365 1.00 97.31 398 VAL A O 1
ATOM 2855 N N . ARG A 1 399 ? 14.697 -27.507 2.602 1.00 94.88 399 ARG A N 1
ATOM 2856 C CA . ARG A 1 399 ? 16.124 -27.843 2.597 1.00 94.88 399 ARG A CA 1
ATOM 2857 C C . ARG A 1 399 ? 16.416 -29.192 1.931 1.00 94.88 399 ARG A C 1
ATOM 2859 O O . ARG A 1 399 ? 17.453 -29.345 1.283 1.00 94.88 399 ARG A O 1
ATOM 2866 N N . GLU A 1 400 ? 15.526 -30.168 2.096 1.00 95.62 400 GLU A N 1
ATOM 2867 C CA . GLU A 1 400 ? 15.681 -31.498 1.500 1.00 95.62 400 GLU A CA 1
ATOM 2868 C C . GLU A 1 400 ? 15.396 -31.520 -0.005 1.00 95.62 400 GLU A C 1
ATOM 2870 O O . GLU A 1 400 ? 16.114 -32.191 -0.748 1.00 95.62 400 GLU A O 1
ATOM 2875 N N . ARG A 1 401 ? 14.352 -30.814 -0.463 1.00 97.19 401 ARG A N 1
ATOM 2876 C CA . ARG A 1 401 ? 13.752 -31.067 -1.787 1.00 97.19 401 ARG A CA 1
ATOM 2877 C C . ARG A 1 401 ? 13.898 -29.941 -2.801 1.00 97.19 401 ARG A C 1
ATOM 2879 O O . ARG A 1 401 ? 13.767 -30.201 -3.993 1.00 97.19 401 ARG A O 1
ATOM 2886 N N . PHE A 1 402 ? 14.170 -28.718 -2.358 1.00 97.50 402 PHE A N 1
ATOM 2887 C CA . PHE A 1 402 ? 14.075 -27.529 -3.202 1.00 97.50 402 PHE A CA 1
ATOM 2888 C C . PHE A 1 402 ? 15.341 -26.670 -3.129 1.00 97.50 402 PHE A C 1
ATOM 2890 O O . PHE A 1 402 ? 16.181 -26.824 -2.242 1.00 97.50 402 PHE A O 1
ATOM 2897 N N . ARG A 1 403 ? 15.530 -25.795 -4.120 1.00 95.94 403 ARG A N 1
ATOM 2898 C CA . ARG A 1 403 ? 16.734 -24.967 -4.286 1.00 95.94 403 ARG A CA 1
ATOM 2899 C C . ARG A 1 403 ? 16.430 -23.495 -4.498 1.00 95.94 403 ARG A C 1
ATOM 2901 O O . ARG A 1 403 ? 17.310 -22.679 -4.234 1.00 95.94 403 ARG A O 1
ATOM 2908 N N . ARG A 1 404 ? 15.246 -23.137 -4.989 1.00 97.31 404 ARG A N 1
ATOM 2909 C CA . ARG A 1 404 ? 14.854 -21.761 -5.325 1.00 97.31 404 ARG A CA 1
ATOM 2910 C C . ARG A 1 404 ? 13.485 -21.419 -4.718 1.00 97.31 404 ARG A C 1
ATOM 2912 O O . ARG A 1 404 ? 12.547 -21.113 -5.453 1.00 97.31 404 ARG A O 1
ATOM 2919 N N . PRO A 1 405 ? 13.355 -21.477 -3.382 1.00 98.19 405 PRO A N 1
ATOM 2920 C CA . PRO A 1 405 ? 12.092 -21.215 -2.705 1.00 98.19 405 PRO A CA 1
ATOM 2921 C C . PRO A 1 405 ? 11.705 -19.731 -2.732 1.00 98.19 405 PRO A C 1
ATOM 2923 O O . PRO A 1 405 ? 12.537 -18.849 -2.509 1.00 98.19 405 PRO A O 1
ATOM 2926 N N . MET A 1 406 ? 10.412 -19.467 -2.919 1.00 98.00 406 MET A N 1
ATOM 2927 C CA . MET A 1 406 ? 9.781 -18.171 -2.665 1.00 98.00 406 MET A CA 1
ATOM 2928 C C . MET A 1 406 ? 9.057 -18.204 -1.315 1.00 98.00 406 MET A C 1
ATOM 2930 O O . MET A 1 406 ? 8.126 -18.983 -1.132 1.00 98.00 406 MET A O 1
ATOM 2934 N N . LEU A 1 407 ? 9.455 -17.357 -0.366 1.00 97.31 407 LEU A N 1
ATOM 2935 C CA . LEU A 1 407 ? 8.869 -17.276 0.971 1.00 97.31 407 LEU A CA 1
ATOM 2936 C C . LEU A 1 407 ? 7.865 -16.124 1.064 1.00 97.31 407 LEU A C 1
ATOM 2938 O O . LEU A 1 407 ? 8.220 -14.964 0.861 1.00 97.31 407 LEU A O 1
ATOM 2942 N N . THR A 1 408 ? 6.629 -16.442 1.453 1.00 94.31 408 THR A N 1
ATOM 2943 C CA . THR A 1 408 ? 5.542 -15.479 1.734 1.00 94.31 408 THR A CA 1
ATOM 2944 C C . THR A 1 408 ? 4.935 -15.706 3.128 1.00 94.31 408 THR A C 1
ATOM 2946 O O . THR A 1 408 ? 3.745 -15.527 3.377 1.00 94.31 408 THR A O 1
ATOM 2949 N N . VAL A 1 409 ? 5.775 -16.117 4.079 1.00 92.06 409 VAL A N 1
ATOM 2950 C CA . VAL A 1 409 ? 5.385 -16.568 5.430 1.00 92.06 409 VAL A CA 1
ATOM 2951 C C . VAL A 1 409 ? 5.360 -15.445 6.485 1.00 92.06 409 VAL A C 1
ATOM 2953 O O . VAL A 1 409 ? 5.434 -15.704 7.684 1.00 92.06 409 VAL A O 1
ATOM 2956 N N . GLY A 1 410 ? 5.207 -14.188 6.054 1.00 85.69 410 GLY A N 1
ATOM 2957 C CA . GLY A 1 410 ? 5.237 -13.005 6.930 1.00 85.69 410 GLY A CA 1
ATOM 2958 C C . GLY A 1 410 ? 6.638 -12.669 7.454 1.00 85.69 410 GLY A C 1
ATOM 2959 O O . GLY A 1 410 ? 7.582 -13.402 7.200 1.00 85.69 410 GLY A O 1
ATOM 2960 N N . ARG A 1 411 ? 6.788 -11.566 8.203 1.00 82.19 411 ARG A N 1
ATOM 2961 C CA . ARG A 1 411 ? 8.120 -11.037 8.571 1.00 82.19 411 ARG A CA 1
ATOM 2962 C C . ARG A 1 411 ? 8.955 -11.957 9.472 1.00 82.19 411 ARG A C 1
ATOM 2964 O O . ARG A 1 411 ? 10.171 -11.942 9.391 1.00 82.19 411 ARG A O 1
ATOM 2971 N N . GLY A 1 412 ? 8.321 -12.740 10.347 1.00 83.19 412 GLY A N 1
ATOM 2972 C CA . GLY A 1 412 ? 9.032 -13.616 11.291 1.00 83.19 412 GLY A CA 1
ATOM 2973 C C . GLY A 1 412 ? 9.400 -14.986 10.717 1.00 83.19 412 GLY A C 1
ATOM 2974 O O . GLY A 1 412 ? 10.348 -15.611 11.176 1.00 83.19 412 GLY A O 1
ATOM 2975 N N . GLY A 1 413 ? 8.672 -15.456 9.701 1.00 89.81 413 GLY A N 1
ATOM 2976 C CA . GLY A 1 413 ? 8.856 -16.800 9.151 1.00 89.81 413 GLY A CA 1
ATOM 2977 C C . GLY A 1 413 ? 10.211 -17.059 8.468 1.00 89.81 413 GLY A C 1
ATOM 2978 O O . GLY A 1 413 ? 10.747 -18.151 8.646 1.00 89.81 413 GLY A O 1
ATOM 2979 N N . PRO A 1 414 ? 10.815 -16.104 7.726 1.00 93.38 414 PRO A N 1
ATOM 2980 C CA . PRO A 1 414 ? 12.074 -16.328 7.019 1.00 93.38 414 PRO A CA 1
ATOM 2981 C C . PRO A 1 414 ? 13.241 -16.758 7.911 1.00 93.38 414 PRO A C 1
ATOM 2983 O O . PRO A 1 414 ? 14.132 -17.463 7.441 1.00 93.38 414 PRO A O 1
ATOM 2986 N N . THR A 1 415 ? 13.228 -16.402 9.197 1.00 92.69 415 THR A N 1
ATOM 2987 C CA . THR A 1 415 ? 14.298 -16.767 10.134 1.00 92.69 415 THR A CA 1
ATOM 2988 C C . THR A 1 415 ? 14.435 -18.275 10.340 1.00 92.69 415 THR A C 1
ATOM 2990 O O . THR A 1 415 ? 15.552 -18.763 10.497 1.00 92.69 415 THR A O 1
ATOM 2993 N N . ALA A 1 416 ? 13.351 -19.047 10.208 1.00 94.81 416 ALA A N 1
ATOM 2994 C CA . ALA A 1 416 ? 13.402 -20.513 10.266 1.00 94.81 416 ALA A CA 1
ATOM 2995 C C . ALA A 1 416 ? 14.249 -21.140 9.135 1.00 94.81 416 ALA A C 1
ATOM 2997 O O . ALA A 1 416 ? 14.665 -22.297 9.223 1.00 94.81 416 ALA A O 1
ATOM 2998 N N . PHE A 1 417 ? 14.530 -20.382 8.070 1.00 95.94 417 PHE A N 1
ATOM 2999 C CA . PHE A 1 417 ? 15.301 -20.827 6.908 1.00 95.94 417 PHE A CA 1
ATOM 3000 C C . PHE A 1 417 ? 16.775 -20.394 6.962 1.00 95.94 417 PHE A C 1
ATOM 3002 O O . PHE A 1 417 ? 17.554 -20.801 6.102 1.00 95.94 417 PHE A O 1
ATOM 3009 N N . ALA A 1 418 ? 17.193 -19.620 7.973 1.00 92.12 418 ALA A N 1
ATOM 3010 C CA . ALA A 1 418 ? 18.534 -19.030 8.053 1.00 92.12 418 ALA A CA 1
ATOM 3011 C C . ALA A 1 418 ? 19.682 -20.052 7.976 1.00 92.12 418 ALA A C 1
ATOM 3013 O O . ALA A 1 418 ? 20.741 -19.767 7.424 1.00 92.12 418 ALA A O 1
ATOM 3014 N N . GLY A 1 419 ? 19.461 -21.263 8.496 1.00 88.12 419 GLY A N 1
ATOM 3015 C CA . GLY A 1 419 ? 20.454 -22.338 8.483 1.00 88.12 419 GLY A CA 1
ATOM 3016 C C . GLY A 1 419 ? 20.609 -23.074 7.147 1.00 88.12 419 GLY A C 1
ATOM 3017 O O . GLY A 1 419 ? 21.382 -24.029 7.086 1.00 88.12 419 GLY A O 1
ATOM 3018 N N . ASP A 1 420 ? 19.861 -22.714 6.099 1.00 89.12 420 ASP A N 1
ATOM 3019 C CA . ASP A 1 420 ? 20.028 -23.316 4.776 1.00 89.12 420 ASP A CA 1
ATOM 3020 C C . ASP A 1 420 ? 21.092 -22.575 3.947 1.00 89.12 420 ASP A C 1
ATOM 3022 O O . ASP A 1 420 ? 20.938 -21.413 3.569 1.00 89.12 420 ASP A O 1
ATOM 3026 N N . THR A 1 421 ? 22.177 -23.283 3.634 1.00 86.94 421 THR A N 1
ATOM 3027 C CA . THR A 1 421 ? 23.298 -22.796 2.817 1.00 86.94 421 THR A CA 1
ATOM 3028 C C . THR A 1 421 ? 23.195 -23.209 1.346 1.00 86.94 421 THR A C 1
ATOM 3030 O O . THR A 1 421 ? 24.008 -22.785 0.523 1.00 86.94 421 THR A O 1
ATOM 3033 N N . ARG A 1 422 ? 22.215 -24.051 0.994 1.00 90.75 422 ARG A N 1
ATOM 3034 C CA . ARG A 1 422 ? 22.055 -24.652 -0.338 1.00 90.75 422 ARG A CA 1
ATOM 3035 C C . ARG A 1 422 ? 21.056 -23.911 -1.218 1.00 90.75 422 ARG A C 1
ATOM 3037 O O . ARG A 1 422 ? 21.225 -23.943 -2.440 1.00 90.75 422 ARG A O 1
ATOM 3044 N N . GLY A 1 423 ? 20.013 -23.334 -0.629 1.00 91.12 423 GLY A N 1
ATOM 3045 C CA . GLY A 1 423 ? 18.957 -22.633 -1.353 1.00 91.12 423 GLY A CA 1
ATOM 3046 C C . GLY A 1 423 ? 19.321 -21.197 -1.749 1.00 91.12 423 GLY A C 1
ATOM 3047 O O . GLY A 1 423 ? 20.148 -20.546 -1.116 1.00 91.12 423 GLY A O 1
ATOM 3048 N N . SER A 1 424 ? 18.681 -20.702 -2.809 1.00 92.81 424 SER A N 1
ATOM 3049 C CA . SER A 1 424 ? 18.670 -19.300 -3.235 1.00 92.81 424 SER A CA 1
ATOM 3050 C C . SER A 1 424 ? 17.248 -18.770 -3.100 1.00 92.81 424 SER A C 1
ATOM 3052 O O . SER A 1 424 ? 16.392 -19.063 -3.931 1.00 92.81 424 SER A O 1
ATOM 3054 N N . TYR A 1 425 ? 16.998 -18.009 -2.047 1.00 94.44 425 TYR A N 1
ATOM 3055 C CA . TYR A 1 425 ? 15.657 -17.642 -1.612 1.00 94.44 425 TYR A CA 1
ATOM 3056 C C . TYR A 1 425 ? 15.166 -16.357 -2.286 1.00 94.44 425 TYR A C 1
ATOM 3058 O O . TYR A 1 425 ? 15.919 -15.400 -2.431 1.00 94.44 425 TYR A O 1
ATOM 3066 N N . LEU A 1 426 ? 13.885 -16.296 -2.639 1.00 96.06 426 LEU A N 1
ATOM 3067 C CA . LEU A 1 426 ? 13.171 -15.031 -2.809 1.00 96.06 426 LEU A CA 1
ATOM 3068 C C . LEU A 1 426 ? 12.288 -14.848 -1.582 1.00 96.06 426 LEU A C 1
ATOM 3070 O O . LEU A 1 426 ? 11.445 -15.689 -1.293 1.00 96.06 426 LEU A O 1
ATOM 3074 N N . ILE A 1 427 ? 12.490 -13.775 -0.833 1.00 92.50 427 ILE A N 1
ATOM 3075 C CA . ILE A 1 427 ? 11.763 -13.507 0.404 1.00 92.50 427 ILE A CA 1
ATOM 3076 C C . ILE A 1 427 ? 10.893 -12.290 0.156 1.00 92.50 427 ILE A C 1
ATOM 3078 O O . ILE A 1 427 ? 11.429 -11.212 -0.076 1.00 92.50 427 ILE A O 1
ATOM 3082 N N . ARG A 1 428 ? 9.568 -12.448 0.208 1.00 89.50 428 ARG A N 1
ATOM 3083 C CA . ARG A 1 428 ? 8.651 -11.311 0.125 1.00 89.50 428 ARG A CA 1
ATOM 3084 C C . ARG A 1 428 ? 8.017 -11.029 1.474 1.00 89.50 428 ARG A C 1
ATOM 3086 O O . ARG A 1 428 ? 7.334 -11.884 2.045 1.00 89.50 428 ARG A O 1
ATOM 3093 N N . CYS A 1 429 ? 8.215 -9.813 1.969 1.00 83.19 429 CYS A N 1
ATOM 3094 C CA . CYS A 1 429 ? 7.642 -9.346 3.225 1.00 83.19 429 CYS A CA 1
ATOM 3095 C C . CYS A 1 429 ? 7.197 -7.887 3.102 1.00 83.19 429 CYS A C 1
ATOM 3097 O O . CYS A 1 429 ? 7.820 -7.105 2.402 1.00 83.19 429 CYS A O 1
ATOM 3099 N N . ALA A 1 430 ? 6.157 -7.507 3.844 1.00 75.19 430 ALA A N 1
ATOM 3100 C CA . ALA A 1 430 ? 5.729 -6.110 3.947 1.00 75.19 430 ALA A CA 1
ATOM 3101 C C . ALA A 1 430 ? 6.748 -5.219 4.684 1.00 75.19 430 ALA A C 1
ATOM 3103 O O . ALA A 1 430 ? 6.706 -3.995 4.561 1.00 75.19 430 ALA A O 1
ATOM 3104 N N . GLU A 1 431 ? 7.619 -5.848 5.477 1.00 73.44 431 GLU A N 1
ATOM 3105 C CA . GLU A 1 431 ? 8.654 -5.244 6.310 1.00 73.44 431 GLU A CA 1
ATOM 3106 C C . GLU A 1 431 ? 9.868 -6.168 6.410 1.00 73.44 431 GLU A C 1
ATOM 3108 O O . GLU A 1 431 ? 9.706 -7.392 6.305 1.00 73.44 431 GLU A O 1
ATOM 3113 N N . PRO A 1 432 ? 11.061 -5.613 6.686 1.00 74.31 432 PRO A N 1
ATOM 3114 C CA . PRO A 1 432 ? 12.260 -6.401 6.921 1.00 74.31 432 PRO A CA 1
ATOM 3115 C C . PRO A 1 432 ? 12.063 -7.454 8.028 1.00 74.31 432 PRO A C 1
ATOM 3117 O O . PRO A 1 432 ? 11.574 -7.134 9.122 1.00 74.31 432 PRO A O 1
ATOM 3120 N N . PRO A 1 433 ? 12.447 -8.717 7.776 1.00 83.31 433 PRO A N 1
ATOM 3121 C CA . PRO A 1 433 ? 12.523 -9.734 8.815 1.00 83.31 433 PRO A CA 1
ATOM 3122 C C . PRO A 1 433 ? 13.505 -9.326 9.926 1.00 83.31 433 PRO A C 1
ATOM 3124 O O . PRO A 1 433 ? 14.597 -8.855 9.619 1.00 83.31 433 PRO A O 1
ATOM 3127 N N . PRO A 1 434 ? 13.158 -9.510 11.213 1.00 78.25 434 PRO A N 1
ATOM 3128 C CA . PRO A 1 434 ? 13.993 -9.051 12.326 1.00 78.25 434 PRO A CA 1
ATOM 3129 C C . PRO A 1 434 ? 15.169 -9.986 12.663 1.00 78.25 434 PRO A C 1
ATOM 3131 O O . PRO A 1 434 ? 16.041 -9.604 13.436 1.00 78.25 434 PRO A O 1
ATOM 3134 N N . GLY A 1 435 ? 15.168 -11.224 12.159 1.00 83.06 435 GLY A N 1
ATOM 3135 C CA . GLY A 1 435 ? 16.171 -12.241 12.478 1.00 83.06 435 GLY A CA 1
ATOM 3136 C C . GLY A 1 435 ? 17.114 -12.547 11.319 1.00 83.06 435 GLY A C 1
ATOM 3137 O O . GLY A 1 435 ? 16.999 -11.986 10.230 1.00 83.06 435 GLY A O 1
ATOM 3138 N N . LEU A 1 436 ? 18.028 -13.494 11.548 1.00 85.38 436 LEU A N 1
ATOM 3139 C CA . LEU A 1 436 ? 18.925 -13.990 10.504 1.00 85.38 436 LEU A CA 1
ATOM 3140 C C . LEU A 1 436 ? 18.129 -14.511 9.303 1.00 85.38 436 LEU A C 1
ATOM 3142 O O . LEU A 1 436 ? 17.045 -15.072 9.457 1.00 85.38 436 LEU A O 1
ATOM 3146 N N . LEU A 1 437 ? 18.691 -14.327 8.114 1.00 90.88 437 LEU A N 1
ATOM 3147 C CA . LEU A 1 437 ? 18.121 -14.769 6.847 1.00 90.88 437 LEU A CA 1
ATOM 3148 C C . LEU A 1 437 ? 18.989 -15.869 6.219 1.00 90.88 437 LEU A C 1
ATOM 3150 O O . LEU A 1 437 ? 20.147 -16.027 6.615 1.00 90.88 437 LEU A O 1
ATOM 3154 N N . PRO A 1 438 ? 18.446 -16.647 5.261 1.00 86.94 438 PRO A N 1
ATOM 3155 C CA . PRO A 1 438 ? 19.223 -17.615 4.489 1.00 86.94 438 PRO A CA 1
ATOM 3156 C C . PRO A 1 438 ? 20.465 -16.987 3.863 1.00 86.94 438 PRO A C 1
ATOM 3158 O O . PRO A 1 438 ? 20.493 -15.795 3.582 1.00 86.94 438 PRO A O 1
ATOM 3161 N N . HIS A 1 439 ? 21.482 -17.795 3.574 1.00 81.56 439 HIS A N 1
ATOM 3162 C CA . HIS A 1 439 ? 22.771 -17.265 3.117 1.00 81.56 439 HIS A CA 1
ATOM 3163 C C . HIS A 1 439 ? 22.702 -16.574 1.741 1.00 81.56 439 HIS A C 1
ATOM 3165 O O . HIS A 1 439 ? 23.447 -15.636 1.468 1.00 81.56 439 HIS A O 1
ATOM 3171 N N . ARG A 1 440 ? 21.807 -17.038 0.859 1.00 87.75 440 ARG A N 1
ATOM 3172 C CA . ARG A 1 440 ? 21.560 -16.453 -0.465 1.00 87.75 440 ARG A CA 1
ATOM 3173 C C . ARG A 1 440 ? 20.091 -16.099 -0.579 1.00 87.75 440 ARG A C 1
ATOM 3175 O O . ARG A 1 440 ? 19.250 -16.997 -0.631 1.00 87.75 440 ARG A O 1
ATOM 3182 N N . TYR A 1 441 ? 19.788 -14.809 -0.641 1.00 91.44 441 TYR A N 1
ATOM 3183 C CA . TYR A 1 441 ? 18.418 -14.338 -0.762 1.00 91.44 441 TYR A CA 1
ATOM 3184 C C . TYR A 1 441 ? 18.305 -13.068 -1.605 1.00 91.44 441 TYR A C 1
ATOM 3186 O O . TYR A 1 441 ? 19.233 -12.268 -1.684 1.00 91.44 441 TYR A O 1
ATOM 3194 N N . LEU A 1 442 ? 17.132 -12.888 -2.203 1.00 84.31 442 LEU A N 1
ATOM 3195 C CA . LEU A 1 442 ? 16.617 -11.616 -2.684 1.00 84.31 442 LEU A CA 1
ATOM 3196 C C . LEU A 1 442 ? 15.448 -11.225 -1.781 1.00 84.31 442 LEU A C 1
ATOM 3198 O O . LEU A 1 442 ? 14.455 -11.951 -1.721 1.00 84.31 442 LEU A O 1
ATOM 3202 N N . LEU A 1 443 ? 15.570 -10.103 -1.075 1.00 86.00 443 LEU A N 1
ATOM 3203 C CA . LEU A 1 443 ? 14.489 -9.548 -0.267 1.00 86.00 443 LEU A CA 1
ATOM 3204 C C . LEU A 1 443 ? 13.669 -8.576 -1.117 1.00 86.00 443 LEU A C 1
ATOM 3206 O O . LEU A 1 443 ? 14.200 -7.603 -1.642 1.00 86.00 443 LEU A O 1
ATOM 3210 N N . VAL A 1 444 ? 12.374 -8.848 -1.228 1.00 81.38 444 VAL A N 1
ATOM 3211 C CA . VAL A 1 444 ? 11.385 -8.002 -1.892 1.00 81.38 444 VAL A CA 1
ATOM 3212 C C . VAL A 1 444 ? 10.482 -7.427 -0.806 1.00 81.38 444 VAL A C 1
ATOM 3214 O O . VAL A 1 444 ? 9.693 -8.153 -0.193 1.00 81.38 444 VAL A O 1
ATOM 3217 N N . LEU A 1 445 ? 10.645 -6.134 -0.529 1.00 80.56 445 LEU A N 1
ATOM 3218 C CA . LEU A 1 445 ? 9.777 -5.409 0.392 1.00 80.56 445 LEU A CA 1
ATOM 3219 C C . LEU A 1 445 ? 8.572 -4.893 -0.378 1.00 80.56 445 LEU A C 1
ATOM 3221 O O . LEU A 1 445 ? 8.697 -3.960 -1.163 1.00 80.56 445 LEU A O 1
ATOM 3225 N N . ASP A 1 446 ? 7.434 -5.549 -0.192 1.00 70.00 446 ASP A N 1
ATOM 3226 C CA . ASP A 1 446 ? 6.254 -5.311 -1.016 1.00 70.00 446 ASP A CA 1
ATOM 3227 C C . ASP A 1 446 ? 4.964 -5.664 -0.263 1.00 70.00 446 ASP A C 1
ATOM 3229 O O . ASP A 1 446 ? 4.952 -6.521 0.633 1.00 70.00 446 ASP A O 1
ATOM 3233 N N . ARG A 1 447 ? 3.873 -4.980 -0.609 1.00 72.56 447 ARG A N 1
ATOM 3234 C CA . ARG A 1 447 ? 2.555 -5.103 0.021 1.00 72.56 447 ARG A CA 1
ATOM 3235 C C . ARG A 1 447 ? 1.509 -5.281 -1.071 1.00 72.56 447 ARG A C 1
ATOM 3237 O O . ARG A 1 447 ? 1.446 -4.496 -2.002 1.00 72.56 447 ARG A O 1
ATOM 3244 N N . GLY A 1 448 ? 0.683 -6.315 -0.928 1.00 67.25 448 GLY A N 1
ATOM 3245 C CA . GLY A 1 448 ? -0.390 -6.586 -1.880 1.00 67.25 448 GLY A CA 1
ATOM 3246 C C . GLY A 1 448 ? -1.508 -5.531 -1.849 1.00 67.25 448 GLY A C 1
ATOM 3247 O O . GLY A 1 448 ? -1.501 -4.652 -0.983 1.00 67.25 448 GLY A O 1
ATOM 3248 N N . PRO A 1 449 ? -2.520 -5.676 -2.723 1.00 70.69 449 PRO A N 1
ATOM 3249 C CA . PRO A 1 449 ? -2.809 -6.873 -3.521 1.00 70.69 449 PRO A CA 1
ATOM 3250 C C . PRO A 1 449 ? -1.824 -7.101 -4.676 1.00 70.69 449 PRO A C 1
ATOM 3252 O O . PRO A 1 449 ? -1.310 -6.156 -5.259 1.00 70.69 449 PRO A O 1
ATOM 3255 N N . PHE A 1 450 ? -1.562 -8.368 -5.007 1.00 79.44 450 PHE A N 1
ATOM 3256 C CA . PHE A 1 450 ? -0.657 -8.743 -6.103 1.00 79.44 450 PHE A CA 1
ATOM 3257 C C . PHE A 1 450 ? -1.439 -9.172 -7.352 1.00 79.44 450 PHE A C 1
ATOM 3259 O O . PHE A 1 450 ? -2.479 -9.823 -7.237 1.00 79.44 450 PHE A O 1
ATOM 3266 N N . GLY A 1 451 ? -0.926 -8.854 -8.544 1.00 80.81 451 GLY A N 1
ATOM 3267 C CA . GLY A 1 451 ? -1.487 -9.307 -9.821 1.00 80.81 451 GLY A CA 1
ATOM 3268 C C . GLY A 1 451 ? -1.011 -10.710 -10.212 1.00 80.81 451 GLY A C 1
ATOM 3269 O O . GLY A 1 451 ? 0.111 -11.105 -9.920 1.00 80.81 451 GLY A O 1
ATOM 3270 N N . ILE A 1 452 ? -1.837 -11.493 -10.911 1.00 84.44 452 ILE A N 1
ATOM 3271 C CA . ILE A 1 452 ? -1.455 -12.865 -11.313 1.00 84.44 452 ILE A CA 1
ATOM 3272 C C . ILE A 1 452 ? -0.254 -12.848 -12.275 1.00 84.44 452 ILE A C 1
ATOM 3274 O O . ILE A 1 452 ? 0.684 -13.622 -12.099 1.00 84.44 452 ILE A O 1
ATOM 3278 N N . GLU A 1 453 ? -0.241 -11.940 -13.256 1.00 81.94 453 GLU A N 1
ATOM 3279 C CA . GLU A 1 453 ? 0.857 -11.846 -14.231 1.00 81.94 453 GLU A CA 1
ATOM 3280 C C . GLU A 1 453 ? 2.170 -11.359 -13.609 1.00 81.94 453 GLU A C 1
ATOM 3282 O O . GLU A 1 453 ? 3.246 -11.857 -13.959 1.00 81.94 453 GLU A O 1
ATOM 3287 N N . SER A 1 454 ? 2.105 -10.438 -12.640 1.00 79.75 454 SER A N 1
ATOM 3288 C CA . SER A 1 454 ? 3.293 -10.005 -11.898 1.00 79.75 454 SER A CA 1
ATOM 3289 C C . SER A 1 454 ? 3.866 -11.158 -11.076 1.00 79.75 454 SER A C 1
ATOM 3291 O O . SER A 1 454 ? 5.075 -11.383 -11.104 1.00 79.75 454 SER A O 1
ATOM 3293 N N . GLU A 1 455 ? 3.009 -11.955 -10.428 1.00 90.12 455 GLU A N 1
ATOM 3294 C CA . GLU A 1 455 ? 3.432 -13.143 -9.682 1.00 90.12 455 GLU A CA 1
ATOM 3295 C C . GLU A 1 455 ? 4.052 -14.204 -10.596 1.00 90.12 455 GLU A C 1
ATOM 3297 O O . GLU A 1 455 ? 5.123 -14.731 -10.289 1.00 90.12 455 GLU A O 1
ATOM 3302 N N . ARG A 1 456 ? 3.437 -14.479 -11.755 1.00 89.56 456 ARG A N 1
ATOM 3303 C CA . ARG A 1 456 ? 3.988 -15.405 -12.758 1.00 89.56 456 ARG A CA 1
ATOM 3304 C C . ARG A 1 456 ? 5.353 -14.944 -13.254 1.00 89.56 456 ARG A C 1
ATOM 3306 O O . ARG A 1 456 ? 6.283 -15.751 -13.341 1.00 89.56 456 ARG A O 1
ATOM 3313 N N . THR A 1 457 ? 5.490 -13.653 -13.549 1.00 85.12 457 THR A N 1
ATOM 3314 C CA . THR A 1 457 ? 6.747 -13.055 -14.011 1.00 85.12 457 THR A CA 1
ATOM 3315 C C . THR A 1 457 ? 7.823 -13.154 -12.938 1.00 85.12 457 THR A C 1
ATOM 3317 O O . THR A 1 457 ? 8.938 -13.589 -13.230 1.00 85.12 457 THR A O 1
ATOM 3320 N N . LEU A 1 458 ? 7.492 -12.819 -11.689 1.00 84.56 458 LEU A N 1
ATOM 3321 C CA . LEU A 1 458 ? 8.405 -12.905 -10.554 1.00 84.56 458 LEU A CA 1
ATOM 3322 C C . LEU A 1 458 ? 8.881 -14.349 -10.343 1.00 84.56 458 LEU A C 1
ATOM 3324 O O . LEU A 1 458 ? 10.085 -14.612 -10.308 1.00 84.56 458 LEU A O 1
ATOM 3328 N N . MET A 1 459 ? 7.949 -15.304 -10.284 1.00 96.06 459 MET A N 1
ATOM 3329 C CA . MET A 1 459 ? 8.269 -16.720 -10.111 1.00 96.06 459 MET A CA 1
ATOM 3330 C C . MET A 1 459 ? 9.125 -17.261 -11.264 1.00 96.06 459 MET A C 1
ATOM 3332 O O . MET A 1 459 ? 10.136 -17.924 -11.026 1.00 96.06 459 MET A O 1
ATOM 3336 N N . SER A 1 460 ? 8.784 -16.927 -12.510 1.00 90.69 460 SER A N 1
ATOM 3337 C CA . SER A 1 460 ? 9.503 -17.402 -13.700 1.00 90.69 460 SER A CA 1
ATOM 3338 C C . SER A 1 460 ? 10.901 -16.794 -13.814 1.00 90.69 460 SER A C 1
ATOM 3340 O O . SER A 1 460 ? 11.885 -17.522 -13.966 1.00 90.69 460 SER A O 1
ATOM 3342 N N . ARG A 1 461 ? 11.026 -15.466 -13.668 1.00 88.94 461 ARG A N 1
ATOM 3343 C CA . ARG A 1 461 ? 12.305 -14.735 -13.737 1.00 88.94 461 ARG A CA 1
ATOM 3344 C C . ARG A 1 461 ? 13.298 -15.251 -12.702 1.00 88.94 461 ARG A C 1
ATOM 3346 O O . ARG A 1 461 ? 14.479 -15.436 -13.001 1.00 88.94 461 ARG A O 1
ATOM 3353 N N . HIS A 1 462 ? 12.814 -15.526 -11.493 1.00 87.44 462 HIS A N 1
ATOM 3354 C CA . HIS A 1 462 ? 13.639 -16.050 -10.411 1.00 87.44 462 HIS A CA 1
ATOM 3355 C C . HIS A 1 462 ? 13.711 -17.579 -10.386 1.00 87.44 462 HIS A C 1
ATOM 3357 O O . HIS A 1 462 ? 14.408 -18.121 -9.523 1.00 87.44 462 HIS A O 1
ATOM 3363 N N . ARG A 1 463 ? 13.114 -18.264 -11.374 1.00 94.88 463 ARG A N 1
ATOM 3364 C CA . ARG A 1 463 ? 13.103 -19.728 -11.520 1.00 94.88 463 ARG A CA 1
ATOM 3365 C C . ARG A 1 463 ? 12.701 -20.410 -10.211 1.00 94.88 463 ARG A C 1
ATOM 3367 O O . ARG A 1 463 ? 13.426 -21.269 -9.718 1.00 94.88 463 ARG A O 1
ATOM 3374 N N . ILE A 1 464 ? 11.613 -19.937 -9.612 1.00 97.94 464 ILE A N 1
ATOM 3375 C CA . ILE A 1 464 ? 11.108 -20.447 -8.341 1.00 97.94 464 ILE A CA 1
ATOM 3376 C C . ILE A 1 464 ? 10.680 -21.903 -8.520 1.00 97.94 464 ILE A C 1
ATOM 3378 O O . ILE A 1 464 ? 9.954 -22.224 -9.457 1.00 97.94 464 ILE A O 1
ATOM 3382 N N . ASP A 1 465 ? 11.150 -22.779 -7.633 1.00 98.19 465 ASP A N 1
ATOM 3383 C CA . ASP A 1 465 ? 10.851 -24.217 -7.671 1.00 98.19 465 ASP A CA 1
ATOM 3384 C C . ASP A 1 465 ? 9.900 -24.673 -6.556 1.00 98.19 465 ASP A C 1
ATOM 3386 O O . ASP A 1 465 ? 9.392 -25.792 -6.612 1.00 98.19 465 ASP A O 1
ATOM 3390 N N . VAL A 1 466 ? 9.614 -23.803 -5.582 1.00 98.69 466 VAL A N 1
ATOM 3391 C CA . VAL A 1 466 ? 8.587 -24.003 -4.556 1.00 98.69 466 VAL A CA 1
ATOM 3392 C C . VAL A 1 466 ? 8.105 -22.664 -4.001 1.00 98.69 466 VAL A C 1
ATOM 3394 O O . VAL A 1 466 ? 8.902 -21.768 -3.715 1.00 98.69 466 VAL A O 1
ATOM 3397 N N . LEU A 1 467 ? 6.797 -22.530 -3.803 1.00 98.56 467 LEU A N 1
ATOM 3398 C CA . LEU A 1 467 ? 6.212 -21.448 -3.013 1.00 98.56 467 LEU A CA 1
ATOM 3399 C C . LEU A 1 467 ? 6.010 -21.937 -1.579 1.00 98.56 467 LEU A C 1
ATOM 3401 O O . LEU A 1 467 ? 5.381 -22.966 -1.366 1.00 98.56 467 LEU A O 1
ATOM 3405 N N . VAL A 1 468 ? 6.478 -21.185 -0.589 1.00 98.44 468 VAL A N 1
ATOM 3406 C CA . VAL A 1 468 ? 6.169 -21.422 0.824 1.00 98.44 468 VAL A CA 1
ATOM 3407 C C . VAL A 1 468 ? 5.261 -20.308 1.314 1.00 98.44 468 VAL A C 1
ATOM 3409 O O . VAL A 1 468 ? 5.628 -19.127 1.273 1.00 98.44 468 VAL A O 1
ATOM 3412 N N . THR A 1 469 ? 4.071 -20.665 1.783 1.00 96.81 469 THR A N 1
ATOM 3413 C CA . THR A 1 469 ? 3.075 -19.688 2.223 1.00 96.81 469 THR A CA 1
ATOM 3414 C C . THR A 1 469 ? 2.260 -20.190 3.404 1.00 96.81 469 THR A C 1
ATOM 3416 O O . THR A 1 469 ? 2.241 -21.377 3.710 1.00 96.81 469 THR A O 1
ATOM 3419 N N . ARG A 1 470 ? 1.607 -19.261 4.099 1.00 95.19 470 ARG A N 1
ATOM 3420 C CA . ARG A 1 470 ? 0.719 -19.540 5.231 1.00 95.19 470 ARG A CA 1
ATOM 3421 C C . ARG A 1 470 ? -0.713 -19.602 4.735 1.00 95.19 470 ARG A C 1
ATOM 3423 O O . ARG A 1 470 ? -1.094 -18.711 3.986 1.00 95.19 470 ARG A O 1
ATOM 3430 N N . ASN A 1 471 ? -1.522 -20.555 5.200 1.00 94.75 471 ASN A N 1
ATOM 3431 C CA . ASN A 1 471 ? -2.935 -20.656 4.819 1.00 94.75 471 ASN A CA 1
ATOM 3432 C C . ASN A 1 471 ? -3.790 -19.563 5.489 1.00 94.75 471 ASN A C 1
ATOM 3434 O O . ASN A 1 471 ? -4.597 -19.810 6.392 1.00 94.75 471 ASN A O 1
ATOM 3438 N N . THR A 1 472 ? -3.573 -18.309 5.099 1.00 91.00 472 THR A N 1
ATOM 3439 C CA . THR A 1 472 ? -4.244 -17.155 5.696 1.00 91.00 472 THR A CA 1
ATOM 3440 C C . THR A 1 472 ? -5.675 -17.016 5.192 1.00 91.00 472 THR A C 1
ATOM 3442 O O . THR A 1 472 ? -6.489 -16.432 5.900 1.00 91.00 472 THR A O 1
ATOM 3445 N N . GLY A 1 473 ? -6.021 -17.544 4.012 1.00 89.50 473 GLY A N 1
ATOM 3446 C CA . GLY A 1 473 ? -7.336 -17.348 3.388 1.00 89.50 473 GLY A CA 1
ATOM 3447 C C . GLY A 1 473 ? -7.569 -15.931 2.840 1.00 89.50 473 GLY A C 1
ATOM 3448 O O . GLY A 1 473 ? -8.708 -15.560 2.582 1.00 89.50 473 GLY A O 1
ATOM 3449 N N . ALA A 1 474 ? -6.524 -15.102 2.732 1.00 86.44 474 ALA A N 1
ATOM 3450 C CA . ALA A 1 474 ? -6.646 -13.706 2.306 1.00 86.44 474 ALA A CA 1
ATOM 3451 C C . ALA A 1 474 ? -6.841 -13.571 0.784 1.00 86.44 474 ALA A C 1
ATOM 3453 O O . ALA A 1 474 ? -6.114 -14.167 -0.005 1.00 86.44 474 ALA A O 1
ATOM 3454 N N . GLN A 1 475 ? -7.762 -12.725 0.327 1.00 81.69 475 GLN A N 1
ATOM 3455 C CA . GLN A 1 475 ? -7.926 -12.507 -1.120 1.00 81.69 475 GLN A CA 1
ATOM 3456 C C . GLN A 1 475 ? -6.736 -11.759 -1.740 1.00 81.69 475 GLN A C 1
ATOM 3458 O O . GLN A 1 475 ? -6.352 -12.032 -2.873 1.00 81.69 475 GLN A O 1
ATOM 3463 N N . SER A 1 476 ? -6.076 -10.887 -0.974 1.00 72.62 476 SER A N 1
ATOM 3464 C CA . SER A 1 476 ? -4.943 -10.075 -1.442 1.00 72.62 476 SER A CA 1
ATOM 3465 C C . SER A 1 476 ? -3.712 -10.880 -1.878 1.00 72.62 476 SER A C 1
ATOM 3467 O O . SER A 1 476 ? -2.884 -10.363 -2.626 1.00 72.62 476 SER A O 1
ATOM 3469 N N . THR A 1 477 ? -3.585 -12.141 -1.451 1.00 80.50 477 THR A N 1
ATOM 3470 C CA 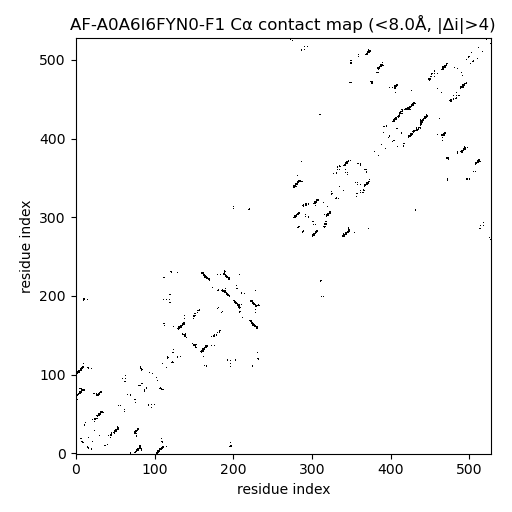. THR A 1 477 ? -2.463 -13.023 -1.816 1.00 80.50 477 THR A CA 1
ATOM 3471 C C . THR A 1 477 ? -2.890 -14.236 -2.643 1.00 80.50 477 THR A C 1
ATOM 3473 O O . THR A 1 477 ? -2.075 -15.123 -2.891 1.00 80.50 477 THR A O 1
ATOM 3476 N N . VAL A 1 478 ? -4.148 -14.295 -3.104 1.00 87.06 478 VAL A N 1
ATOM 3477 C CA . VAL A 1 478 ? -4.641 -15.419 -3.925 1.00 87.06 478 VAL A CA 1
ATOM 3478 C C . VAL A 1 478 ? -3.921 -15.502 -5.276 1.00 87.06 478 VAL A C 1
ATOM 3480 O O . VAL A 1 478 ? -3.720 -16.591 -5.810 1.00 87.06 478 VAL A O 1
ATOM 3483 N N . ALA A 1 479 ? -3.470 -14.361 -5.807 1.00 89.56 479 ALA A N 1
ATOM 3484 C CA . ALA A 1 479 ? -2.730 -14.295 -7.063 1.00 89.56 479 ALA A CA 1
ATOM 3485 C C . ALA A 1 479 ? -1.431 -15.112 -7.029 1.00 89.56 479 ALA A C 1
ATOM 3487 O O . ALA A 1 479 ? -1.087 -15.749 -8.020 1.00 89.56 479 ALA A O 1
ATOM 3488 N N . THR A 1 480 ? -0.761 -15.169 -5.874 1.00 92.62 480 THR A N 1
ATOM 3489 C CA . THR A 1 480 ? 0.453 -15.971 -5.672 1.00 92.62 480 THR A CA 1
ATOM 3490 C C . THR A 1 480 ? 0.166 -17.464 -5.826 1.00 92.62 480 THR A C 1
ATOM 3492 O O . THR A 1 480 ? 0.939 -18.181 -6.456 1.00 92.62 480 THR A O 1
ATOM 3495 N N . LEU A 1 481 ? -0.965 -17.939 -5.291 1.00 95.44 481 LEU A N 1
ATOM 3496 C CA . LEU A 1 481 ? -1.379 -19.341 -5.412 1.00 95.44 481 LEU A CA 1
ATOM 3497 C C . LEU A 1 481 ? -1.759 -19.691 -6.851 1.00 95.44 481 LEU A C 1
ATOM 3499 O O . LEU A 1 481 ? -1.328 -20.720 -7.364 1.00 95.44 481 LEU A O 1
ATOM 3503 N N . ARG A 1 482 ? -2.502 -18.802 -7.522 1.00 94.81 482 ARG A N 1
ATOM 3504 C CA . ARG A 1 482 ? -2.865 -18.976 -8.935 1.00 94.81 482 ARG A CA 1
ATOM 3505 C C . ARG A 1 482 ? -1.624 -19.037 -9.824 1.00 94.81 482 ARG A C 1
ATOM 3507 O O . ARG A 1 482 ? -1.465 -19.996 -10.565 1.00 94.81 482 ARG A O 1
ATOM 3514 N N . ALA A 1 483 ? -0.689 -18.101 -9.663 1.00 95.56 483 ALA A N 1
ATOM 3515 C CA . ALA A 1 483 ? 0.566 -18.114 -10.411 1.00 95.56 483 ALA A CA 1
ATOM 3516 C C . ALA A 1 483 ? 1.379 -19.401 -10.186 1.00 95.56 483 ALA A C 1
ATOM 3518 O O . ALA A 1 483 ? 1.906 -19.966 -11.145 1.00 95.56 483 ALA A O 1
ATOM 3519 N N . ALA A 1 484 ? 1.442 -19.901 -8.946 1.00 97.19 484 ALA A N 1
ATOM 3520 C CA . ALA A 1 484 ? 2.106 -21.169 -8.653 1.00 97.19 484 ALA A CA 1
ATOM 3521 C C . ALA A 1 484 ? 1.432 -22.347 -9.376 1.00 97.19 484 ALA A C 1
ATOM 3523 O O . ALA A 1 484 ? 2.124 -23.165 -9.984 1.00 97.19 484 ALA A O 1
ATOM 3524 N N . ARG A 1 485 ? 0.096 -22.405 -9.378 1.00 96.88 485 ARG A N 1
ATOM 3525 C CA . ARG A 1 485 ? -0.685 -23.415 -10.109 1.00 96.88 485 ARG A CA 1
ATOM 3526 C C . ARG A 1 485 ? -0.411 -23.388 -11.606 1.00 96.88 485 ARG A C 1
ATOM 3528 O O . ARG A 1 485 ? -0.118 -24.426 -12.197 1.00 96.88 485 ARG A O 1
ATOM 3535 N N . ASP A 1 486 ? -0.447 -22.202 -12.200 1.00 96.44 486 ASP A N 1
ATOM 3536 C CA . ASP A 1 486 ? -0.246 -22.008 -13.637 1.00 96.44 486 ASP A CA 1
ATOM 3537 C C . ASP A 1 486 ? 1.149 -22.451 -14.087 1.00 96.44 486 ASP A C 1
ATOM 3539 O O . ASP A 1 486 ? 1.315 -23.086 -15.128 1.00 96.44 486 ASP A O 1
ATOM 3543 N N . LEU A 1 487 ? 2.154 -22.175 -13.253 1.00 96.75 487 LEU A N 1
ATOM 3544 C CA . LEU A 1 487 ? 3.539 -22.590 -13.464 1.00 96.75 487 LEU A CA 1
ATOM 3545 C C . LEU A 1 487 ? 3.820 -24.022 -12.979 1.00 96.75 487 LEU A C 1
ATOM 3547 O O . LEU A 1 487 ? 4.945 -24.506 -13.108 1.00 96.75 487 LEU A O 1
ATOM 3551 N N . ARG A 1 488 ? 2.812 -24.717 -12.430 1.00 97.25 488 ARG A N 1
ATOM 3552 C CA . ARG A 1 488 ? 2.912 -26.057 -11.821 1.00 97.25 488 ARG A CA 1
ATOM 3553 C C . ARG A 1 488 ? 3.971 -26.152 -10.714 1.00 97.25 488 ARG A C 1
ATOM 3555 O O . ARG A 1 488 ? 4.539 -27.229 -10.484 1.00 97.25 488 ARG A O 1
ATOM 3562 N N . ILE A 1 489 ? 4.220 -25.038 -10.032 1.00 98.44 489 ILE A N 1
ATOM 3563 C CA . ILE A 1 489 ? 5.130 -24.920 -8.894 1.00 98.44 489 ILE A CA 1
ATOM 3564 C C . ILE A 1 489 ? 4.437 -25.517 -7.657 1.00 98.44 489 ILE A C 1
ATOM 3566 O O . ILE A 1 489 ? 3.299 -25.150 -7.358 1.00 98.44 489 ILE A O 1
ATOM 3570 N N . PRO A 1 490 ? 5.083 -26.442 -6.923 1.00 98.44 490 PRO A N 1
ATOM 3571 C CA . PRO A 1 490 ? 4.541 -26.954 -5.673 1.00 98.44 490 PRO A CA 1
ATOM 3572 C C . PRO A 1 490 ? 4.433 -25.853 -4.615 1.00 98.44 490 PRO A C 1
ATOM 3574 O O . PRO A 1 490 ? 5.290 -24.973 -4.512 1.00 98.44 490 PRO A O 1
ATOM 3577 N N . VAL A 1 491 ? 3.388 -25.935 -3.796 1.00 98.62 491 VAL A N 1
ATOM 3578 C CA . VAL A 1 491 ? 3.126 -24.987 -2.711 1.00 98.62 491 VAL A CA 1
ATOM 3579 C C . VAL A 1 491 ? 3.266 -25.710 -1.380 1.00 98.62 491 VAL A C 1
ATOM 3581 O O . VAL A 1 491 ? 2.437 -26.544 -1.033 1.00 98.62 491 VAL A O 1
ATOM 3584 N N . VAL A 1 492 ? 4.297 -25.387 -0.607 1.00 98.62 492 VAL A N 1
ATOM 3585 C CA . VAL A 1 492 ? 4.377 -25.784 0.800 1.00 98.62 492 VAL A CA 1
ATOM 3586 C C . VAL A 1 492 ? 3.444 -24.870 1.586 1.00 98.62 492 VAL A C 1
ATOM 3588 O O . VAL A 1 492 ? 3.724 -23.683 1.778 1.00 98.62 492 VAL A O 1
ATOM 3591 N N . MET A 1 493 ? 2.307 -25.429 1.989 1.00 97.81 493 MET A N 1
ATOM 3592 C CA . MET A 1 493 ? 1.236 -24.711 2.663 1.00 97.81 493 MET A CA 1
ATOM 3593 C C . MET A 1 493 ? 1.354 -24.928 4.168 1.00 97.81 493 MET A C 1
ATOM 3595 O O . MET A 1 493 ? 1.142 -26.034 4.657 1.00 97.81 493 MET A O 1
ATOM 3599 N N . VAL A 1 494 ? 1.697 -23.873 4.903 1.00 97.25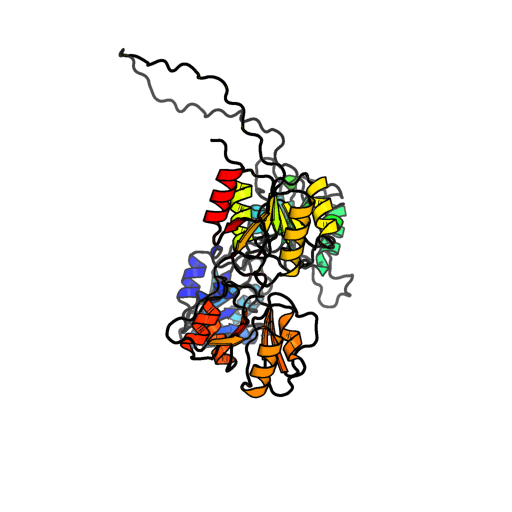 494 VAL A N 1
ATOM 3600 C CA . VAL A 1 494 ? 1.724 -23.901 6.367 1.00 97.25 494 VAL A CA 1
ATOM 3601 C C . VAL A 1 494 ? 0.293 -23.794 6.880 1.00 97.25 494 VAL A C 1
ATOM 3603 O O . VAL A 1 494 ? -0.387 -22.790 6.635 1.00 97.25 494 VAL A O 1
ATOM 360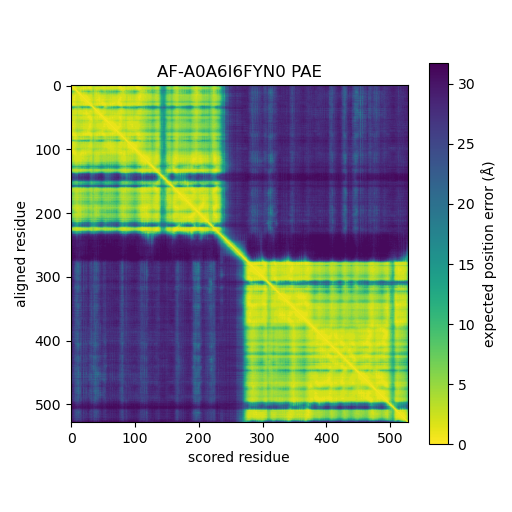6 N N . ASP A 1 495 ? -0.151 -24.825 7.590 1.00 94.44 495 ASP A N 1
ATOM 3607 C CA . ASP A 1 495 ? -1.487 -24.903 8.164 1.00 94.44 495 ASP A CA 1
ATOM 3608 C C . ASP A 1 495 ? -1.704 -23.846 9.250 1.00 94.44 495 ASP A C 1
ATOM 3610 O O . ASP A 1 495 ? -0.776 -23.344 9.891 1.00 94.44 495 ASP A O 1
ATOM 3614 N N . ARG A 1 496 ? -2.973 -23.482 9.460 1.00 90.50 496 ARG A N 1
ATOM 3615 C CA . ARG A 1 496 ? -3.339 -22.574 10.550 1.00 90.50 496 ARG A CA 1
ATOM 3616 C C . ARG A 1 496 ? -3.043 -23.238 11.901 1.00 90.50 496 ARG A C 1
ATOM 3618 O O . ARG A 1 496 ? -3.328 -24.429 12.052 1.00 90.50 496 ARG A O 1
ATOM 3625 N N . PRO A 1 497 ? -2.573 -22.476 12.903 1.00 84.75 497 PRO A N 1
ATOM 3626 C CA . PRO A 1 497 ? -2.405 -22.984 14.258 1.00 84.75 497 PRO A CA 1
ATOM 3627 C C . PRO A 1 497 ? -3.698 -23.623 14.784 1.00 84.75 497 PRO A C 1
ATOM 3629 O O . PRO A 1 497 ? -4.803 -23.164 14.496 1.00 84.75 497 PRO A O 1
ATOM 3632 N N . SER A 1 498 ? -3.573 -24.681 15.582 1.00 69.94 498 SER A N 1
ATOM 3633 C CA . SER A 1 498 ? -4.709 -25.462 16.097 1.00 69.94 498 SER A CA 1
ATOM 3634 C C . SER A 1 498 ? -5.731 -24.627 16.884 1.00 69.94 498 SER A C 1
ATOM 3636 O O . SER A 1 498 ? -6.925 -24.899 16.788 1.00 69.94 498 SER A O 1
ATOM 3638 N N . GLY A 1 499 ? -5.291 -23.570 17.577 1.00 59.97 499 GLY A N 1
ATOM 3639 C CA . GLY A 1 499 ? -6.157 -22.622 18.295 1.00 59.97 499 GLY A CA 1
ATOM 3640 C C . GLY A 1 499 ? -6.979 -21.675 17.407 1.00 59.97 499 GLY A C 1
ATOM 3641 O O . GLY A 1 499 ? -7.843 -20.969 17.914 1.00 59.97 499 GLY A O 1
ATOM 3642 N N . SER A 1 500 ? -6.741 -21.667 16.094 1.00 55.22 500 SER A N 1
ATOM 3643 C CA . SER A 1 500 ? -7.445 -20.832 15.111 1.00 55.22 500 SER A CA 1
ATOM 3644 C C . SER A 1 500 ? -8.630 -21.559 14.454 1.00 55.22 500 SER A C 1
ATOM 3646 O O . SER A 1 500 ? -9.113 -21.115 13.413 1.00 55.22 500 SER A O 1
ATOM 3648 N N . ARG A 1 501 ? -9.059 -22.720 14.971 1.00 52.75 501 ARG A N 1
ATOM 3649 C CA . ARG A 1 501 ? -10.143 -23.527 14.383 1.00 52.75 501 ARG A CA 1
ATOM 3650 C C . ARG A 1 501 ? -11.527 -23.053 14.864 1.00 52.75 501 ARG A C 1
ATOM 3652 O O . ARG A 1 501 ? -11.688 -22.828 16.066 1.00 52.75 501 ARG A O 1
ATOM 3659 N N . PRO A 1 502 ? -12.534 -22.952 13.971 1.00 44.75 502 PRO A N 1
ATOM 3660 C CA . PRO A 1 502 ? -13.904 -22.618 14.363 1.00 44.75 502 PRO A CA 1
ATOM 3661 C C . PRO A 1 502 ? -14.418 -23.584 15.442 1.00 44.75 502 PRO A C 1
ATOM 3663 O O . PRO A 1 502 ? -14.330 -24.799 15.272 1.00 44.75 502 PRO A O 1
ATOM 3666 N N . GLY A 1 503 ? -14.930 -23.048 16.555 1.00 48.00 503 GLY A N 1
ATOM 3667 C CA . GLY A 1 503 ? -15.598 -23.826 17.608 1.00 48.00 503 GLY A CA 1
ATOM 3668 C C . GLY A 1 503 ? -14.760 -24.229 18.833 1.00 48.00 503 GLY A C 1
ATOM 3669 O O . GLY A 1 503 ? -15.316 -24.845 19.737 1.00 48.00 503 GLY A O 1
ATOM 3670 N N . GLN A 1 504 ? -13.464 -23.884 18.916 1.00 42.62 504 GLN A N 1
ATOM 3671 C CA . GLN A 1 504 ? -12.625 -24.188 20.100 1.00 42.62 504 GLN A CA 1
ATOM 3672 C C . GLN A 1 504 ? -12.294 -22.984 21.000 1.00 42.62 504 GLN A C 1
ATOM 3674 O O . GLN A 1 504 ? -11.868 -23.173 22.140 1.00 42.62 504 GLN A O 1
ATOM 3679 N N . THR A 1 505 ? -12.521 -21.749 20.551 1.00 43.50 505 THR A N 1
ATOM 3680 C CA . THR A 1 505 ? -12.351 -20.550 21.385 1.00 43.50 505 THR A CA 1
ATOM 3681 C C . THR A 1 505 ? -13.630 -20.305 22.184 1.00 43.50 505 THR A C 1
ATOM 3683 O O . THR A 1 505 ? -14.645 -19.890 21.632 1.00 43.50 505 THR A O 1
ATOM 3686 N N . GLY A 1 506 ? -13.611 -20.627 23.479 1.00 46.00 506 GLY A N 1
ATOM 3687 C CA . GLY A 1 506 ? -14.785 -20.551 24.350 1.00 46.00 506 GLY A CA 1
ATOM 3688 C C . GLY A 1 506 ? -15.548 -19.219 24.280 1.00 46.00 506 GLY A C 1
ATOM 3689 O O . GLY A 1 506 ? -14.944 -18.158 24.200 1.00 46.00 506 GLY A O 1
ATOM 3690 N N . ARG A 1 507 ? -16.884 -19.301 24.353 1.00 46.97 507 ARG A N 1
ATOM 3691 C CA . ARG A 1 507 ? -17.871 -18.208 24.526 1.00 46.97 507 ARG A CA 1
ATOM 3692 C C . ARG A 1 507 ? -17.832 -16.998 23.566 1.00 46.97 507 ARG A C 1
ATOM 3694 O O . ARG A 1 507 ? -18.697 -16.142 23.716 1.00 46.97 507 ARG A O 1
ATOM 3701 N N . GLY A 1 508 ? -16.907 -16.914 22.612 1.00 56.78 508 GLY A N 1
ATOM 3702 C CA . GLY A 1 508 ? -16.885 -15.870 21.582 1.00 56.78 508 GLY A CA 1
ATOM 3703 C C . GLY A 1 508 ? -17.614 -16.306 20.313 1.00 56.78 508 GLY A C 1
ATOM 3704 O O . GLY A 1 508 ? -17.412 -17.425 19.838 1.00 56.78 508 GLY A O 1
ATOM 3705 N N . ASP A 1 509 ? -18.432 -15.419 19.750 1.00 80.50 509 ASP A N 1
ATOM 3706 C CA . ASP A 1 509 ? -19.056 -15.655 18.447 1.00 80.50 509 ASP A CA 1
ATOM 3707 C C . ASP A 1 509 ? -17.968 -15.610 17.365 1.00 80.50 509 ASP A C 1
ATOM 3709 O O . ASP A 1 509 ? -17.081 -14.755 17.397 1.00 80.50 509 ASP A O 1
ATOM 3713 N N . THR A 1 510 ? -17.994 -16.547 16.417 1.00 89.44 510 THR A N 1
ATOM 3714 C CA . THR A 1 510 ? -17.086 -16.546 15.261 1.00 89.44 510 THR A CA 1
ATOM 3715 C C . THR A 1 510 ? -17.894 -16.358 13.993 1.00 89.44 510 THR A C 1
ATOM 3717 O O . THR A 1 510 ? -18.886 -17.050 13.781 1.00 89.44 510 THR A O 1
ATOM 3720 N N . VAL A 1 511 ? -17.437 -15.443 13.148 1.00 92.38 511 VAL A N 1
ATOM 3721 C CA . VAL A 1 511 ? -18.011 -15.153 11.835 1.00 92.38 511 VAL A CA 1
ATOM 3722 C C . VAL A 1 511 ? -16.937 -15.244 10.761 1.00 92.38 511 VAL A C 1
ATOM 3724 O O . VAL A 1 511 ? -15.746 -15.078 11.032 1.00 92.38 511 VAL A O 1
ATOM 3727 N N . HIS A 1 512 ? -17.345 -15.508 9.528 1.00 90.75 512 HIS A N 1
ATOM 3728 C CA . HIS A 1 512 ? -16.455 -15.825 8.413 1.00 90.75 512 HIS A CA 1
ATOM 3729 C C . HIS A 1 512 ? -16.357 -14.714 7.366 1.00 90.75 512 HIS A C 1
ATOM 3731 O O . HIS A 1 512 ? -15.577 -14.829 6.420 1.00 90.75 512 HIS A O 1
ATOM 3737 N N . SER A 1 513 ? -17.109 -13.627 7.540 1.00 89.38 513 SER A N 1
ATOM 3738 C CA . SER A 1 513 ? -17.116 -12.483 6.630 1.00 89.38 513 SER A CA 1
ATOM 3739 C C . SER A 1 513 ? -17.371 -11.160 7.355 1.00 89.38 513 SER A C 1
ATOM 3741 O O . SER A 1 513 ? -17.869 -11.125 8.482 1.00 89.38 513 SER A O 1
ATOM 3743 N N . VAL A 1 514 ? -17.043 -10.058 6.675 1.00 91.44 514 VAL A N 1
ATOM 3744 C CA . VAL A 1 514 ? -17.352 -8.692 7.131 1.00 91.44 514 VAL A CA 1
ATOM 3745 C C . VAL A 1 514 ? -18.868 -8.487 7.245 1.00 91.44 514 VAL A C 1
ATOM 3747 O O . VAL A 1 514 ? -19.326 -7.882 8.209 1.00 91.44 514 VAL A O 1
ATOM 3750 N N . ASP A 1 515 ? -19.654 -9.060 6.332 1.00 89.19 515 ASP A N 1
ATOM 3751 C CA . ASP A 1 515 ? -21.117 -8.927 6.331 1.00 89.19 515 ASP A CA 1
ATOM 3752 C C . ASP A 1 515 ? -21.771 -9.647 7.517 1.00 89.19 515 ASP A C 1
ATOM 3754 O O . ASP A 1 515 ? -22.752 -9.172 8.091 1.00 89.19 515 ASP A O 1
ATOM 3758 N N . GLU A 1 516 ? -21.238 -10.805 7.914 1.00 90.12 516 GLU A N 1
ATOM 3759 C CA . GLU A 1 516 ? -21.664 -11.493 9.136 1.00 90.12 516 GLU A CA 1
ATOM 3760 C C . GLU A 1 516 ? -21.291 -10.702 10.392 1.00 90.12 516 GLU A C 1
ATOM 3762 O O . GLU A 1 516 ? -22.103 -10.607 11.312 1.00 90.12 516 GLU A O 1
ATOM 3767 N N . ALA A 1 517 ? -20.104 -10.087 10.417 1.00 92.38 517 ALA A N 1
ATOM 3768 C CA . ALA A 1 517 ? -19.692 -9.216 11.516 1.00 92.38 517 ALA A CA 1
ATOM 3769 C C . ALA A 1 517 ? -20.590 -7.974 11.629 1.00 92.38 517 ALA A C 1
ATOM 3771 O O . ALA A 1 517 ? -21.020 -7.617 12.724 1.00 92.38 517 ALA A O 1
ATOM 3772 N N . ALA A 1 518 ? -20.943 -7.353 10.501 1.00 88.38 518 ALA A N 1
ATOM 3773 C CA . ALA A 1 518 ? -21.880 -6.236 10.461 1.00 88.38 518 ALA A CA 1
ATOM 3774 C C . ALA A 1 518 ? -23.272 -6.645 10.975 1.00 88.38 518 ALA A C 1
ATOM 3776 O O . ALA A 1 518 ? -23.854 -5.945 11.801 1.00 88.38 518 ALA A O 1
ATOM 3777 N N . ARG A 1 519 ? -23.788 -7.815 10.568 1.00 88.44 519 ARG A N 1
ATOM 3778 C CA . ARG A 1 519 ? -25.052 -8.359 11.099 1.00 88.44 519 ARG A CA 1
ATOM 3779 C C . ARG A 1 519 ? -24.994 -8.618 12.602 1.00 88.44 519 ARG A C 1
ATOM 3781 O O . ARG A 1 519 ? -25.963 -8.327 13.299 1.00 88.44 519 ARG A O 1
ATOM 3788 N N . TRP A 1 520 ? -23.870 -9.124 13.104 1.00 89.69 520 TRP A N 1
ATOM 3789 C CA . TRP A 1 520 ? -23.655 -9.304 14.539 1.00 89.69 520 TRP A CA 1
ATOM 3790 C C . TRP A 1 520 ? -23.701 -7.968 15.292 1.00 89.69 520 TRP A C 1
ATOM 3792 O O . TRP A 1 520 ? -24.364 -7.869 16.323 1.00 89.69 520 TRP A O 1
ATOM 3802 N N . LEU A 1 521 ? -23.067 -6.923 14.748 1.00 87.50 521 LEU A N 1
ATOM 3803 C CA . LEU A 1 521 ? -23.101 -5.573 15.318 1.00 87.50 521 LEU A CA 1
ATOM 3804 C C . LEU A 1 521 ? -24.516 -4.994 15.332 1.00 87.50 521 LEU A C 1
ATOM 3806 O O . LEU A 1 521 ? -24.938 -4.461 16.353 1.00 87.50 521 LEU A O 1
ATOM 3810 N N . VAL A 1 522 ? -25.273 -5.150 14.243 1.00 84.50 522 VAL A N 1
ATOM 3811 C CA . VAL A 1 522 ? -26.676 -4.712 14.170 1.00 84.50 522 VAL A CA 1
ATOM 3812 C C . VAL A 1 522 ? -27.544 -5.469 15.172 1.00 84.50 522 VAL A C 1
ATOM 3814 O O . VAL A 1 522 ? -28.326 -4.849 15.879 1.00 84.50 522 VAL A O 1
ATOM 3817 N N . HIS A 1 523 ? -27.394 -6.788 15.292 1.00 84.44 523 HIS A N 1
ATOM 3818 C CA . HIS A 1 523 ? -28.140 -7.563 16.286 1.00 84.44 523 HIS A CA 1
ATOM 3819 C C . HIS A 1 523 ? -27.807 -7.132 17.723 1.00 84.44 523 HIS A C 1
ATOM 3821 O O . HIS A 1 523 ? -28.652 -7.204 18.610 1.00 84.44 523 HIS A O 1
ATOM 3827 N N . ARG A 1 524 ? -26.564 -6.708 17.975 1.00 82.00 524 ARG A N 1
ATOM 3828 C CA . ARG A 1 524 ? -26.104 -6.372 19.324 1.00 82.00 524 ARG A CA 1
ATOM 3829 C C . ARG A 1 524 ? -26.360 -4.926 19.736 1.00 82.00 524 ARG A C 1
ATOM 3831 O O . ARG A 1 524 ? -26.602 -4.677 20.914 1.00 82.00 524 ARG A O 1
ATOM 3838 N N . PHE A 1 525 ? -26.265 -3.996 18.794 1.00 79.81 525 PHE A N 1
ATOM 3839 C CA . PHE A 1 525 ? -26.281 -2.555 19.050 1.00 79.81 525 PHE A CA 1
ATOM 3840 C C . PHE A 1 525 ? -27.326 -1.794 18.227 1.00 79.81 525 PHE A C 1
ATOM 3842 O O . PHE A 1 525 ? -27.519 -0.599 18.436 1.00 79.81 525 PHE A O 1
ATOM 3849 N N . GLY A 1 526 ? -27.994 -2.455 17.283 1.00 65.44 526 GLY A N 1
ATOM 3850 C CA . GLY A 1 526 ? -29.075 -1.862 16.509 1.00 65.44 526 GLY A CA 1
ATOM 3851 C C . GLY A 1 526 ? -30.325 -1.660 17.363 1.00 65.44 526 GLY A C 1
ATOM 3852 O O . GLY A 1 526 ? -30.698 -2.508 18.171 1.00 65.44 526 GLY A O 1
ATOM 3853 N N . SER A 1 527 ? -30.993 -0.526 17.162 1.00 54.62 527 SER A N 1
ATOM 3854 C CA . SER A 1 527 ? -32.334 -0.304 17.708 1.00 54.62 527 SER A CA 1
ATOM 3855 C C . SER A 1 527 ? -33.325 -1.171 16.923 1.00 54.62 527 SER A C 1
ATOM 3857 O O . SER A 1 527 ? -33.451 -0.971 15.716 1.00 54.62 527 SER A O 1
ATOM 3859 N N . HIS A 1 528 ? -34.030 -2.103 17.572 1.00 42.62 528 HIS A N 1
ATOM 3860 C CA . HIS A 1 528 ? -35.251 -2.697 17.004 1.00 42.62 528 HIS A CA 1
ATOM 3861 C C . HIS A 1 528 ? -36.331 -1.629 16.885 1.00 42.62 528 HIS A C 1
ATOM 3863 O O . HIS A 1 528 ? -36.573 -0.949 17.911 1.00 42.62 528 HIS A O 1
#

Mean predicted aligned error: 17.96 Å

Radius of gyration: 28.66 Å; Cα contacts (8 Å, |Δi|>4): 990; chains: 1; bounding box: 88×71×68 Å

Sequence (528 aa):
MTAMFVGVGTGDADLLTVRASRLLADCGTCLFEGVHGLHEVLSLCPPRARLVDTTGMPVSDVVAEIREASGRGDRVVRLIPGEPSMYRGVAQEVRALEAAGVGWQIVPGVPVVAAAAAALGIELAAPGGPGSVHIVRPSHEPGASPSDGERLPPLPTGGADLTVVPHVGPRQLAGVIRELVPAHGPECTVGIVVAPGREGEITVVGTLGDIADRMTGTDLPEDMVVCAGPALGSRRDDEGLDGGPAPVGSPSPESARGSVAPSVTPSASRMPAPTPGRILLLGGTEEARRLAELMVTAGLDVVTSLTGTPSRPRMPRGEVRIGGFGGPEDLARWLRESRASAVIDASDPFATGVSASATRAARETGTPLLRVLRPPWAPEDGDRWIPVADVDAASRLVRERFRRPMLTVGRGGPTAFAGDTRGSYLIRCAEPPPGLLPHRYLLVLDRGPFGIESERTLMSRHRIDVLVTRNTGAQSTVATLRAARDLRIPVVMVDRPSGSRPGQTGRGDTVHSVDEAARWLVHRFGSH

Secondary structure (DSSP, 8-state):
-EEEEEE-BTS-GGGS-HHHHHHHHT-SEEEES-STTTHHHHHTS-TTSEEEE-TT--HHHHHHHHHHHHHTT--EEEEESB-TTTSSSHHHHHHHHHHTT-EEEEE----HHHHHHHHHT--TT-TTS-S-EEE-PPP--TT--TTTTTPPPPPP-SSS-EEEEEEE-TTTHHHHHHHHHHHH-TTSEEEEEESTTSTT-EEEEEETTTHHHHHTT----S-EEEEESGGGT-S-S------PPP------------------PPPP--PPPPPPPPEEEE-SSHHHHHHHHHHHHTT--EEEEE-S--SS--PPSSEEEES--SSHHHHHHHHHHTT-SEEEE---TT-HHHHHHHHHHHHHHT--EEEE-PPPP---TT--EEEESSHHHHHHHHHHH-SSEEEESTTTGGGGGTT-SS--EEEEESS--SS---SSEEEEE--SPPPHHHHHHHHHHTT--EEEEE----GGGHHHHHHHHHTT--EEEEPPPGGGSTT-STT-EEESSHHHHHHHHHHHH---

Solvent-accessible surface area (backbone atoms only — not comparable to full-atom values): 29538 Å² total; per-residue (Å²): 113,59,39,35,40,27,9,38,4,56,33,35,57,85,54,35,35,73,67,45,52,54,48,36,48,64,23,37,27,40,35,33,67,60,65,84,64,34,60,66,48,59,64,47,36,38,94,82,32,47,78,41,76,46,64,91,55,54,64,71,55,54,44,48,51,54,51,54,42,44,73,73,67,33,44,37,36,35,53,31,72,20,21,50,94,81,38,90,59,50,70,59,48,50,54,53,27,52,77,69,73,44,44,70,45,83,40,75,26,42,40,49,68,59,32,31,30,58,75,70,72,46,63,78,76,39,91,94,34,24,81,44,72,45,82,44,62,68,41,74,56,92,86,52,57,91,86,66,31,42,51,62,71,93,65,81,64,78,76,46,38,32,40,35,31,54,74,36,38,73,84,43,45,68,41,48,46,62,62,44,28,83,32,63,37,43,80,28,22,29,40,36,22,31,42,31,65,35,97,80,52,43,81,48,77,42,24,53,70,48,39,66,65,75,45,59,93,57,70,66,84,60,50,21,33,40,37,40,22,55,58,68,65,72,75,81,76,86,80,74,92,83,70,77,80,79,82,81,86,77,82,87,84,85,88,81,89,86,84,85,84,81,90,78,79,86,75,78,87,74,77,79,62,76,75,64,48,34,29,39,32,35,28,81,33,71,61,25,34,56,45,33,41,53,39,46,75,71,69,48,52,46,40,36,34,31,74,54,86,66,79,76,68,87,76,51,56,66,50,74,42,76,44,71,64,85,49,32,68,45,39,28,49,48,40,60,76,60,48,33,54,30,37,36,41,24,41,51,64,81,43,54,69,62,54,52,24,49,55,51,14,25,65,75,66,68,32,48,43,38,36,45,51,54,59,64,70,76,88,55,96,71,53,48,71,44,81,29,78,37,62,61,54,45,32,55,52,41,67,75,75,52,46,21,40,34,39,50,50,49,41,72,43,53,40,61,37,30,88,37,81,79,38,45,33,38,39,46,18,77,48,83,52,89,58,59,56,38,76,37,65,47,79,43,78,51,73,71,72,53,53,44,68,60,38,36,49,53,39,56,77,66,56,45,57,29,40,36,35,53,51,58,43,53,75,50,57,44,24,54,55,49,23,28,35,75,70,64,28,35,29,40,32,22,47,63,51,81,83,64,45,94,90,72,58,79,98,42,52,75,31,58,44,59,68,53,47,52,50,49,48,43,74,74,57,48,75,129

Nearest PDB structures (foldseek):
  3nei-assembly1_B  TM=8.791E-01  e=3.344E-19  Rhodobacter capsulatus SB 1003
  3nei-assembly1_A  TM=8.635E-01  e=9.691E-19  Rhodobacter capsulatus SB 1003
  3ndc-assembly1_B  TM=8.362E-01  e=8.713E-19  Rhodobacter capsulatus SB 1003
  3ndc-assembly1_A  TM=8.449E-01  e=1.181E-17  Rhodobacter capsulatus SB 1003
  4e16-assembly1_A-2  TM=8.639E-01  e=9.272E-16  Clostridioides difficile 630

pLDDT: mean 80.64, std 18.59, range [26.61, 98.69]

Foldseek 3Di:
DEEEAAECALQDNVQGDPVLLVLQLQWQEEEEADCVSNPNVNVSHDPNHHYHHCHPPDLLVVLVVVVVCVVVVTHHYYYDYRFLVPGPPNVVNVVVCVVVVHHYDYDTGHHPQNLQCVVLVFDQDDDVAAPHEAEWEQAADVPDDLVPRQDIPDDAADGQYKYKYWFAFPSNVVSVLVRVCRRQNQQWKKWKWQSRPDQQIDIDIDGSNCSVVVCPPQLRPGIMMMMTGNSSVPPDDDDDPPCDPDDDDDDDDDDDDDDDDDDDDDDDDDDDFPQFAEEEEEDDAPLSQVLLQVCVVVVHRYEYEYDDDQNRDSDHPHHYDYHDQPFLVSLLVVCVVSVHQAYEYADFLQVVRNVVSRLSSCVVNVRAYEYAAADFDDDDPLAQEDEDAALLRVLVVCLVPHAEEEEPAEQASQQSNQPRARHAYEYEYCDHRPHHHHPHYDYDNDDWLDALVNLLCVCVVSVHQEYEYERRNGPSCVSNRVSCSVVSRHYHYHYRHPCSDPPPSPPHHYDNHSVVVVVVCCVSRNDD